Protein AF-A0A7C6D900-F1 (afdb_monomer)

pLDDT: mean 86.2, std 16.05, range [23.11, 98.75]

Solvent-accessible surface area (backbone atoms only — not comparable to full-atom values): 23584 Å² total; per-residue (Å²): 135,58,37,25,41,52,46,73,29,69,88,84,37,82,49,33,40,54,33,45,61,66,69,86,78,49,83,63,62,86,65,44,52,41,71,32,79,81,54,77,91,66,56,55,90,81,40,52,26,38,26,48,65,89,72,11,74,42,85,46,28,37,38,52,40,81,79,76,55,59,26,24,25,64,70,47,46,53,57,54,57,73,68,69,61,69,50,64,46,76,45,64,33,41,35,32,29,76,87,66,84,46,77,45,69,32,26,39,56,29,46,45,39,60,35,89,24,77,32,69,92,72,27,44,66,48,78,43,75,76,50,100,87,41,74,44,76,48,72,76,40,61,17,33,35,35,86,72,46,78,86,57,46,61,38,22,34,53,101,44,46,85,56,36,38,30,19,49,67,48,51,50,51,38,58,78,66,68,61,38,36,67,35,77,42,82,41,49,70,43,80,81,74,89,80,76,99,78,82,96,72,88,76,86,84,79,95,82,80,79,70,70,64,66,63,47,54,54,51,40,55,52,36,39,50,56,26,48,32,71,59,36,35,67,67,50,90,68,62,50,75,42,93,43,51,45,97,77,76,33,47,48,48,42,41,36,19,64,70,32,102,64,30,22,35,41,31,47,89,78,46,60,43,94,89,63,48,51,33,41,59,32,95,61,34,29,40,34,50,30,35,27,29,80,52,64,91,66,93,83,58,61,77,83,33,75,41,48,45,52,49,54,53,49,41,56,51,48,30,55,51,57,66,47,23,61,83,37,70,66,45,64,49,41,74,48,74,46,76,56,58,103,87,44,93,44,47,33,30,42,32,34,73,59,77,46,89,98,52,73,49,42,43,93,89,42,72,39,32,39,41,26,49,26,51,48,50,65,70,47,44,53,45,18,74,73,72,37,34,67,59,46,53,50,47,30,48,76,73,68,47,54,71,33,41,70,73,95,62,80,78,94,114

Mean predicted aligned error: 15.39 Å

Radius of gyration: 24.49 Å; Cα contacts (8 Å, |Δi|>4): 782; chains: 1; bounding box: 52×56×69 Å

Sequence (413 aa):
MKYYKLFYDCENSDDAVLLEIDKKLLVFDIYDVEKRKIELDEWTDDMQASFDIANGHRITDYLVNNLDWFIVTDKLKRVIESMGNDGIQFLPIRAVSKDGSQVTDAYVVNIFNHVDAIDLENSVYDVFPVDENTNWISVVKYALKRNTVKYMDLFRLKDHFFPIFISERLKKAMEENEITGCAYMEVKVVDNDSISDDKLVKSKGDQSGKNTSDNDLDKFLQAEKASLEKLLGQMHALVSWAIIGFEMGGPVNIYRFPNTPYGTAFVTMELIEPDGSGPVPNRTGTYELIAFTKHPIETTDGPSSPFNRIESRIRKIFTRIANHSYDTRLDPGDTCEIPPDDSDEGFCLVLDEFKSEGNEFVINGRKHGLLLVIEVFRSEMEYAMEKGSNRLLDLLKEKGHYPYSDLDREPVV

Nearest PDB structures (foldseek):
  6a4c-assembly1_A  TM=7.144E-01  e=1.302E-09  Myxococcus xanthus DK 1622
  4bl9-assembly1_A  TM=7.007E-01  e=4.078E-06  Escherichia coli
  6lph-assembly1_A  TM=6.791E-01  e=3.682E-05  Drosophila melanogaster
  4bl8-assembly1_A  TM=6.667E-01  e=1.242E-04  Escherichia coli
  4bl8-assembly2_B  TM=6.591E-01  e=1.107E-04  Escherichia coli

Foldseek 3Di:
DWKKWKAFPPVPDQQEWEWEWDPVLFPDDLCCLLAADDDPVRADPPGETETECVRHPDYAQQHHYPSRFRKGAVLLVVLVVVLVAPQWDWGWYWYAYPVRPDIGIMTGIRRNAAFQFFDPVPWDWDWDDPDPPDIDIGTLATETECVRCVSHAWHAHVVGRSIIMGDPVSVVSCVVSVGGRMDIDIHHYDYDDDDDPDDPDDDDDDDDDDDPPVVLVVLQLVLQQVQVCVQQNHKDPDKQDWSHDLVRVTFFIWIWRQDGPQGIKTKGDPQQDSVRDGFDQEPQGAEIEMAGDNDGDDPPDPCPDPVNVVVVVVRVVRSVCRVVRNVDPDYQQDWDWAPDDPPDNTWTWHKHWDDGPPGFSAGPNDGYTYIYIATADPVLSVCCVVVTSVVSQVLCVVVVNPPHNDPPDDHSD

Structure (mmCIF, N/CA/C/O backbone):
data_AF-A0A7C6D900-F1
#
_entry.id   AF-A0A7C6D900-F1
#
loop_
_atom_site.group_PDB
_atom_site.id
_atom_site.type_symbol
_atom_site.label_atom_id
_atom_site.label_alt_id
_atom_site.label_comp_id
_atom_site.label_asym_id
_atom_site.label_entity_id
_atom_site.label_seq_id
_atom_site.pdbx_PDB_ins_code
_atom_site.Cartn_x
_atom_site.Cartn_y
_atom_site.Cartn_z
_atom_site.occupancy
_atom_site.B_iso_or_equiv
_atom_site.auth_seq_id
_atom_site.auth_comp_id
_atom_site.auth_asym_id
_atom_site.auth_atom_id
_atom_site.pdbx_PDB_model_num
ATOM 1 N N . MET A 1 1 ? -9.066 -4.520 -29.201 1.00 85.81 1 MET A N 1
ATOM 2 C CA . MET A 1 1 ? -7.876 -4.915 -28.428 1.00 85.81 1 MET A CA 1
ATOM 3 C C . MET A 1 1 ? -7.926 -4.181 -27.110 1.00 85.81 1 MET A C 1
ATOM 5 O O . MET A 1 1 ? -8.171 -2.973 -27.131 1.00 85.81 1 MET A O 1
ATOM 9 N N . LYS A 1 2 ? -7.806 -4.914 -26.004 1.00 95.31 2 LYS A N 1
ATOM 10 C CA . LYS A 1 2 ? -7.707 -4.322 -24.667 1.00 95.31 2 LYS A CA 1
ATOM 11 C C . LYS A 1 2 ? -6.282 -3.844 -24.397 1.00 95.31 2 LYS A C 1
ATOM 13 O O . LYS A 1 2 ? -5.348 -4.286 -25.069 1.00 95.31 2 LYS A O 1
ATOM 18 N N . TYR A 1 3 ? -6.145 -2.959 -23.421 1.00 96.75 3 TYR A N 1
ATOM 19 C CA . TYR A 1 3 ? -4.862 -2.472 -22.927 1.00 96.75 3 TYR A CA 1
ATOM 20 C C . TYR A 1 3 ? -4.850 -2.548 -21.412 1.00 96.75 3 TYR A C 1
ATOM 22 O O . TYR A 1 3 ? -5.906 -2.516 -20.777 1.00 96.75 3 TYR A O 1
ATOM 30 N N . TYR A 1 4 ? -3.650 -2.634 -20.858 1.00 97.38 4 TYR A N 1
ATOM 31 C CA . TYR A 1 4 ? -3.431 -2.762 -19.431 1.00 97.38 4 TYR A CA 1
ATOM 32 C C . TYR A 1 4 ? -2.308 -1.827 -19.001 1.00 97.38 4 TYR A C 1
ATOM 34 O O . TYR A 1 4 ? -1.311 -1.700 -19.709 1.00 97.38 4 TYR A O 1
ATOM 42 N N . LYS A 1 5 ? -2.452 -1.199 -17.837 1.00 95.56 5 LYS A N 1
ATOM 43 C CA . LYS A 1 5 ? -1.320 -0.635 -17.106 1.00 95.56 5 LYS A CA 1
ATOM 44 C C . LYS A 1 5 ? -0.552 -1.799 -16.476 1.00 95.56 5 LYS A C 1
ATOM 46 O O . LYS A 1 5 ? -1.163 -2.623 -15.795 1.00 95.56 5 LYS A O 1
ATOM 51 N N . LEU A 1 6 ? 0.750 -1.865 -16.732 1.00 96.31 6 LEU A N 1
ATOM 52 C CA . LEU A 1 6 ? 1.687 -2.824 -16.148 1.00 96.31 6 LEU A CA 1
ATOM 53 C C . LEU A 1 6 ? 2.393 -2.175 -14.955 1.00 96.31 6 LEU A C 1
ATOM 55 O O . LEU A 1 6 ? 2.830 -1.026 -15.041 1.00 96.31 6 LEU A O 1
ATOM 59 N N . PHE A 1 7 ? 2.510 -2.914 -13.860 1.00 91.50 7 PHE A N 1
ATOM 60 C CA . PHE A 1 7 ? 3.275 -2.525 -12.679 1.00 91.50 7 PHE A CA 1
ATOM 61 C C . PHE A 1 7 ? 3.831 -3.771 -11.984 1.00 91.50 7 PHE A C 1
ATOM 63 O O . PHE A 1 7 ? 3.447 -4.898 -12.306 1.00 91.50 7 PHE A O 1
ATOM 70 N N . TYR A 1 8 ? 4.778 -3.567 -11.071 1.00 89.56 8 TYR A N 1
ATOM 71 C CA . TYR A 1 8 ? 5.344 -4.651 -10.278 1.00 89.56 8 TYR A CA 1
ATOM 72 C C . TYR A 1 8 ? 4.283 -5.242 -9.342 1.00 89.56 8 TYR A C 1
ATOM 74 O O . TYR A 1 8 ? 3.542 -4.498 -8.697 1.00 89.56 8 TYR A O 1
ATOM 82 N N . ASP A 1 9 ? 4.212 -6.569 -9.265 1.00 89.62 9 ASP A N 1
ATOM 83 C CA . ASP A 1 9 ? 3.295 -7.274 -8.364 1.00 89.62 9 ASP A CA 1
ATOM 84 C C . ASP A 1 9 ? 3.829 -7.249 -6.928 1.00 89.62 9 ASP A C 1
ATOM 86 O O . ASP A 1 9 ? 4.521 -8.166 -6.490 1.00 89.62 9 ASP A O 1
ATOM 90 N N . CYS A 1 10 ? 3.550 -6.172 -6.195 1.00 79.81 10 CYS A N 1
ATOM 91 C CA . CYS A 1 10 ? 3.995 -6.039 -4.811 1.00 79.81 10 CYS A CA 1
ATOM 92 C C . CYS A 1 10 ? 3.268 -6.979 -3.839 1.00 79.81 10 CYS A C 1
ATOM 94 O O . CYS A 1 10 ? 3.837 -7.297 -2.801 1.00 79.81 10 CYS A O 1
ATOM 96 N N . GLU A 1 11 ? 2.055 -7.434 -4.163 1.00 75.88 11 GLU A N 1
ATOM 97 C CA . GLU A 1 11 ? 1.235 -8.259 -3.265 1.00 75.88 11 GLU A CA 1
ATOM 98 C C . GLU A 1 11 ? 1.797 -9.674 -3.126 1.00 75.88 11 GLU A C 1
ATOM 100 O O . GLU A 1 11 ? 1.761 -10.251 -2.044 1.00 75.88 11 GLU A O 1
ATOM 105 N N . ASN A 1 12 ? 2.383 -10.209 -4.199 1.00 79.06 12 ASN A N 1
ATOM 106 C CA . ASN A 1 12 ? 2.954 -11.552 -4.212 1.00 79.06 12 ASN A CA 1
ATOM 107 C C . ASN A 1 12 ? 4.483 -11.537 -4.226 1.00 79.06 12 ASN A C 1
ATOM 109 O O . ASN A 1 12 ? 5.068 -12.390 -4.887 1.00 79.06 12 ASN A O 1
ATOM 113 N N . SER A 1 13 ? 5.141 -10.584 -3.555 1.00 80.69 13 SER A N 1
ATOM 114 C CA . SER A 1 13 ? 6.597 -10.373 -3.671 1.00 80.69 13 SER A CA 1
ATOM 115 C C . SER A 1 13 ? 7.368 -10.284 -2.351 1.00 80.69 13 SER A C 1
ATOM 117 O O . SER A 1 13 ? 8.530 -9.882 -2.359 1.00 80.69 13 SER A O 1
ATOM 119 N N . ASP A 1 14 ? 6.768 -10.696 -1.234 1.00 79.88 14 ASP A N 1
ATOM 120 C CA . ASP A 1 14 ? 7.405 -10.643 0.095 1.00 79.88 14 ASP A CA 1
ATOM 121 C C . ASP A 1 14 ? 8.713 -11.464 0.177 1.00 79.88 14 ASP A C 1
ATOM 123 O O . ASP A 1 14 ? 9.595 -11.164 0.979 1.00 79.88 14 ASP A O 1
ATOM 127 N N . ASP A 1 15 ? 8.870 -12.484 -0.672 1.00 85.00 15 ASP A N 1
ATOM 128 C CA . ASP A 1 15 ? 10.054 -13.347 -0.766 1.00 85.00 15 ASP A CA 1
ATOM 129 C C . ASP A 1 15 ? 10.982 -13.016 -1.955 1.00 85.00 15 ASP A C 1
ATOM 131 O O . ASP A 1 15 ? 11.972 -13.728 -2.183 1.00 85.00 15 ASP A O 1
ATOM 135 N N . ALA A 1 16 ? 10.661 -11.980 -2.736 1.00 90.44 16 ALA A N 1
ATOM 136 C CA . ALA A 1 16 ? 11.402 -11.599 -3.931 1.00 90.44 16 ALA A CA 1
ATOM 137 C C . ALA A 1 16 ? 12.678 -10.820 -3.583 1.00 90.44 16 ALA A C 1
ATOM 139 O O . ALA A 1 16 ? 12.740 -10.072 -2.607 1.00 90.44 16 ALA A O 1
ATOM 140 N N . VAL A 1 17 ? 13.722 -10.981 -4.395 1.00 91.81 17 VAL A N 1
ATOM 141 C CA . VAL A 1 17 ? 14.969 -10.226 -4.220 1.00 91.81 17 VAL A CA 1
ATOM 142 C C . VAL A 1 17 ? 14.772 -8.748 -4.574 1.00 91.81 17 VAL A C 1
ATOM 144 O O . VAL A 1 17 ? 14.259 -8.418 -5.642 1.00 91.81 17 VAL A O 1
ATOM 147 N N . LEU A 1 18 ? 15.244 -7.848 -3.707 1.00 90.94 18 LEU A N 1
ATOM 148 C CA . LEU A 1 18 ? 15.344 -6.419 -4.006 1.00 90.94 18 LEU A CA 1
ATOM 149 C C . LEU A 1 18 ? 16.711 -6.103 -4.609 1.00 90.94 18 LEU A C 1
ATOM 151 O O . LEU A 1 18 ? 17.742 -6.314 -3.965 1.00 90.94 18 LEU A O 1
ATOM 155 N N . LEU A 1 19 ? 16.719 -5.561 -5.827 1.00 93.31 19 LEU A N 1
ATOM 156 C CA . LEU A 1 19 ? 17.944 -5.083 -6.457 1.00 93.31 19 LEU A CA 1
ATOM 157 C C . LEU A 1 19 ? 18.339 -3.701 -5.915 1.00 93.31 19 LEU A C 1
ATOM 159 O O . LEU A 1 19 ? 17.596 -2.724 -6.014 1.00 93.31 19 LEU A O 1
ATOM 163 N N . GLU A 1 20 ? 19.551 -3.609 -5.385 1.00 92.25 20 GLU A N 1
ATOM 164 C CA . GLU A 1 20 ? 20.195 -2.374 -4.949 1.00 92.25 20 GLU A CA 1
ATOM 165 C C . GLU A 1 20 ? 21.150 -1.881 -6.043 1.00 92.25 20 GLU A C 1
ATOM 167 O O . GLU A 1 20 ? 22.178 -2.508 -6.316 1.00 92.25 20 GLU A O 1
ATOM 172 N N . ILE A 1 21 ? 20.819 -0.746 -6.659 1.00 90.12 21 ILE A N 1
ATOM 173 C CA . ILE A 1 21 ? 21.610 -0.086 -7.704 1.00 90.12 21 ILE A CA 1
ATOM 174 C C . ILE A 1 21 ? 22.288 1.153 -7.113 1.00 90.12 21 ILE A C 1
ATOM 176 O O . ILE A 1 21 ? 21.635 1.997 -6.485 1.00 90.12 21 ILE A O 1
ATOM 180 N N . ASP A 1 22 ? 23.601 1.291 -7.331 1.00 86.56 22 ASP A N 1
ATOM 181 C CA . ASP A 1 22 ? 24.337 2.492 -6.931 1.00 86.56 22 ASP A CA 1
ATOM 182 C C . ASP A 1 22 ? 24.157 3.610 -7.963 1.00 86.56 22 ASP A C 1
ATOM 184 O O . ASP A 1 22 ? 24.839 3.677 -8.988 1.00 86.56 22 ASP A O 1
ATOM 188 N N . LYS A 1 23 ? 23.267 4.553 -7.645 1.00 81.94 23 LYS A N 1
ATOM 189 C CA . LYS A 1 23 ? 23.006 5.737 -8.473 1.00 81.94 23 LYS A CA 1
ATOM 190 C C . LYS A 1 23 ? 24.240 6.608 -8.743 1.00 81.94 23 LYS A C 1
ATOM 192 O O . LYS A 1 23 ? 24.199 7.421 -9.658 1.00 81.94 23 LYS A O 1
ATOM 197 N N . LYS A 1 24 ? 25.332 6.479 -7.974 1.00 82.12 24 LYS A N 1
ATOM 198 C CA . LYS A 1 24 ? 26.580 7.232 -8.218 1.00 82.12 24 LYS A CA 1
ATOM 199 C C . LYS A 1 24 ? 27.301 6.799 -9.493 1.00 82.12 24 LYS A C 1
ATOM 201 O O . LYS A 1 24 ? 28.161 7.538 -9.962 1.00 82.12 24 LYS A O 1
ATOM 206 N N . LEU A 1 25 ? 26.976 5.622 -10.027 1.00 78.88 25 LEU A N 1
ATOM 207 C CA . LEU A 1 25 ? 27.522 5.124 -11.290 1.00 78.88 25 LEU A CA 1
ATOM 208 C C . LEU A 1 25 ? 26.845 5.755 -12.516 1.00 78.88 25 LEU A C 1
ATOM 210 O O . LEU A 1 25 ? 27.325 5.577 -13.633 1.00 78.88 25 LEU A O 1
ATOM 214 N N . LEU A 1 26 ? 25.746 6.490 -12.322 1.00 81.12 26 LEU A N 1
ATOM 215 C CA . LEU A 1 26 ? 24.997 7.128 -13.397 1.00 81.12 26 LEU A CA 1
ATOM 216 C C . LEU A 1 26 ? 25.569 8.512 -13.707 1.00 81.12 26 LEU A C 1
ATOM 218 O O . LEU A 1 26 ? 25.808 9.323 -12.812 1.00 81.12 26 LEU A O 1
ATOM 222 N N . VAL A 1 27 ? 25.750 8.790 -14.997 1.00 87.12 27 VAL A N 1
ATOM 223 C CA . VAL A 1 27 ? 26.174 10.107 -15.512 1.00 87.12 27 VAL A CA 1
ATOM 224 C C . VAL A 1 27 ? 24.993 10.990 -15.929 1.00 87.12 27 VAL A C 1
ATOM 226 O O . VAL A 1 27 ? 25.188 12.116 -16.380 1.00 87.12 27 VAL A O 1
ATOM 229 N N . PHE A 1 28 ? 23.772 10.485 -15.761 1.00 85.44 28 PHE A N 1
ATOM 230 C CA . PHE A 1 28 ? 22.511 11.136 -16.097 1.00 85.44 28 PHE A CA 1
ATOM 231 C C . PHE A 1 28 ? 21.532 11.056 -14.915 1.00 85.44 28 PHE A C 1
ATOM 233 O O . PHE A 1 28 ? 21.757 10.330 -13.943 1.00 85.44 28 PHE A O 1
ATOM 240 N N . ASP A 1 29 ? 20.443 11.821 -14.987 1.00 86.75 29 ASP A N 1
ATOM 241 C CA . ASP A 1 29 ? 19.398 11.817 -13.962 1.00 86.75 29 ASP A CA 1
ATOM 242 C C . ASP A 1 29 ? 18.592 10.510 -14.013 1.00 86.75 29 ASP A C 1
ATOM 244 O O . ASP A 1 29 ? 18.183 10.085 -15.086 1.00 86.75 29 ASP A O 1
ATOM 248 N N . ILE A 1 30 ? 18.319 9.872 -12.870 1.00 83.56 30 ILE A N 1
ATOM 249 C CA . ILE A 1 30 ? 17.640 8.561 -12.815 1.00 83.56 30 ILE A CA 1
ATOM 250 C C . ILE A 1 30 ? 16.317 8.506 -13.601 1.00 83.56 30 ILE A C 1
ATOM 252 O O . ILE A 1 30 ? 15.946 7.439 -14.092 1.00 83.56 30 ILE A O 1
ATOM 256 N N . TYR A 1 31 ? 15.627 9.640 -13.756 1.00 84.38 31 TYR A N 1
ATOM 257 C CA . TYR A 1 31 ? 14.367 9.741 -14.488 1.00 84.38 31 TYR A CA 1
ATOM 258 C C . TYR A 1 31 ? 14.557 9.825 -16.012 1.00 84.38 31 TYR A C 1
ATOM 260 O O . TYR A 1 31 ? 13.591 9.664 -16.759 1.00 84.38 31 TYR A O 1
ATOM 268 N N . ASP A 1 32 ? 15.773 10.063 -16.511 1.00 88.50 32 ASP A N 1
ATOM 269 C CA . ASP A 1 32 ? 16.064 10.107 -17.951 1.00 88.50 32 ASP A CA 1
ATOM 270 C C . ASP A 1 32 ? 15.777 8.765 -18.635 1.00 88.50 32 ASP A C 1
ATOM 272 O O . ASP A 1 32 ? 15.311 8.755 -19.775 1.00 88.50 32 ASP A O 1
ATOM 276 N N . VAL A 1 33 ? 15.945 7.649 -17.913 1.00 89.69 33 VAL A N 1
ATOM 277 C CA . VAL A 1 33 ? 15.616 6.278 -18.363 1.00 89.69 33 VAL A CA 1
ATOM 278 C C . VAL A 1 33 ? 14.140 6.119 -18.731 1.00 89.69 33 VAL A C 1
ATOM 280 O O . VAL A 1 33 ? 13.770 5.200 -19.458 1.00 89.69 33 VAL A O 1
ATOM 283 N N . GLU A 1 34 ? 13.272 7.009 -18.270 1.00 86.06 34 GLU A N 1
ATOM 284 C CA . GLU A 1 34 ? 11.847 6.976 -18.597 1.00 86.06 34 GLU A CA 1
ATOM 285 C C . GLU A 1 34 ? 11.449 8.088 -19.568 1.00 86.06 34 GLU A C 1
ATOM 287 O O . GLU A 1 34 ? 10.419 7.991 -20.238 1.00 86.06 34 GLU A O 1
ATOM 292 N N . LYS A 1 35 ? 12.274 9.138 -19.667 1.00 86.12 35 LYS A N 1
ATOM 293 C CA . LYS A 1 35 ? 11.987 10.360 -20.428 1.00 86.12 35 LYS A CA 1
ATOM 294 C C . LYS A 1 35 ? 12.573 10.368 -21.835 1.00 86.12 35 LYS A C 1
ATOM 296 O O . LYS A 1 35 ? 12.077 11.092 -22.696 1.00 86.12 35 LYS A O 1
ATOM 301 N N . ARG A 1 36 ? 13.654 9.634 -22.076 1.00 92.38 36 ARG A N 1
ATOM 302 C CA . ARG A 1 36 ? 14.358 9.664 -23.359 1.00 92.38 36 ARG A CA 1
ATOM 303 C C . ARG A 1 36 ? 15.082 8.359 -23.623 1.00 92.38 36 ARG A C 1
ATOM 305 O O . ARG A 1 36 ? 15.210 7.504 -22.752 1.00 92.38 36 ARG A O 1
ATOM 312 N N . LYS A 1 37 ? 15.574 8.232 -24.849 1.00 95.25 37 LYS A N 1
ATOM 313 C CA . LYS A 1 37 ? 16.557 7.212 -25.183 1.00 95.25 37 LYS A CA 1
ATOM 314 C C . LYS A 1 37 ? 17.872 7.517 -24.457 1.00 95.25 37 LYS A C 1
ATOM 316 O O . LYS A 1 37 ? 18.273 8.685 -24.393 1.00 95.25 37 LYS A O 1
ATOM 321 N N . ILE A 1 38 ? 18.517 6.484 -23.926 1.00 94.50 38 ILE A N 1
ATOM 322 C CA . ILE A 1 38 ? 19.851 6.597 -23.327 1.00 94.50 38 ILE A CA 1
ATOM 323 C C . ILE A 1 38 ? 20.900 6.336 -24.407 1.00 94.50 38 ILE A C 1
ATOM 325 O O . ILE A 1 38 ? 20.847 5.321 -25.115 1.00 94.50 38 ILE A O 1
ATOM 329 N N . GLU A 1 39 ? 21.838 7.266 -24.562 1.00 92.44 39 GLU A N 1
ATOM 330 C CA . GLU A 1 39 ? 22.906 7.134 -25.546 1.00 92.44 39 GLU A CA 1
ATOM 331 C C . GLU A 1 39 ? 23.932 6.085 -25.098 1.00 92.44 39 GLU A C 1
ATOM 333 O O . GLU A 1 39 ? 24.096 5.790 -23.914 1.00 92.44 39 GLU A O 1
ATOM 338 N N . LEU A 1 40 ? 24.610 5.459 -26.062 1.00 83.31 40 LEU A N 1
ATOM 339 C CA . LEU A 1 40 ? 25.504 4.326 -25.785 1.00 83.31 40 LEU A CA 1
ATOM 340 C C . LEU A 1 40 ? 26.698 4.693 -24.894 1.00 83.31 40 LEU A C 1
ATOM 342 O O . LEU A 1 40 ? 27.229 3.824 -24.218 1.00 83.31 40 LEU A O 1
ATOM 346 N N . ASP A 1 41 ? 27.135 5.949 -24.912 1.00 88.31 41 ASP A N 1
ATOM 347 C CA . ASP A 1 41 ? 28.220 6.468 -24.078 1.00 88.31 41 ASP A CA 1
ATOM 348 C C . ASP A 1 41 ? 27.759 6.905 -22.678 1.00 88.31 41 ASP A C 1
ATOM 350 O O . ASP A 1 41 ? 28.593 7.154 -21.807 1.00 88.31 41 ASP A O 1
ATOM 354 N N . GLU A 1 42 ? 26.446 6.961 -22.440 1.00 89.00 42 GLU A N 1
ATOM 355 C CA . GLU A 1 42 ? 25.848 7.261 -21.138 1.00 89.00 42 GLU A CA 1
ATOM 356 C C . GLU A 1 42 ? 25.596 6.000 -20.298 1.00 89.00 42 GLU A C 1
ATOM 358 O O . GLU A 1 42 ? 25.471 6.095 -19.075 1.00 89.00 42 GLU A O 1
ATOM 363 N N . TRP A 1 43 ? 25.535 4.819 -20.926 1.00 90.94 43 TRP A N 1
ATOM 364 C CA . TRP A 1 43 ? 25.352 3.535 -20.246 1.00 90.94 43 TRP A CA 1
ATOM 365 C C . TRP A 1 43 ? 26.634 2.703 -20.257 1.00 90.94 43 TRP A C 1
ATOM 367 O O . TRP A 1 43 ? 27.268 2.534 -21.294 1.00 90.94 43 TRP A O 1
ATOM 377 N N . THR A 1 44 ? 27.004 2.142 -19.108 1.00 82.44 44 THR A N 1
ATOM 378 C CA . THR A 1 44 ? 28.195 1.294 -18.979 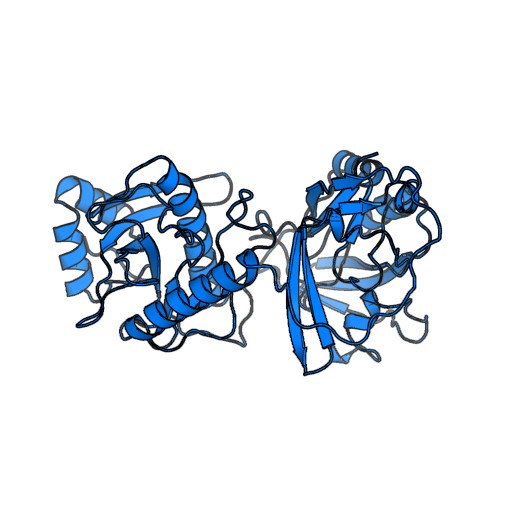1.00 82.44 44 THR A CA 1
ATOM 379 C C . THR A 1 44 ? 27.823 -0.176 -18.814 1.00 82.44 44 THR A C 1
ATOM 381 O O . THR A 1 44 ? 26.908 -0.513 -18.062 1.00 82.44 44 THR A O 1
ATOM 384 N N . ASP A 1 45 ? 28.587 -1.059 -19.459 1.00 73.75 45 ASP A N 1
ATOM 385 C CA . ASP A 1 45 ? 28.506 -2.510 -19.247 1.00 73.75 45 ASP A CA 1
ATOM 386 C C . ASP A 1 45 ? 28.946 -2.921 -17.824 1.00 73.75 45 ASP A C 1
ATOM 388 O O . ASP A 1 45 ? 28.672 -4.039 -17.386 1.00 73.75 45 ASP A O 1
ATOM 392 N N . ASP A 1 46 ? 29.589 -2.013 -17.078 1.00 76.31 46 ASP A N 1
ATOM 393 C CA . ASP A 1 46 ? 29.958 -2.209 -15.671 1.00 76.31 46 ASP A CA 1
ATOM 394 C C . ASP A 1 46 ? 28.781 -2.003 -14.702 1.00 76.31 46 ASP A C 1
ATOM 396 O O . ASP A 1 46 ? 28.957 -2.164 -13.489 1.00 76.31 46 ASP A O 1
ATOM 400 N N . MET A 1 47 ? 27.591 -1.638 -15.203 1.00 86.06 47 MET A N 1
ATOM 401 C CA . MET A 1 47 ? 26.417 -1.409 -14.366 1.00 86.06 47 MET A CA 1
ATOM 402 C C . MET A 1 47 ? 26.047 -2.689 -13.613 1.00 86.06 47 MET A C 1
ATOM 404 O O . MET A 1 47 ? 25.713 -3.724 -14.200 1.00 86.06 47 MET A O 1
ATOM 408 N N . GLN A 1 48 ? 26.097 -2.604 -12.287 1.00 88.69 48 GLN A N 1
ATOM 409 C CA . GLN A 1 48 ? 25.840 -3.721 -11.392 1.00 88.69 48 GLN A CA 1
ATOM 410 C C . GLN A 1 48 ? 24.743 -3.369 -10.398 1.00 88.69 48 GLN A C 1
ATOM 412 O O . GLN A 1 48 ? 24.690 -2.260 -9.865 1.00 88.69 48 GLN A O 1
ATOM 417 N N . ALA A 1 49 ? 23.896 -4.356 -10.133 1.00 92.81 49 ALA A N 1
ATOM 418 C CA . ALA A 1 49 ? 22.996 -4.364 -8.996 1.00 92.81 49 ALA A CA 1
ATOM 419 C C . ALA A 1 49 ? 23.482 -5.411 -7.995 1.00 92.81 49 ALA A C 1
ATOM 421 O O . ALA A 1 49 ? 23.956 -6.478 -8.390 1.00 92.81 49 ALA A O 1
ATOM 422 N N . SER A 1 50 ? 23.332 -5.132 -6.706 1.00 93.50 50 SER A N 1
ATOM 423 C CA . SER A 1 50 ? 23.522 -6.143 -5.666 1.00 93.50 50 SER A CA 1
ATOM 424 C C . SER A 1 50 ? 22.188 -6.550 -5.058 1.00 93.50 50 SER A C 1
ATOM 426 O O . SER A 1 50 ? 21.261 -5.751 -5.039 1.00 93.50 50 SER A O 1
ATOM 428 N N . PHE A 1 51 ? 22.067 -7.776 -4.562 1.00 92.31 51 PHE A N 1
ATOM 429 C CA . PHE A 1 51 ? 20.883 -8.200 -3.812 1.00 92.31 51 PHE A CA 1
ATOM 430 C C . PHE A 1 51 ? 21.259 -9.123 -2.658 1.00 92.31 51 PHE A C 1
ATOM 432 O O . PHE A 1 51 ? 22.294 -9.792 -2.686 1.00 92.31 51 PHE A O 1
ATOM 439 N N . ASP A 1 52 ? 20.434 -9.142 -1.616 1.00 90.25 52 ASP A N 1
ATOM 440 C CA . ASP A 1 52 ? 20.670 -9.960 -0.429 1.00 90.25 52 ASP A CA 1
ATOM 441 C C . ASP A 1 52 ? 19.711 -11.149 -0.384 1.00 90.25 52 ASP A C 1
ATOM 443 O O . ASP A 1 52 ? 18.510 -10.972 -0.185 1.00 90.25 52 ASP A O 1
ATOM 447 N N . ILE A 1 53 ? 20.260 -12.359 -0.520 1.00 86.75 53 ILE A N 1
ATOM 448 C CA . ILE A 1 53 ? 19.481 -13.601 -0.466 1.00 86.75 53 ILE A CA 1
ATOM 449 C C . ILE A 1 53 ? 18.862 -13.864 0.917 1.00 86.75 53 ILE A C 1
ATOM 451 O O . ILE A 1 53 ? 17.953 -14.683 1.042 1.00 86.75 53 ILE A O 1
ATOM 455 N N . ALA A 1 54 ? 19.350 -13.190 1.966 1.00 82.06 54 ALA A N 1
ATOM 456 C CA . ALA A 1 54 ? 18.780 -13.281 3.306 1.00 82.06 54 ALA A CA 1
ATOM 457 C C . ALA A 1 54 ? 17.476 -12.476 3.454 1.00 82.06 54 ALA A C 1
ATOM 459 O O . ALA A 1 54 ? 16.684 -12.777 4.344 1.00 82.06 54 ALA A O 1
ATOM 460 N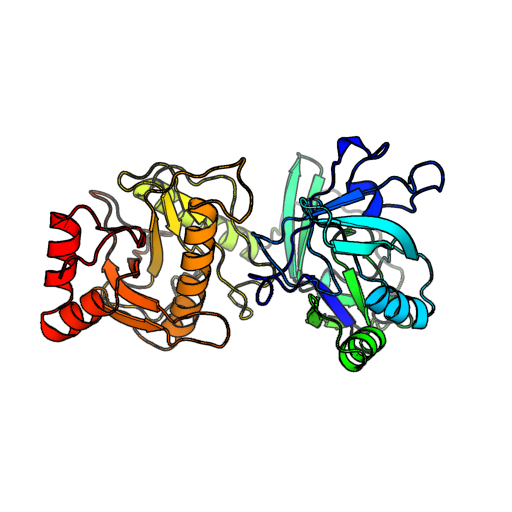 N . ASN A 1 55 ? 17.248 -11.477 2.593 1.00 74.44 55 ASN A N 1
ATOM 461 C CA . ASN A 1 55 ? 16.068 -10.601 2.636 1.00 74.44 55 ASN A CA 1
ATOM 462 C C . ASN A 1 55 ? 14.993 -10.973 1.603 1.00 74.44 55 ASN A C 1
ATOM 464 O O . ASN A 1 55 ? 13.925 -10.375 1.597 1.00 74.44 55 ASN A O 1
ATOM 468 N N . GLY A 1 56 ? 15.282 -11.942 0.741 1.00 80.25 56 GLY A N 1
ATOM 469 C CA . GLY A 1 56 ? 14.419 -12.443 -0.321 1.00 80.25 56 GLY A CA 1
ATOM 470 C C . GLY A 1 56 ? 15.224 -13.446 -1.135 1.00 80.25 56 GLY A C 1
ATOM 471 O O . GLY A 1 56 ? 16.429 -13.291 -1.279 1.00 80.25 56 GLY A O 1
ATOM 472 N N . HIS A 1 57 ? 14.605 -14.507 -1.632 1.00 82.88 57 HIS A N 1
ATOM 473 C CA . HIS A 1 57 ? 15.324 -15.605 -2.291 1.00 82.88 57 HIS A CA 1
ATOM 474 C C . HIS A 1 57 ? 14.810 -15.900 -3.698 1.00 82.88 57 HIS A C 1
ATOM 476 O O . HIS A 1 57 ? 15.479 -16.596 -4.464 1.00 82.88 57 HIS A O 1
ATOM 482 N N . ARG A 1 58 ? 13.635 -15.377 -4.055 1.00 92.00 58 ARG A N 1
ATOM 483 C CA . ARG A 1 58 ? 13.011 -15.615 -5.352 1.00 92.00 58 ARG A CA 1
ATOM 484 C C . ARG A 1 58 ? 13.386 -14.515 -6.342 1.00 92.00 58 ARG A C 1
ATOM 486 O O . ARG A 1 58 ? 13.270 -13.330 -6.050 1.00 92.00 58 ARG A O 1
ATOM 493 N N . ILE A 1 59 ? 13.820 -14.919 -7.533 1.00 92.50 59 ILE A N 1
ATOM 494 C CA . ILE A 1 59 ? 14.113 -14.017 -8.651 1.00 92.50 59 ILE A CA 1
ATOM 495 C C . ILE A 1 59 ? 12.903 -14.025 -9.584 1.00 92.50 59 ILE A C 1
ATOM 497 O O . ILE A 1 59 ? 12.620 -15.040 -10.219 1.00 92.50 59 ILE A O 1
ATOM 501 N N . THR A 1 60 ? 12.178 -12.912 -9.632 1.00 96.06 60 THR A N 1
ATOM 502 C CA . THR A 1 60 ? 11.030 -12.701 -10.522 1.00 96.06 60 THR A CA 1
ATOM 503 C C . THR A 1 60 ? 11.470 -12.211 -11.903 1.00 96.06 60 THR A C 1
ATOM 505 O O . THR A 1 60 ? 12.603 -11.770 -12.093 1.00 96.06 60 THR A O 1
ATOM 508 N N . ASP A 1 61 ? 10.576 -12.274 -12.892 1.00 97.81 61 ASP A N 1
ATOM 509 C CA . ASP A 1 61 ? 10.886 -11.845 -14.261 1.00 97.81 61 ASP A CA 1
ATOM 510 C C . ASP A 1 61 ? 10.825 -10.326 -14.463 1.00 97.81 61 ASP A C 1
ATOM 512 O O . ASP A 1 61 ? 11.594 -9.794 -15.261 1.00 97.81 61 ASP A O 1
ATOM 516 N N . TYR A 1 62 ? 9.948 -9.629 -13.738 1.00 97.56 62 TYR A N 1
ATOM 517 C CA . TYR A 1 62 ? 10.076 -8.198 -13.454 1.00 97.56 62 TYR A CA 1
ATOM 518 C C . TYR A 1 62 ? 10.743 -8.077 -12.084 1.00 97.56 62 TYR A C 1
ATOM 520 O O . TYR A 1 62 ? 10.210 -8.580 -11.103 1.00 97.56 62 TYR A O 1
ATOM 528 N N . LEU A 1 63 ? 11.923 -7.463 -12.027 1.00 95.38 63 LEU A N 1
ATOM 529 C CA . LEU A 1 63 ? 12.774 -7.331 -10.848 1.00 95.38 63 LEU A CA 1
ATOM 530 C C . LEU A 1 63 ? 12.544 -5.983 -10.146 1.00 95.38 63 LEU A C 1
ATOM 532 O O . LEU A 1 63 ? 12.789 -4.918 -10.727 1.00 95.38 63 LEU A O 1
ATOM 536 N N . VAL A 1 64 ? 12.118 -6.023 -8.882 1.00 91.75 64 VAL A N 1
ATOM 537 C CA . VAL A 1 64 ? 12.006 -4.820 -8.043 1.00 91.75 64 VAL A CA 1
ATOM 538 C C . VAL A 1 64 ? 13.386 -4.271 -7.691 1.00 91.75 64 VAL A C 1
ATOM 540 O O . VAL A 1 64 ? 14.355 -5.012 -7.511 1.00 91.75 64 VAL A O 1
ATOM 543 N N . ASN A 1 65 ? 13.492 -2.949 -7.618 1.00 92.56 65 ASN A N 1
ATOM 544 C CA . ASN A 1 65 ? 14.746 -2.253 -7.368 1.00 92.56 65 ASN A CA 1
ATOM 545 C C . ASN A 1 65 ? 14.515 -0.927 -6.637 1.00 92.56 65 ASN A C 1
ATOM 547 O O . ASN A 1 65 ? 13.412 -0.394 -6.622 1.00 92.56 65 ASN A O 1
ATOM 551 N N . ASN A 1 66 ? 15.582 -0.377 -6.066 1.00 87.50 66 ASN A N 1
ATOM 552 C CA . ASN A 1 66 ? 15.567 0.881 -5.314 1.00 87.50 66 ASN A CA 1
ATOM 553 C C . ASN A 1 66 ? 15.426 2.163 -6.167 1.00 87.50 66 ASN A C 1
ATOM 555 O O . ASN A 1 66 ? 15.489 3.255 -5.600 1.00 87.50 66 ASN A O 1
ATOM 559 N N . LEU A 1 67 ? 15.301 2.057 -7.495 1.00 85.44 67 LEU A N 1
ATOM 560 C CA . LEU A 1 67 ? 15.146 3.189 -8.424 1.00 85.44 67 LEU A CA 1
ATOM 561 C C . LEU A 1 67 ? 13.799 3.175 -9.168 1.00 85.44 67 LEU A C 1
ATOM 563 O O . LEU A 1 67 ? 13.606 3.990 -10.068 1.00 85.44 67 LEU A O 1
ATOM 567 N N . ASP A 1 68 ? 12.899 2.244 -8.832 1.00 84.94 68 ASP A N 1
ATOM 568 C CA . ASP A 1 68 ? 11.603 2.028 -9.493 1.00 84.94 68 ASP A CA 1
ATOM 569 C C . ASP A 1 68 ? 11.686 1.784 -11.014 1.00 84.94 68 ASP A C 1
ATOM 571 O O . ASP A 1 68 ? 10.708 1.923 -11.749 1.00 84.94 68 ASP A O 1
ATOM 575 N N . TRP A 1 69 ? 12.850 1.369 -11.519 1.00 93.38 69 TRP A N 1
ATOM 576 C CA . TRP A 1 69 ? 13.026 1.085 -12.941 1.00 93.38 69 TRP A CA 1
ATOM 577 C C . TRP A 1 69 ? 12.304 -0.194 -13.371 1.00 93.38 69 TRP A C 1
ATOM 579 O O . TRP A 1 69 ? 12.201 -1.162 -12.616 1.00 93.38 69 TRP A O 1
ATOM 589 N N . PHE A 1 70 ? 11.861 -0.243 -14.629 1.00 96.50 70 PHE A N 1
ATOM 590 C CA . PHE A 1 70 ? 11.347 -1.476 -15.224 1.00 96.50 70 PHE A CA 1
ATOM 591 C C . PHE A 1 70 ? 12.513 -2.382 -15.623 1.00 96.50 70 PHE A C 1
ATOM 593 O O . PHE A 1 70 ? 13.050 -2.269 -16.725 1.00 96.50 70 PHE A O 1
ATOM 600 N N . ILE A 1 71 ? 12.939 -3.241 -14.696 1.00 97.75 71 ILE A N 1
ATOM 601 C CA . ILE A 1 71 ? 14.050 -4.175 -14.891 1.00 97.75 71 ILE A CA 1
ATOM 602 C C . ILE A 1 71 ? 13.497 -5.573 -15.108 1.00 97.75 71 ILE A C 1
ATOM 604 O O . ILE A 1 71 ? 12.645 -6.029 -14.349 1.00 97.75 71 ILE A O 1
ATOM 608 N N . VAL A 1 72 ? 13.986 -6.257 -16.137 1.00 98.31 72 VAL A N 1
ATOM 609 C CA . VAL A 1 72 ? 13.477 -7.567 -16.536 1.00 98.31 72 VAL A CA 1
ATOM 610 C C . VAL A 1 72 ? 14.585 -8.595 -16.721 1.00 98.31 72 VAL A C 1
ATOM 612 O O . VAL A 1 72 ? 15.711 -8.257 -17.091 1.00 98.31 72 VAL A O 1
ATOM 615 N N . THR A 1 73 ? 14.257 -9.864 -16.501 1.00 97.69 73 THR A N 1
ATOM 616 C CA . THR A 1 73 ? 15.119 -10.999 -16.857 1.00 97.69 73 THR A CA 1
ATOM 617 C C . THR A 1 73 ? 15.205 -11.168 -18.378 1.00 97.69 73 THR A C 1
ATOM 619 O O . THR A 1 73 ? 14.385 -10.641 -19.137 1.00 97.69 73 THR A O 1
ATOM 622 N N . ASP A 1 74 ? 16.165 -11.971 -18.854 1.00 97.25 74 ASP A N 1
ATOM 623 C CA . ASP A 1 74 ? 16.240 -12.332 -20.281 1.00 97.25 74 ASP A CA 1
ATOM 624 C C . ASP A 1 74 ? 14.952 -13.020 -20.779 1.00 97.25 74 ASP A C 1
ATOM 626 O O . ASP A 1 74 ? 14.567 -12.862 -21.937 1.00 97.25 74 ASP A O 1
ATOM 630 N N . LYS A 1 75 ? 14.238 -13.736 -19.898 1.00 97.81 75 LYS A N 1
ATOM 631 C CA . LYS A 1 75 ? 12.969 -14.401 -20.225 1.00 97.81 75 LYS A CA 1
ATOM 632 C C . LYS A 1 75 ? 11.901 -13.383 -20.632 1.00 97.81 75 LYS A C 1
ATOM 634 O O . LYS A 1 75 ? 11.368 -13.475 -21.739 1.00 97.81 75 LYS A O 1
ATOM 639 N N . LEU A 1 76 ? 11.622 -12.389 -19.787 1.00 98.25 76 LEU A N 1
ATOM 640 C CA . LEU A 1 76 ? 10.640 -11.348 -20.105 1.00 98.25 76 LEU A CA 1
ATOM 641 C C . LEU A 1 76 ? 11.128 -10.425 -21.231 1.00 98.25 76 LEU A C 1
ATOM 643 O O . LEU A 1 76 ? 10.342 -10.071 -22.111 1.00 98.25 76 LEU A O 1
ATOM 647 N N . LYS A 1 77 ? 12.428 -10.121 -21.302 1.00 98.19 77 LYS A N 1
ATOM 648 C CA . LYS A 1 77 ? 13.004 -9.406 -22.451 1.00 98.19 77 LYS A CA 1
ATOM 649 C C . LYS A 1 77 ? 12.655 -10.079 -23.783 1.00 98.19 77 LYS A C 1
ATOM 651 O O . LYS A 1 77 ? 12.132 -9.405 -24.667 1.00 98.19 77 LYS A O 1
ATOM 656 N N . ARG A 1 78 ? 12.852 -11.396 -23.921 1.00 98.06 78 ARG A N 1
ATOM 657 C CA . ARG A 1 78 ? 12.523 -12.128 -25.163 1.00 98.06 78 ARG A CA 1
ATOM 658 C C . ARG A 1 78 ? 11.039 -12.055 -25.519 1.00 98.06 78 ARG A C 1
ATOM 660 O O . ARG A 1 78 ? 10.696 -11.949 -26.697 1.00 98.06 78 ARG A O 1
ATOM 667 N N . VAL A 1 79 ? 10.156 -12.095 -24.519 1.00 98.44 79 VAL A N 1
ATOM 668 C CA . VAL A 1 79 ? 8.709 -11.927 -24.729 1.00 98.44 79 VAL A CA 1
ATOM 669 C C . VAL A 1 79 ? 8.410 -10.529 -25.275 1.00 98.44 79 VAL A C 1
ATOM 671 O O . VAL A 1 79 ? 7.689 -10.404 -26.265 1.00 98.44 79 VAL A O 1
ATOM 674 N N . ILE A 1 80 ? 9.014 -9.485 -24.703 1.00 98.00 80 ILE A N 1
ATOM 675 C CA . ILE A 1 80 ? 8.852 -8.104 -25.178 1.00 98.00 80 ILE A CA 1
ATOM 676 C C . ILE A 1 80 ? 9.415 -7.934 -26.599 1.00 98.00 80 ILE A C 1
ATOM 678 O O . ILE A 1 80 ? 8.753 -7.337 -27.451 1.00 98.00 80 ILE A O 1
ATOM 682 N N . GLU A 1 81 ? 10.602 -8.477 -26.880 1.00 97.31 81 GLU A N 1
ATOM 683 C CA . GLU A 1 81 ? 11.238 -8.432 -28.206 1.00 97.31 81 GLU A CA 1
ATOM 684 C C . GLU A 1 81 ? 10.377 -9.118 -29.275 1.00 97.31 81 GLU A C 1
ATOM 686 O O . GLU A 1 81 ? 10.270 -8.622 -30.398 1.00 97.31 81 GLU A O 1
ATOM 691 N N . SER A 1 82 ? 9.694 -10.213 -28.920 1.00 95.62 82 SER A N 1
ATOM 692 C CA . SER A 1 82 ? 8.826 -10.954 -29.847 1.00 95.62 82 SER A CA 1
ATOM 693 C C . SER A 1 82 ? 7.641 -10.138 -30.379 1.00 95.62 82 SER A C 1
ATOM 695 O O . SER A 1 82 ? 7.057 -10.495 -31.403 1.00 95.62 82 SER A O 1
ATOM 697 N N . MET A 1 83 ? 7.291 -9.027 -29.721 1.00 94.25 83 MET A N 1
ATOM 698 C CA . MET A 1 83 ? 6.230 -8.133 -30.183 1.00 94.25 83 MET A CA 1
ATOM 699 C C . MET A 1 83 ? 6.676 -7.182 -31.300 1.00 94.25 83 MET A C 1
ATOM 701 O O . MET A 1 83 ? 5.809 -6.596 -31.942 1.00 94.25 83 MET A O 1
ATOM 705 N N . GLY A 1 84 ? 7.984 -7.025 -31.542 1.00 87.19 84 GLY A N 1
ATOM 706 C CA . GLY A 1 84 ? 8.504 -6.107 -32.561 1.00 87.19 84 GLY A CA 1
ATOM 707 C C . GLY A 1 84 ? 8.227 -4.632 -32.248 1.00 87.19 84 GLY A C 1
ATOM 708 O O . GLY A 1 84 ? 7.900 -3.869 -33.150 1.00 87.19 84 GLY A O 1
ATOM 709 N N . ASN A 1 85 ? 8.300 -4.248 -30.969 1.00 85.31 85 ASN A N 1
ATOM 710 C CA . ASN A 1 85 ? 8.043 -2.878 -30.529 1.00 85.31 85 ASN A CA 1
ATOM 711 C C . ASN A 1 85 ? 9.118 -1.899 -31.032 1.00 85.31 85 ASN A C 1
ATOM 713 O O . ASN A 1 85 ? 10.310 -2.121 -30.819 1.00 85.31 85 ASN A O 1
ATOM 717 N N . ASP A 1 86 ? 8.688 -0.767 -31.588 1.00 86.38 86 ASP A N 1
ATOM 718 C CA . ASP A 1 86 ? 9.556 0.382 -31.845 1.00 86.38 86 ASP A CA 1
ATOM 719 C C . ASP A 1 86 ? 9.725 1.244 -30.585 1.00 86.38 86 ASP A C 1
ATOM 721 O O . ASP A 1 86 ? 8.807 1.383 -29.773 1.00 86.38 86 ASP A O 1
ATOM 725 N N . GLY A 1 87 ? 10.884 1.895 -30.457 1.00 92.50 87 GLY A N 1
ATOM 726 C CA . GLY A 1 87 ? 11.148 2.853 -29.378 1.00 92.50 87 GLY A CA 1
ATOM 727 C C . GLY A 1 87 ? 11.409 2.218 -28.010 1.00 92.50 87 GLY A C 1
ATOM 728 O O . GLY A 1 87 ? 11.060 2.800 -26.982 1.00 92.50 87 GLY A O 1
ATOM 729 N N . ILE A 1 88 ? 12.009 1.026 -28.011 1.00 96.00 88 ILE A N 1
ATOM 730 C CA . ILE A 1 88 ? 12.432 0.297 -26.813 1.00 96.00 88 ILE A CA 1
ATOM 731 C C . ILE A 1 88 ? 13.925 -0.009 -26.906 1.00 96.00 88 ILE A C 1
ATOM 733 O O . ILE A 1 88 ? 14.425 -0.404 -27.959 1.00 96.00 88 ILE A O 1
ATOM 737 N N . GLN A 1 89 ? 14.634 0.178 -25.799 1.00 95.75 89 GLN A N 1
ATOM 738 C CA . GLN A 1 89 ? 16.041 -0.161 -25.630 1.00 95.75 89 GLN A CA 1
ATOM 739 C C . GLN A 1 89 ? 16.200 -1.008 -24.368 1.00 95.75 89 GLN A C 1
ATOM 741 O O . GLN A 1 89 ? 15.607 -0.715 -23.334 1.00 95.75 89 GLN A O 1
ATOM 746 N N . PHE A 1 90 ? 17.010 -2.060 -24.457 1.00 96.12 90 PHE A N 1
ATOM 747 C CA . PHE A 1 90 ? 17.370 -2.893 -23.314 1.00 96.12 90 PHE A CA 1
ATOM 748 C C . PHE A 1 90 ? 18.782 -2.531 -22.877 1.00 96.12 90 PHE A C 1
ATOM 750 O O . PHE A 1 90 ? 19.735 -2.717 -23.635 1.00 96.12 90 PHE A O 1
ATOM 757 N N . LEU A 1 91 ? 18.902 -1.996 -21.669 1.00 95.19 91 LEU A N 1
ATOM 758 C CA . LEU A 1 91 ? 20.167 -1.562 -21.097 1.00 95.19 91 LEU A CA 1
ATOM 759 C C . LEU A 1 91 ? 20.653 -2.643 -20.119 1.00 95.19 91 LEU A C 1
ATOM 761 O O . LEU A 1 91 ? 19.939 -2.936 -19.157 1.00 95.19 91 LEU A O 1
ATOM 765 N N . PRO A 1 92 ? 21.798 -3.299 -20.376 1.00 94.81 92 PRO A N 1
ATOM 766 C CA . PRO A 1 92 ? 22.231 -4.444 -19.585 1.00 94.81 92 PRO A CA 1
ATOM 767 C C . PRO A 1 92 ? 22.598 -4.031 -18.158 1.00 94.81 92 PRO A C 1
ATOM 769 O O . PRO A 1 92 ? 23.244 -3.005 -17.942 1.00 94.81 92 PRO A O 1
ATOM 772 N N . ILE A 1 93 ? 22.215 -4.860 -17.192 1.00 93.94 93 ILE A N 1
ATOM 773 C CA . ILE A 1 93 ? 22.633 -4.754 -15.796 1.00 93.94 93 ILE A CA 1
ATOM 774 C C . ILE A 1 93 ? 22.933 -6.148 -15.252 1.00 93.94 93 ILE A C 1
ATOM 776 O O . ILE A 1 93 ? 22.179 -7.100 -15.473 1.00 93.94 93 ILE A O 1
ATOM 780 N N . ARG A 1 94 ? 24.047 -6.283 -14.531 1.00 92.81 94 ARG A N 1
ATOM 781 C CA . ARG A 1 94 ? 24.409 -7.545 -13.882 1.00 92.81 94 ARG A CA 1
ATOM 782 C C . ARG A 1 94 ? 23.993 -7.512 -12.417 1.00 92.81 94 ARG A C 1
ATOM 784 O O . ARG A 1 94 ? 24.559 -6.750 -11.638 1.00 92.81 94 ARG A O 1
ATOM 791 N N . ALA A 1 95 ? 23.029 -8.346 -12.038 1.00 93.56 95 ALA A N 1
ATOM 792 C CA . ALA A 1 95 ? 22.624 -8.516 -10.648 1.00 93.56 95 ALA A CA 1
ATOM 793 C C . ALA A 1 95 ? 23.474 -9.605 -9.981 1.00 93.56 95 ALA A C 1
ATOM 795 O O . ALA A 1 95 ? 23.532 -10.733 -10.473 1.00 93.56 95 ALA A O 1
ATOM 796 N N . VAL A 1 96 ? 24.132 -9.284 -8.868 1.00 94.38 96 VAL A N 1
ATOM 797 C CA . VAL A 1 96 ? 25.018 -10.198 -8.129 1.00 94.38 96 VAL A CA 1
ATOM 798 C C . VAL A 1 96 ? 24.582 -10.265 -6.669 1.00 94.38 96 VAL A C 1
ATOM 800 O O . VAL A 1 96 ? 24.371 -9.233 -6.033 1.00 94.38 96 VAL A O 1
ATOM 803 N N . SER A 1 97 ? 24.450 -11.463 -6.105 1.00 94.62 97 SER A N 1
ATOM 804 C CA . SER A 1 97 ? 24.151 -11.591 -4.679 1.00 94.62 97 SER A CA 1
ATOM 805 C C . SER A 1 97 ? 25.313 -11.060 -3.829 1.00 94.62 97 SER A C 1
ATOM 807 O O . SER A 1 97 ? 26.476 -11.145 -4.223 1.00 94.62 97 SER A O 1
ATOM 809 N N . LYS A 1 98 ? 25.034 -10.523 -2.635 1.00 92.94 98 LYS A N 1
ATOM 810 C CA . LYS A 1 98 ? 26.070 -9.946 -1.749 1.00 92.94 98 LYS A CA 1
ATOM 811 C C . LYS A 1 98 ? 27.151 -10.953 -1.327 1.00 92.94 98 LYS A C 1
ATOM 813 O O . LYS A 1 98 ? 28.283 -10.560 -1.061 1.00 92.94 98 LYS A O 1
ATOM 818 N N . ASP A 1 99 ? 26.823 -12.242 -1.292 1.00 91.06 99 ASP A N 1
ATOM 819 C CA . ASP A 1 99 ? 27.763 -13.341 -1.036 1.00 91.06 99 ASP A CA 1
ATOM 820 C C . ASP A 1 99 ? 28.488 -13.846 -2.305 1.00 91.06 99 ASP A C 1
ATOM 822 O O . ASP A 1 99 ? 29.344 -14.727 -2.222 1.00 91.06 99 ASP A O 1
ATOM 826 N N . GLY A 1 100 ? 28.148 -13.304 -3.478 1.00 91.88 100 GLY A N 1
ATOM 827 C CA . GLY A 1 100 ? 28.692 -13.673 -4.783 1.00 91.88 100 GLY A CA 1
ATOM 828 C C . GLY A 1 100 ? 28.253 -15.043 -5.307 1.00 91.88 100 GLY A C 1
ATOM 829 O O . GLY A 1 100 ? 28.794 -15.498 -6.316 1.00 91.88 100 GLY A O 1
ATOM 830 N N . SER A 1 101 ? 27.318 -15.725 -4.638 1.00 91.19 101 SER A N 1
ATOM 831 C CA . SER A 1 101 ? 26.892 -17.083 -4.999 1.00 91.19 101 SER A CA 1
ATOM 832 C C . SER A 1 101 ? 25.935 -17.141 -6.193 1.00 91.19 101 SER A C 1
ATOM 834 O O . SER A 1 101 ? 25.889 -18.159 -6.887 1.00 91.19 101 SER A O 1
ATOM 836 N N . GLN A 1 102 ? 25.194 -16.062 -6.461 1.00 91.50 102 GLN A N 1
ATOM 837 C CA . GLN A 1 102 ? 24.217 -15.970 -7.542 1.00 91.50 102 GLN A CA 1
ATOM 838 C C . GLN A 1 102 ? 24.492 -14.760 -8.432 1.00 91.50 102 GLN A C 1
ATOM 840 O O . GLN A 1 102 ? 24.774 -13.659 -7.959 1.00 91.50 102 GLN A O 1
ATOM 845 N N . VAL A 1 103 ? 24.368 -14.971 -9.741 1.00 92.69 103 VAL A N 1
ATOM 846 C CA . VAL A 1 103 ? 24.485 -13.930 -10.762 1.00 92.69 103 VAL A CA 1
ATOM 847 C C . VAL A 1 103 ? 23.315 -14.076 -11.721 1.00 92.69 103 VAL A C 1
ATOM 849 O O . VAL A 1 103 ? 23.062 -15.172 -12.218 1.00 92.69 103 VAL A O 1
ATOM 852 N N . THR A 1 104 ? 22.616 -12.975 -11.976 1.00 92.19 104 THR A N 1
ATOM 853 C CA . THR A 1 104 ? 21.499 -12.905 -12.920 1.00 92.19 104 THR A CA 1
ATOM 854 C C . THR A 1 104 ? 21.737 -11.762 -13.893 1.00 92.19 104 THR A C 1
ATOM 856 O O . THR A 1 104 ? 21.920 -10.614 -13.486 1.00 92.19 104 THR A O 1
ATOM 859 N N . ASP A 1 105 ? 21.734 -12.079 -15.186 1.00 92.62 105 ASP A N 1
ATOM 860 C CA . ASP A 1 105 ? 21.721 -11.062 -16.230 1.00 92.62 105 ASP A CA 1
ATOM 861 C C . ASP A 1 105 ? 20.303 -10.490 -16.351 1.00 92.62 105 ASP A C 1
ATOM 863 O O . ASP A 1 105 ? 19.321 -11.228 -16.494 1.00 92.62 105 ASP A O 1
ATOM 867 N N . ALA A 1 106 ? 20.203 -9.168 -16.284 1.00 96.38 106 ALA A N 1
ATOM 868 C CA . ALA A 1 106 ? 18.950 -8.438 -16.339 1.00 96.38 106 ALA A CA 1
ATOM 869 C C . ALA A 1 106 ? 19.087 -7.200 -17.229 1.00 96.38 106 ALA A C 1
ATOM 871 O O . ALA A 1 106 ? 20.175 -6.837 -17.686 1.00 96.38 106 ALA A O 1
ATOM 872 N N . TYR A 1 107 ? 17.957 -6.563 -17.513 1.00 97.00 107 TYR A N 1
ATOM 873 C CA . TYR A 1 107 ? 17.890 -5.459 -18.456 1.00 97.00 107 TYR A CA 1
ATOM 874 C C . TYR A 1 107 ? 16.934 -4.393 -17.960 1.00 97.00 107 TYR A C 1
ATOM 876 O O . TYR A 1 107 ? 15.772 -4.685 -17.690 1.00 97.00 107 TYR A O 1
ATOM 884 N N . VAL A 1 108 ? 17.393 -3.148 -17.909 1.00 96.75 108 VAL A N 1
ATOM 885 C CA . VAL A 1 108 ? 16.485 -2.011 -17.786 1.00 96.75 108 VAL A CA 1
ATOM 886 C C . VAL A 1 108 ? 15.796 -1.813 -19.131 1.00 96.75 108 VAL A C 1
ATOM 888 O O . VAL A 1 108 ? 16.454 -1.640 -20.160 1.00 96.75 108 VAL A O 1
ATOM 891 N N . VAL A 1 109 ? 14.469 -1.862 -19.132 1.00 97.44 109 VAL A N 1
ATOM 892 C CA . VAL A 1 109 ? 13.643 -1.644 -20.319 1.00 97.44 109 VAL A CA 1
ATOM 893 C C . VAL A 1 109 ? 13.376 -0.146 -20.444 1.00 97.44 109 VAL A C 1
ATOM 895 O O . VAL A 1 109 ? 12.443 0.405 -19.857 1.00 97.44 109 VAL A O 1
ATOM 898 N N . ASN A 1 110 ? 14.217 0.533 -21.217 1.00 96.31 110 ASN A N 1
ATOM 899 C CA . ASN A 1 110 ? 14.040 1.936 -21.565 1.00 96.31 110 ASN A CA 1
ATOM 900 C C . ASN A 1 110 ? 12.976 2.057 -22.667 1.00 96.31 110 ASN A C 1
ATOM 902 O O . ASN A 1 110 ? 13.193 1.673 -23.816 1.00 96.31 110 ASN A O 1
ATOM 906 N N . ILE A 1 111 ? 11.809 2.578 -22.295 1.00 96.06 111 ILE A N 1
ATOM 907 C CA . ILE A 1 111 ? 10.655 2.784 -23.177 1.00 96.06 111 ILE A CA 1
ATOM 908 C C . ILE A 1 111 ? 10.601 4.276 -23.510 1.00 96.06 111 ILE A C 1
ATOM 910 O O . ILE A 1 111 ? 10.209 5.084 -22.672 1.00 96.06 111 ILE A O 1
ATOM 914 N N . PHE A 1 112 ? 11.009 4.654 -24.719 1.00 92.94 112 PHE A N 1
ATOM 915 C CA . PHE A 1 112 ? 11.106 6.059 -25.143 1.00 92.94 112 PHE A CA 1
ATOM 916 C C . PHE A 1 112 ? 10.119 6.418 -26.266 1.00 92.94 112 PHE A C 1
ATOM 918 O O . PHE A 1 112 ? 10.157 7.520 -26.815 1.00 92.94 112 PHE A O 1
ATOM 925 N N . ASN A 1 113 ? 9.200 5.508 -26.602 1.00 90.88 113 ASN A N 1
ATOM 926 C CA . ASN A 1 113 ? 8.032 5.786 -27.434 1.00 90.88 113 ASN A CA 1
ATOM 927 C C . ASN A 1 113 ? 6.902 6.416 -26.595 1.00 90.88 113 ASN A C 1
ATOM 929 O O . ASN A 1 113 ? 5.986 5.751 -26.113 1.00 90.88 113 ASN A O 1
ATOM 933 N N . HIS A 1 114 ? 6.953 7.734 -26.420 1.00 93.06 114 HIS A N 1
ATOM 934 C CA . HIS A 1 114 ? 5.907 8.460 -25.699 1.00 93.06 114 HIS A CA 1
ATOM 935 C C . HIS A 1 114 ? 4.729 8.809 -26.596 1.00 93.06 114 HIS A C 1
ATOM 937 O O . HIS A 1 114 ? 4.876 9.476 -27.621 1.00 93.06 114 HIS A O 1
ATOM 943 N N . VAL A 1 115 ? 3.543 8.378 -26.183 1.00 91.62 115 VAL A N 1
ATOM 944 C CA . VAL A 1 115 ? 2.332 8.443 -26.999 1.00 91.62 115 VAL A CA 1
ATOM 945 C C . VAL A 1 115 ? 1.349 9.445 -26.410 1.00 91.62 115 VAL A C 1
ATOM 947 O O . VAL A 1 115 ? 0.957 9.336 -25.249 1.00 91.62 115 VAL A O 1
ATOM 950 N N . ASP A 1 116 ? 0.886 10.395 -27.221 1.00 93.25 116 ASP A N 1
ATOM 951 C CA . ASP A 1 116 ? -0.228 11.288 -26.872 1.00 93.25 116 ASP A CA 1
ATOM 952 C C . ASP A 1 116 ? -1.573 10.558 -27.046 1.00 93.25 116 ASP A C 1
ATOM 954 O O . ASP A 1 116 ? -2.356 10.789 -27.974 1.00 93.25 116 ASP A O 1
ATOM 958 N N . ALA A 1 117 ? -1.790 9.569 -26.181 1.00 93.75 117 ALA A N 1
ATOM 959 C CA . ALA A 1 117 ? -2.951 8.689 -26.218 1.00 93.75 117 ALA A CA 1
ATOM 960 C C . ALA A 1 117 ? -3.921 8.914 -25.059 1.00 93.75 117 ALA A C 1
ATOM 962 O O . ALA A 1 117 ? -4.996 8.320 -25.081 1.00 93.75 117 ALA A O 1
ATOM 963 N N . ILE A 1 118 ? -3.584 9.742 -24.070 1.00 92.31 118 ILE A N 1
ATOM 964 C CA . ILE A 1 118 ? -4.473 9.966 -22.933 1.00 92.31 118 ILE A CA 1
ATOM 965 C C . ILE A 1 118 ? -5.730 10.723 -23.370 1.00 92.31 118 ILE A C 1
ATOM 967 O O . ILE A 1 118 ? -5.670 11.707 -24.113 1.00 92.31 118 ILE A O 1
ATOM 971 N N . ASP A 1 119 ? -6.877 10.234 -22.920 1.00 91.75 119 ASP A N 1
ATOM 972 C CA . ASP A 1 119 ? -8.165 10.903 -23.011 1.00 91.75 119 ASP A CA 1
ATOM 973 C C . ASP A 1 119 ? -8.556 11.370 -21.608 1.00 91.75 119 ASP A C 1
ATOM 975 O O . ASP A 1 119 ? -9.127 10.610 -20.824 1.00 91.75 119 ASP A O 1
ATOM 979 N N . LEU A 1 120 ? -8.194 12.610 -21.271 1.00 85.88 120 LEU A N 1
ATOM 980 C CA . LEU A 1 120 ? -8.484 13.178 -19.955 1.00 85.88 120 LEU A CA 1
ATOM 981 C C . LEU A 1 120 ? -9.992 13.315 -19.703 1.00 85.88 120 LEU A C 1
ATOM 983 O O . LEU A 1 120 ? -10.408 13.137 -18.568 1.00 85.88 120 LEU A O 1
ATOM 987 N N . GLU A 1 121 ? -10.822 13.537 -20.730 1.00 89.06 121 GLU A N 1
ATOM 988 C CA . GLU A 1 121 ? -12.282 13.669 -20.563 1.00 89.06 121 GLU A CA 1
ATOM 989 C C . GLU A 1 121 ? -12.923 12.377 -20.046 1.00 89.06 121 GLU A C 1
ATOM 991 O O . GLU A 1 121 ? -13.925 12.401 -19.333 1.00 89.06 121 GLU A O 1
ATOM 996 N N . ASN A 1 122 ? -12.333 11.237 -20.405 1.00 86.56 122 ASN A N 1
ATOM 997 C CA . ASN A 1 122 ? -12.783 9.917 -19.981 1.00 86.56 122 ASN A CA 1
ATOM 998 C C . ASN A 1 122 ? -11.918 9.295 -18.877 1.00 86.56 122 ASN A C 1
ATOM 1000 O O . ASN A 1 122 ? -12.204 8.162 -18.470 1.00 86.56 122 ASN A O 1
ATOM 1004 N N . SER A 1 123 ? -10.876 9.994 -18.423 1.00 82.00 123 SER A N 1
ATOM 1005 C CA . SER A 1 123 ? -9.997 9.560 -17.337 1.00 82.00 123 SER A CA 1
ATOM 1006 C C . SER A 1 123 ? -10.485 10.105 -15.996 1.00 82.00 123 SER A C 1
ATOM 1008 O O . SER A 1 123 ? -11.109 11.159 -15.932 1.00 82.00 123 SER A O 1
ATOM 1010 N N . VAL A 1 124 ? -10.164 9.402 -14.912 1.00 78.12 124 VAL A N 1
ATOM 1011 C CA . VAL A 1 124 ? -10.301 9.939 -13.550 1.00 78.12 124 VAL A CA 1
ATOM 1012 C C . VAL A 1 124 ? -8.931 10.429 -13.123 1.00 78.12 124 VAL A C 1
ATOM 1014 O O . VAL A 1 124 ? -7.974 9.650 -13.155 1.00 78.12 124 VAL A O 1
ATOM 1017 N N . TYR A 1 125 ? -8.821 11.705 -12.777 1.00 78.75 125 TYR A N 1
ATOM 1018 C CA . TYR A 1 125 ? -7.559 12.328 -12.417 1.00 78.75 125 TYR A CA 1
ATOM 1019 C C . TYR A 1 125 ? -7.764 13.453 -11.408 1.00 78.75 125 TYR A C 1
ATOM 1021 O O . TYR A 1 125 ? -8.800 14.114 -11.409 1.00 78.75 125 TYR A O 1
ATOM 1029 N N . ASP A 1 126 ? -6.723 13.697 -10.626 1.00 71.44 126 ASP A N 1
ATOM 1030 C CA . ASP A 1 126 ? -6.607 14.823 -9.713 1.00 71.44 126 ASP A CA 1
ATOM 1031 C C . ASP A 1 126 ? -5.602 15.835 -10.252 1.00 71.44 126 ASP A C 1
ATOM 1033 O O . ASP A 1 126 ? -4.663 15.498 -10.986 1.00 71.44 126 ASP A O 1
ATOM 1037 N N . VAL A 1 127 ? -5.794 17.096 -9.876 1.00 75.06 127 VAL A N 1
ATOM 1038 C CA . VAL A 1 127 ? -4.929 18.204 -10.279 1.00 75.06 127 VAL A CA 1
ATOM 1039 C C . VAL A 1 127 ? -4.306 18.824 -9.040 1.00 75.06 127 VAL A C 1
ATOM 1041 O O . VAL A 1 127 ? -4.991 19.427 -8.220 1.00 75.06 127 VAL A O 1
ATOM 1044 N N . PHE A 1 128 ? -2.987 18.725 -8.940 1.00 67.69 128 PHE A N 1
ATOM 1045 C CA . PHE A 1 128 ? -2.214 19.262 -7.832 1.00 67.69 128 PHE A CA 1
ATOM 1046 C C . PHE A 1 128 ? -1.487 20.533 -8.271 1.00 67.69 128 PHE A C 1
ATOM 1048 O O . PHE A 1 128 ? -0.676 20.473 -9.197 1.00 67.69 128 PHE A O 1
ATOM 1055 N N . PRO A 1 129 ? -1.724 21.688 -7.633 1.00 68.38 129 PRO A N 1
ATOM 1056 C CA . PRO A 1 129 ? -0.915 22.870 -7.890 1.00 68.38 129 PRO A CA 1
ATOM 1057 C C . PRO A 1 129 ? 0.512 22.623 -7.386 1.00 68.38 129 PRO A C 1
ATOM 1059 O O . PRO A 1 129 ? 0.728 22.364 -6.202 1.00 68.38 129 PRO A O 1
ATOM 1062 N N . VAL A 1 130 ? 1.483 22.689 -8.294 1.00 67.44 130 VAL A N 1
ATOM 1063 C CA . VAL A 1 130 ? 2.918 22.601 -7.978 1.00 67.44 130 VAL A CA 1
ATOM 1064 C C . VAL A 1 130 ? 3.451 23.987 -7.621 1.00 67.44 130 VAL A C 1
ATOM 1066 O O . VAL A 1 130 ? 4.196 24.140 -6.656 1.00 67.44 130 VAL A O 1
ATOM 1069 N N . ASP A 1 131 ? 3.033 25.003 -8.378 1.00 72.69 131 ASP A N 1
ATOM 1070 C CA . ASP A 1 131 ? 3.324 26.415 -8.133 1.00 72.69 131 ASP A CA 1
ATOM 1071 C C . ASP A 1 131 ? 2.220 27.318 -8.723 1.00 72.69 131 ASP A C 1
ATOM 1073 O O . ASP A 1 131 ? 1.201 26.831 -9.213 1.00 72.69 131 ASP A O 1
ATOM 1077 N N . GLU A 1 132 ? 2.403 28.644 -8.670 1.00 67.38 132 GLU A N 1
ATOM 1078 C CA . GLU A 1 132 ? 1.419 29.635 -9.143 1.00 67.38 132 GLU A CA 1
ATOM 1079 C C . GLU A 1 132 ? 1.005 29.468 -10.619 1.00 67.38 132 GLU A C 1
ATOM 1081 O O . GLU A 1 132 ? -0.048 29.974 -11.012 1.00 67.38 132 GLU A O 1
ATOM 1086 N N . ASN A 1 133 ? 1.809 28.782 -11.438 1.00 70.81 133 ASN A N 1
ATOM 1087 C CA . ASN A 1 133 ? 1.595 28.636 -12.879 1.00 70.81 133 ASN A CA 1
ATOM 1088 C C . ASN A 1 133 ? 1.591 27.179 -13.368 1.00 70.81 133 ASN A C 1
ATOM 1090 O O . ASN A 1 133 ? 1.300 26.947 -14.544 1.00 70.81 133 ASN A O 1
ATOM 1094 N N . THR A 1 134 ? 1.894 26.211 -12.501 1.00 63.12 134 THR A N 1
ATOM 1095 C CA . THR A 1 134 ? 2.089 24.811 -12.886 1.00 63.12 134 THR A CA 1
ATOM 1096 C C . THR A 1 134 ? 1.183 23.893 -12.081 1.00 63.12 134 THR A C 1
ATOM 1098 O O . THR A 1 134 ? 1.254 23.843 -10.856 1.00 63.12 134 THR A O 1
ATOM 1101 N N . ASN A 1 135 ? 0.376 23.108 -12.791 1.00 72.69 135 ASN A N 1
ATOM 1102 C CA . ASN A 1 135 ? -0.428 22.037 -12.220 1.00 72.69 135 ASN A CA 1
ATOM 1103 C C . ASN A 1 135 ? 0.144 20.680 -12.644 1.00 72.69 135 ASN A C 1
ATOM 1105 O O . ASN A 1 135 ? 0.462 20.475 -13.815 1.00 72.69 135 ASN A O 1
ATOM 1109 N N . TRP A 1 136 ? 0.230 19.751 -11.701 1.00 72.12 136 TRP A N 1
ATOM 1110 C CA . TRP A 1 136 ? 0.547 18.348 -11.922 1.00 72.12 136 TRP A CA 1
ATOM 1111 C C . TRP A 1 136 ? -0.741 17.534 -11.984 1.00 72.12 136 TRP A C 1
ATOM 1113 O O . TRP A 1 136 ? -1.595 17.659 -11.111 1.00 72.12 136 TRP A O 1
ATOM 1123 N N . ILE A 1 137 ? -0.884 16.690 -13.003 1.00 72.88 137 ILE A N 1
ATOM 1124 C CA . ILE A 1 137 ? -2.051 15.818 -13.157 1.00 72.88 137 ILE A CA 1
ATOM 1125 C C . ILE A 1 137 ? -1.670 14.412 -12.685 1.00 72.88 137 ILE A C 1
ATOM 1127 O O . ILE A 1 137 ? -0.772 13.787 -13.251 1.00 72.88 137 ILE A O 1
ATOM 1131 N N . SER A 1 138 ? -2.362 13.903 -11.666 1.00 73.62 138 SER A N 1
ATOM 1132 C CA . SER A 1 138 ? -2.264 12.500 -11.252 1.00 73.62 138 SER A CA 1
ATOM 1133 C C . SER A 1 138 ? -3.460 11.739 -11.793 1.00 73.62 138 SER A C 1
ATOM 1135 O O . SER A 1 138 ? -4.595 12.067 -11.472 1.00 73.62 138 SER A O 1
ATOM 1137 N N . VAL A 1 139 ? -3.231 10.730 -12.627 1.00 72.94 139 VAL A N 1
ATOM 1138 C CA . VAL A 1 139 ? -4.319 9.980 -13.262 1.00 72.94 139 VAL A CA 1
ATOM 1139 C C . VAL A 1 139 ? -4.547 8.685 -12.494 1.00 72.94 139 VAL A C 1
ATOM 1141 O O . VAL A 1 139 ? -3.695 7.797 -12.487 1.00 72.94 139 VAL A O 1
ATOM 1144 N N . VAL A 1 140 ? -5.720 8.581 -11.875 1.00 71.25 140 VAL A N 1
ATOM 1145 C CA . VAL A 1 140 ? -6.160 7.423 -11.089 1.00 71.25 140 VAL A CA 1
ATOM 1146 C C . VAL A 1 140 ? -6.678 6.319 -12.013 1.00 71.25 140 VAL A C 1
ATOM 1148 O O . VAL A 1 140 ? -6.293 5.159 -11.882 1.00 71.25 140 VAL A O 1
ATOM 1151 N N . LYS A 1 141 ? -7.509 6.672 -13.007 1.00 75.56 141 LYS A N 1
ATOM 1152 C CA . LYS A 1 141 ? -8.022 5.735 -14.024 1.00 75.56 141 LYS A CA 1
ATOM 1153 C C . LYS A 1 141 ? -7.764 6.277 -15.414 1.00 75.56 141 LYS A C 1
ATOM 1155 O O . LYS A 1 141 ? -8.314 7.306 -15.796 1.00 75.56 141 LYS A O 1
ATOM 1160 N N . TYR A 1 142 ? -6.970 5.545 -16.183 1.00 87.56 142 TYR A N 1
ATOM 1161 C CA . TYR A 1 142 ? -6.634 5.925 -17.547 1.00 87.56 142 TYR A CA 1
ATOM 1162 C C . TYR A 1 142 ? -7.752 5.558 -18.522 1.00 87.56 142 TYR A C 1
ATOM 1164 O O . TYR A 1 142 ? -8.229 4.418 -18.554 1.00 87.56 142 TYR A O 1
ATOM 1172 N N . ALA A 1 143 ? -8.094 6.514 -19.380 1.00 91.31 143 ALA A N 1
ATOM 1173 C CA . ALA A 1 143 ? -8.739 6.264 -20.655 1.00 91.31 143 ALA A CA 1
ATOM 1174 C C . ALA A 1 143 ? -7.774 6.581 -21.801 1.00 91.31 143 ALA A C 1
ATOM 1176 O O . ALA A 1 143 ? -7.086 7.603 -21.797 1.00 91.31 143 ALA A O 1
ATOM 1177 N N . LEU A 1 144 ? -7.716 5.681 -22.781 1.00 94.25 144 LEU A N 1
ATOM 1178 C CA . LEU A 1 144 ? -6.829 5.769 -23.934 1.00 94.25 144 LEU A CA 1
ATOM 1179 C C . LEU A 1 144 ? -7.617 5.942 -25.235 1.00 94.25 144 LEU A C 1
ATOM 1181 O O . LEU A 1 144 ? -8.605 5.247 -25.484 1.00 94.25 144 LEU A O 1
ATOM 1185 N N . LYS A 1 145 ? -7.122 6.812 -26.114 1.00 93.81 145 LYS A N 1
ATOM 1186 C CA . LYS A 1 145 ? -7.636 7.032 -27.471 1.00 93.81 145 LYS A CA 1
ATOM 1187 C C . LYS A 1 145 ? -7.333 5.812 -28.344 1.00 93.81 145 LYS A C 1
ATOM 1189 O O . LYS A 1 145 ? -6.171 5.561 -28.679 1.00 93.81 145 LYS A O 1
ATOM 1194 N N . ARG A 1 146 ? -8.364 5.066 -28.773 1.00 91.75 146 ARG A N 1
ATOM 1195 C CA . ARG A 1 146 ? -8.193 3.796 -29.512 1.00 91.75 146 ARG A CA 1
ATOM 1196 C C . ARG A 1 146 ? -7.321 3.952 -30.749 1.00 91.75 146 ARG A C 1
ATOM 1198 O O . ARG A 1 146 ? -6.413 3.153 -30.958 1.00 91.75 146 ARG A O 1
ATOM 1205 N N . ASN A 1 147 ? -7.615 4.959 -31.570 1.00 89.31 147 ASN A N 1
ATOM 1206 C CA . ASN A 1 147 ? -6.949 5.159 -32.857 1.00 89.31 147 ASN A CA 1
ATOM 1207 C C . ASN A 1 147 ? -5.451 5.446 -32.706 1.00 89.31 147 ASN A C 1
ATOM 1209 O O . ASN A 1 147 ? -4.690 5.099 -33.604 1.00 89.31 147 ASN A O 1
ATOM 1213 N N . THR A 1 148 ? -5.032 6.008 -31.570 1.00 91.75 148 THR A N 1
ATOM 1214 C CA . THR A 1 148 ? -3.624 6.293 -31.286 1.00 91.75 148 THR A CA 1
ATOM 1215 C C . THR A 1 148 ? -2.864 5.030 -30.888 1.00 91.75 148 THR A C 1
ATOM 1217 O O . THR A 1 148 ? -1.741 4.827 -31.335 1.00 91.75 148 THR A O 1
ATOM 1220 N N . VAL A 1 149 ? -3.472 4.151 -30.084 1.00 92.19 149 VAL A N 1
ATOM 1221 C CA . VAL A 1 149 ? -2.758 2.997 -29.510 1.00 92.19 149 VAL A CA 1
ATOM 1222 C C . VAL A 1 149 ? -2.863 1.716 -30.334 1.00 92.19 149 VAL A C 1
ATOM 1224 O O . VAL A 1 149 ? -2.071 0.813 -30.094 1.00 92.19 149 VAL A O 1
ATOM 1227 N N . LYS A 1 150 ? -3.795 1.631 -31.301 1.00 81.75 150 LYS A N 1
ATOM 1228 C CA . LYS A 1 150 ? -4.313 0.417 -31.990 1.00 81.75 150 LYS A CA 1
ATOM 1229 C C . LYS A 1 150 ? -3.293 -0.638 -32.469 1.00 81.75 150 LYS A C 1
ATOM 1231 O O . LYS A 1 150 ? -3.704 -1.767 -32.729 1.00 81.75 150 LYS A O 1
ATOM 1236 N N . TYR A 1 151 ? -2.005 -0.315 -32.563 1.00 84.25 151 TYR A N 1
ATOM 1237 C CA . TYR A 1 151 ? -0.936 -1.217 -33.017 1.00 84.25 151 TYR A CA 1
ATOM 1238 C C . TYR A 1 151 ? 0.302 -1.239 -32.110 1.00 84.25 151 TYR A C 1
ATOM 1240 O O . TYR A 1 151 ? 1.357 -1.692 -32.534 1.00 84.25 151 TYR A O 1
ATOM 1248 N N . MET A 1 152 ? 0.185 -0.729 -30.888 1.00 92.75 152 MET A N 1
ATOM 1249 C CA . MET A 1 152 ? 1.281 -0.655 -29.927 1.00 92.75 152 MET A CA 1
ATOM 1250 C C . MET A 1 152 ? 1.117 -1.744 -28.874 1.00 92.75 152 MET A C 1
ATOM 1252 O O . MET A 1 152 ? 0.011 -1.937 -28.367 1.00 92.75 152 MET A O 1
ATOM 1256 N N . ASP A 1 153 ? 2.206 -2.432 -28.539 1.00 96.12 153 ASP A N 1
ATOM 1257 C CA . ASP A 1 153 ? 2.189 -3.509 -27.548 1.00 96.12 153 ASP A CA 1
ATOM 1258 C C . ASP A 1 153 ? 2.870 -3.140 -26.236 1.00 96.12 153 ASP A C 1
ATOM 1260 O O . ASP A 1 153 ? 2.481 -3.691 -25.211 1.00 96.12 153 ASP A O 1
ATOM 1264 N N . LEU A 1 154 ? 3.814 -2.196 -26.249 1.00 96.62 154 LEU A N 1
ATOM 1265 C CA . LEU A 1 154 ? 4.456 -1.630 -25.063 1.00 96.62 154 LEU A CA 1
ATOM 1266 C C . LEU A 1 154 ? 4.790 -0.151 -25.301 1.00 96.62 154 LEU A C 1
ATOM 1268 O O . LEU A 1 154 ? 5.473 0.182 -26.272 1.00 96.62 154 LEU A O 1
ATOM 1272 N N . PHE A 1 155 ? 4.285 0.735 -24.442 1.00 95.06 155 PHE A N 1
ATOM 1273 C CA . PHE A 1 155 ? 4.492 2.182 -24.563 1.00 95.06 155 PHE A CA 1
ATOM 1274 C C . PHE A 1 155 ? 4.309 2.925 -23.235 1.00 95.06 155 PHE A C 1
ATOM 1276 O O . PHE A 1 155 ? 3.780 2.386 -22.259 1.00 95.06 155 PHE A O 1
ATOM 1283 N N . ARG A 1 156 ? 4.719 4.196 -23.225 1.00 93.75 156 ARG A N 1
ATOM 1284 C CA . ARG A 1 156 ? 4.451 5.170 -22.155 1.00 93.75 156 ARG A CA 1
ATOM 1285 C C . ARG A 1 156 ? 3.639 6.341 -22.712 1.00 93.75 156 ARG A C 1
ATOM 1287 O O . ARG A 1 156 ? 3.613 6.576 -23.922 1.00 93.75 156 ARG A O 1
ATOM 1294 N N . LEU A 1 157 ? 2.959 7.081 -21.842 1.00 91.81 157 LEU A N 1
ATOM 1295 C CA . LEU A 1 157 ? 2.196 8.260 -22.253 1.00 91.81 157 LEU A CA 1
ATOM 1296 C C . LEU A 1 157 ? 3.087 9.499 -22.316 1.00 91.81 157 LEU A C 1
ATOM 1298 O O . LEU A 1 157 ? 4.002 9.677 -21.513 1.00 91.81 157 LEU A O 1
ATOM 1302 N N . LYS A 1 158 ? 2.788 10.384 -23.266 1.00 88.38 158 LYS A N 1
ATOM 1303 C CA . LYS A 1 158 ? 3.388 11.716 -23.312 1.00 88.38 158 LYS A CA 1
ATOM 1304 C C . LYS A 1 158 ? 2.995 12.496 -22.055 1.00 88.38 158 LYS A C 1
ATOM 1306 O O . LYS A 1 158 ? 1.854 12.401 -21.611 1.00 88.38 158 LYS A O 1
ATOM 1311 N N . ASP A 1 159 ? 3.956 13.208 -21.469 1.00 81.00 159 ASP A N 1
ATOM 1312 C CA . ASP A 1 159 ? 3.814 14.015 -20.244 1.00 81.00 159 ASP A CA 1
ATOM 1313 C C . ASP A 1 159 ? 3.445 13.216 -18.967 1.00 81.00 159 ASP A C 1
ATOM 1315 O O . ASP A 1 159 ? 3.480 13.753 -17.863 1.00 81.00 159 ASP A O 1
ATOM 1319 N N . HIS A 1 160 ? 3.210 11.905 -19.093 1.00 80.19 160 HIS A N 1
ATOM 1320 C CA . HIS A 1 160 ? 3.003 10.942 -18.011 1.00 80.19 160 HIS A CA 1
ATOM 1321 C C . HIS A 1 160 ? 3.884 9.718 -18.268 1.00 80.19 160 HIS A C 1
ATOM 1323 O O . HIS A 1 160 ? 3.402 8.651 -18.646 1.00 80.19 160 HIS A O 1
ATOM 1329 N N . PHE A 1 161 ? 5.195 9.889 -18.113 1.00 74.81 161 PHE A N 1
ATOM 1330 C CA . PHE A 1 161 ? 6.168 8.877 -18.518 1.00 74.81 161 PHE A CA 1
ATOM 1331 C C . PHE A 1 161 ? 6.344 7.742 -17.503 1.00 74.81 161 PHE A C 1
ATOM 1333 O O . PHE A 1 161 ? 6.838 6.709 -17.909 1.00 74.81 161 PHE A O 1
ATOM 1340 N N . PHE A 1 162 ? 5.905 7.847 -16.243 1.00 80.19 162 PHE A N 1
ATOM 1341 C CA . PHE A 1 162 ? 6.049 6.766 -15.243 1.00 80.19 162 PHE A CA 1
ATOM 1342 C C . PHE A 1 162 ? 5.191 5.503 -15.480 1.00 80.19 162 PHE A C 1
ATOM 1344 O O . PHE A 1 162 ? 5.700 4.395 -15.312 1.00 80.19 162 PHE A O 1
ATOM 1351 N N . PRO A 1 163 ? 3.906 5.593 -15.872 1.00 88.00 163 PRO A N 1
ATOM 1352 C CA . PRO A 1 163 ? 3.080 4.416 -16.116 1.00 88.00 163 PRO A CA 1
ATOM 1353 C C . PRO A 1 163 ? 3.453 3.712 -17.424 1.00 88.00 163 PRO A C 1
ATOM 1355 O O . PRO A 1 163 ? 3.635 4.351 -18.463 1.00 88.00 163 PRO A O 1
ATOM 1358 N N . ILE A 1 164 ? 3.484 2.383 -17.378 1.00 95.31 164 ILE A N 1
ATOM 1359 C CA . ILE A 1 164 ? 3.758 1.516 -18.525 1.00 95.31 164 ILE A CA 1
ATOM 1360 C C . ILE A 1 164 ? 2.445 0.908 -18.999 1.00 95.31 164 ILE A C 1
ATOM 1362 O O . ILE A 1 164 ? 1.676 0.386 -18.192 1.00 95.31 164 ILE A O 1
ATOM 1366 N N . PHE A 1 165 ? 2.194 0.945 -20.304 1.00 96.62 165 PHE A N 1
ATOM 1367 C CA . PHE A 1 165 ? 1.001 0.357 -20.902 1.00 96.62 165 PHE A CA 1
ATOM 1368 C C . PHE A 1 165 ? 1.371 -0.761 -21.858 1.00 96.62 165 PHE A C 1
ATOM 1370 O O . PHE A 1 165 ? 2.280 -0.617 -22.677 1.00 96.62 165 PHE A O 1
ATOM 1377 N N . ILE A 1 166 ? 0.619 -1.856 -21.772 1.00 97.81 166 ILE A N 1
ATOM 1378 C CA . ILE A 1 166 ? 0.773 -3.022 -22.631 1.00 97.81 166 ILE A CA 1
ATOM 1379 C C . ILE A 1 166 ? -0.529 -3.381 -23.335 1.00 97.81 166 ILE A C 1
ATOM 1381 O O . ILE A 1 166 ? -1.627 -3.146 -22.821 1.00 97.81 166 ILE A O 1
ATOM 1385 N N . SER A 1 167 ? -0.420 -3.979 -24.517 1.00 97.38 167 SER A N 1
ATOM 1386 C CA . SER A 1 167 ? -1.577 -4.555 -25.198 1.00 97.38 167 SER A CA 1
ATOM 1387 C C . SER A 1 167 ? -2.013 -5.872 -24.555 1.00 97.38 167 SER A C 1
ATOM 1389 O O . SER A 1 167 ? -1.252 -6.571 -23.885 1.00 97.38 167 SER A O 1
ATOM 1391 N N . GLU A 1 168 ? -3.246 -6.277 -24.850 1.00 96.94 168 GLU A N 1
ATOM 1392 C CA . GLU A 1 168 ? -3.732 -7.632 -24.577 1.00 96.94 168 GLU A CA 1
ATOM 1393 C C . GLU A 1 168 ? -2.859 -8.730 -25.200 1.00 96.94 168 GLU A C 1
ATOM 1395 O O . GLU A 1 168 ? -2.775 -9.825 -24.648 1.00 96.94 168 GLU A O 1
ATOM 1400 N N . ARG A 1 169 ? -2.210 -8.457 -26.339 1.00 96.94 169 ARG A N 1
ATOM 1401 C CA . ARG A 1 169 ? -1.343 -9.429 -27.014 1.00 96.94 169 ARG A CA 1
ATOM 1402 C C . ARG A 1 169 ? -0.076 -9.682 -26.203 1.00 96.94 169 ARG A C 1
ATOM 1404 O O . ARG A 1 169 ? 0.247 -10.841 -25.959 1.00 96.94 169 ARG A O 1
ATOM 1411 N N . LEU A 1 170 ? 0.593 -8.618 -25.751 1.00 97.81 170 LEU A N 1
ATOM 1412 C CA . LEU A 1 170 ? 1.779 -8.747 -24.906 1.00 97.81 170 LEU A CA 1
ATOM 1413 C C . LEU A 1 170 ? 1.424 -9.368 -23.553 1.00 97.81 170 LEU A C 1
ATOM 1415 O O . LEU A 1 170 ? 2.106 -10.294 -23.128 1.00 97.81 170 LEU A O 1
ATOM 1419 N N . LYS A 1 171 ? 0.315 -8.950 -22.927 1.00 98.25 171 LYS A N 1
ATOM 1420 C CA . LYS A 1 171 ? -0.154 -9.568 -21.678 1.00 98.25 171 LYS A CA 1
ATOM 1421 C C . LYS A 1 171 ? -0.337 -11.084 -21.824 1.00 98.25 171 LYS A C 1
ATOM 1423 O O . LYS A 1 171 ? 0.193 -11.833 -21.013 1.00 98.25 171 LYS A O 1
ATOM 1428 N N . LYS A 1 172 ? -1.026 -11.545 -22.875 1.00 97.94 172 LYS A N 1
ATOM 1429 C CA . LYS A 1 172 ? -1.206 -12.987 -23.127 1.00 97.94 172 LYS A CA 1
ATOM 1430 C C . LYS A 1 172 ? 0.120 -13.701 -23.346 1.00 97.94 172 LYS A C 1
ATOM 1432 O O . LYS A 1 172 ? 0.322 -14.763 -22.778 1.00 97.94 172 LYS A O 1
ATOM 1437 N N . ALA A 1 173 ? 1.039 -13.104 -24.104 1.00 98.38 173 ALA A N 1
ATOM 1438 C CA . ALA A 1 173 ? 2.364 -13.682 -24.302 1.00 98.38 173 ALA A CA 1
ATOM 1439 C C . ALA A 1 173 ? 3.143 -13.800 -22.978 1.00 98.38 173 ALA A C 1
ATOM 1441 O O . ALA A 1 173 ? 3.832 -14.793 -22.764 1.00 98.38 173 ALA A O 1
ATOM 1442 N N . MET A 1 174 ? 3.014 -12.824 -22.073 1.00 98.44 174 MET A N 1
ATOM 1443 C CA . MET A 1 174 ? 3.598 -12.892 -20.730 1.00 98.44 174 MET A CA 1
ATOM 1444 C C . MET A 1 174 ? 2.959 -14.012 -19.891 1.00 98.44 174 MET A C 1
ATOM 1446 O O . MET A 1 174 ? 3.679 -14.779 -19.258 1.00 98.44 174 MET A O 1
ATOM 1450 N N . GLU A 1 175 ? 1.634 -14.162 -19.927 1.00 97.75 175 GLU A N 1
ATOM 1451 C CA . GLU A 1 175 ? 0.915 -15.234 -19.217 1.00 97.75 175 GLU A CA 1
ATOM 1452 C C . GLU A 1 175 ? 1.271 -16.629 -19.756 1.00 97.75 175 GLU A C 1
ATOM 1454 O O . GLU A 1 175 ? 1.575 -17.532 -18.982 1.00 97.75 175 GLU A O 1
ATOM 1459 N N . GLU A 1 176 ? 1.306 -16.800 -21.079 1.00 98.00 176 GLU A N 1
ATOM 1460 C CA . GLU A 1 176 ? 1.666 -18.058 -21.751 1.00 98.00 176 GLU A CA 1
ATOM 1461 C C . GLU A 1 176 ? 3.115 -18.486 -21.485 1.00 98.00 176 GLU A C 1
ATOM 1463 O O . GLU A 1 176 ? 3.425 -19.674 -21.525 1.00 98.00 176 GLU A O 1
ATOM 1468 N N . ASN A 1 177 ? 4.004 -17.525 -21.219 1.00 98.19 177 ASN A N 1
ATOM 1469 C CA . ASN A 1 177 ? 5.391 -17.787 -20.842 1.00 98.19 177 ASN A CA 1
ATOM 1470 C C . ASN A 1 177 ? 5.590 -17.841 -19.321 1.00 98.19 177 ASN A C 1
ATOM 1472 O O . ASN A 1 177 ? 6.735 -17.926 -18.882 1.00 98.19 177 ASN A O 1
ATOM 1476 N N . GLU A 1 178 ? 4.524 -17.795 -18.515 1.00 97.75 178 GLU A N 1
ATOM 1477 C CA . GLU A 1 178 ? 4.596 -17.842 -17.048 1.00 97.75 178 GLU A CA 1
ATOM 1478 C C . GLU A 1 178 ? 5.547 -16.768 -16.486 1.00 97.75 178 GLU A C 1
ATOM 1480 O O . GLU A 1 178 ? 6.450 -17.055 -15.696 1.00 97.75 178 GLU A O 1
ATOM 1485 N N . ILE A 1 179 ? 5.427 -15.534 -16.983 1.00 98.31 179 ILE A N 1
ATOM 1486 C CA . ILE A 1 179 ? 6.203 -14.390 -16.492 1.00 98.31 179 ILE A CA 1
ATOM 1487 C C . ILE A 1 179 ? 5.733 -14.009 -15.083 1.00 98.31 179 ILE A C 1
ATOM 1489 O O . ILE A 1 179 ? 4.541 -13.822 -14.847 1.00 98.31 179 ILE A O 1
ATOM 1493 N N . THR A 1 180 ? 6.684 -13.848 -14.163 1.00 97.00 180 THR A N 1
ATOM 1494 C CA . THR A 1 180 ? 6.444 -13.533 -12.741 1.00 97.00 180 THR A CA 1
ATOM 1495 C C . THR A 1 180 ? 6.756 -12.072 -12.373 1.00 97.00 180 THR A C 1
ATOM 1497 O O . THR A 1 180 ? 7.463 -11.370 -13.097 1.00 97.00 180 THR A O 1
ATOM 1500 N N . GLY A 1 181 ? 6.237 -11.596 -11.232 1.00 94.81 181 GLY A N 1
ATOM 1501 C CA . GLY A 1 181 ? 6.490 -10.239 -10.709 1.00 94.81 181 GLY A CA 1
ATOM 1502 C C . GLY A 1 181 ? 5.697 -9.120 -11.396 1.00 94.81 181 GLY A C 1
ATOM 1503 O O . GLY A 1 181 ? 6.034 -7.948 -11.261 1.00 94.81 181 GLY A O 1
ATOM 1504 N N . CYS A 1 182 ? 4.659 -9.462 -12.161 1.00 95.56 182 CYS A N 1
ATOM 1505 C CA . CYS A 1 182 ? 3.877 -8.517 -12.956 1.00 95.56 182 CYS A CA 1
ATOM 1506 C C . CYS A 1 182 ? 2.415 -8.502 -12.511 1.00 95.56 182 CYS A C 1
ATOM 1508 O O . CYS A 1 182 ? 1.767 -9.547 -12.496 1.00 95.56 182 CYS A O 1
ATOM 1510 N N . ALA A 1 183 ? 1.880 -7.311 -12.260 1.00 91.62 183 ALA A N 1
ATOM 1511 C CA . ALA A 1 183 ? 0.461 -7.072 -12.049 1.00 91.62 183 ALA A CA 1
ATOM 1512 C C . ALA A 1 183 ? -0.102 -6.177 -13.164 1.00 91.62 183 ALA A C 1
ATOM 1514 O O . ALA A 1 183 ? 0.609 -5.386 -13.796 1.00 91.62 183 ALA A O 1
ATOM 1515 N N . TYR A 1 184 ? -1.399 -6.335 -13.438 1.00 92.56 184 TYR A N 1
ATOM 1516 C CA . TYR A 1 184 ? -2.056 -5.717 -14.586 1.00 92.56 184 TYR A CA 1
ATOM 1517 C C . TYR A 1 184 ? -3.376 -5.075 -14.182 1.00 92.56 184 TYR A C 1
ATOM 1519 O O . TYR A 1 184 ? -4.199 -5.693 -13.512 1.00 92.56 184 TYR A O 1
ATOM 1527 N N . MET A 1 185 ? -3.630 -3.874 -14.693 1.00 87.62 185 MET A N 1
ATOM 1528 C CA . MET A 1 185 ? -4.923 -3.202 -14.564 1.00 87.62 185 MET A CA 1
ATOM 1529 C C . MET A 1 185 ? -5.467 -2.880 -15.950 1.00 87.62 185 MET A C 1
ATOM 1531 O O . MET A 1 185 ? -4.820 -2.156 -16.702 1.00 87.62 185 MET A O 1
ATOM 1535 N N . GLU A 1 186 ? -6.644 -3.404 -16.303 1.00 92.69 186 GLU A N 1
ATOM 1536 C CA . GLU A 1 186 ? -7.301 -3.066 -17.573 1.00 92.69 186 GLU A CA 1
ATOM 1537 C C . GLU A 1 186 ? -7.629 -1.567 -17.617 1.00 92.69 186 GLU A C 1
ATOM 1539 O O . GLU A 1 186 ? -8.144 -1.005 -16.651 1.00 92.69 186 GLU A O 1
ATOM 1544 N N . VAL A 1 187 ? -7.340 -0.919 -18.746 1.00 91.19 187 VAL A N 1
ATOM 1545 C CA . VAL A 1 187 ? -7.609 0.512 -18.944 1.00 91.19 187 VAL A CA 1
ATOM 1546 C C . VAL A 1 187 ? -8.707 0.728 -19.975 1.00 91.19 187 VAL A C 1
ATOM 1548 O O . VAL A 1 187 ? -8.853 -0.039 -20.932 1.00 91.19 187 VAL A O 1
ATOM 1551 N N . LYS A 1 188 ? -9.493 1.795 -19.797 1.00 91.69 188 LYS A N 1
ATOM 1552 C CA . LYS A 1 188 ? -10.583 2.134 -20.718 1.00 91.69 188 LYS A CA 1
ATOM 1553 C C . LYS A 1 188 ? -9.991 2.535 -22.070 1.00 91.69 188 LYS A C 1
ATOM 1555 O O . LYS A 1 188 ? -9.014 3.273 -22.134 1.00 91.69 188 LYS A O 1
ATOM 1560 N N . VAL A 1 189 ? -10.603 2.085 -23.163 1.00 93.81 189 VAL A N 1
ATOM 1561 C CA . VAL A 1 189 ? -10.195 2.463 -24.524 1.00 93.81 189 VAL A CA 1
ATOM 1562 C C . VAL A 1 189 ? -11.396 3.021 -25.269 1.00 93.81 189 VAL A C 1
ATOM 1564 O O . VAL A 1 189 ? -12.385 2.307 -25.457 1.00 93.81 189 VAL A O 1
ATOM 1567 N N . VAL A 1 190 ? -11.296 4.277 -25.694 1.00 91.81 190 VAL A N 1
ATOM 1568 C CA . VAL A 1 190 ? -12.404 5.061 -26.251 1.00 91.81 190 VAL A CA 1
ATOM 1569 C C . VAL A 1 190 ? -12.232 5.223 -27.759 1.00 91.81 190 VAL A C 1
ATOM 1571 O O . VAL A 1 190 ? -11.139 5.509 -28.254 1.00 91.81 190 VAL A O 1
ATOM 1574 N N . ASP A 1 191 ? -13.316 4.996 -28.497 1.00 83.56 191 ASP A N 1
ATOM 1575 C CA . ASP A 1 191 ? -13.405 5.278 -29.925 1.00 83.56 191 ASP A CA 1
ATOM 1576 C C . ASP A 1 191 ? -13.724 6.760 -30.116 1.00 83.56 191 ASP A C 1
ATOM 1578 O O . ASP A 1 191 ? -14.816 7.207 -29.777 1.00 83.56 191 ASP A O 1
ATOM 1582 N N . ASN A 1 192 ? -12.780 7.526 -30.661 1.00 63.12 192 ASN A N 1
ATOM 1583 C CA . ASN A 1 192 ? -13.090 8.881 -31.100 1.00 63.12 192 ASN A CA 1
ATOM 1584 C C . ASN A 1 192 ? -13.724 8.795 -32.490 1.00 63.12 192 ASN A C 1
ATOM 1586 O O . ASN A 1 192 ? -13.004 8.710 -33.489 1.00 63.12 192 ASN A O 1
ATOM 1590 N N . ASP A 1 193 ? -15.056 8.824 -32.549 1.00 43.81 193 ASP A N 1
ATOM 1591 C CA . ASP A 1 193 ? -15.752 9.327 -33.731 1.00 43.81 193 ASP A CA 1
ATOM 1592 C C . ASP A 1 193 ? -15.586 10.854 -33.770 1.00 43.81 193 ASP A C 1
ATOM 1594 O O . ASP A 1 193 ? -15.699 11.547 -32.761 1.00 43.81 193 ASP A O 1
ATOM 1598 N N . SER A 1 194 ? -15.242 11.352 -34.955 1.00 42.00 194 SER A N 1
ATOM 1599 C CA . SER A 1 194 ? -14.964 12.745 -35.317 1.00 42.00 194 SER A CA 1
ATOM 1600 C C . SER A 1 194 ? -15.633 13.827 -34.456 1.00 42.00 194 SER A C 1
ATOM 1602 O O . SER A 1 194 ? -16.859 13.943 -34.464 1.00 42.00 194 SER A O 1
ATOM 1604 N N . ILE A 1 195 ? -14.833 14.741 -33.894 1.00 36.56 195 ILE A N 1
ATOM 1605 C CA . ILE A 1 195 ? -15.250 16.138 -33.728 1.00 36.56 195 ILE A CA 1
ATOM 1606 C C . ILE A 1 195 ? -14.198 17.045 -34.369 1.00 36.56 195 ILE A C 1
ATOM 1608 O O . ILE A 1 195 ? -12.997 16.919 -34.148 1.00 36.56 195 ILE A O 1
ATOM 1612 N N . SER A 1 196 ? -14.733 17.893 -35.240 1.00 32.03 196 SER A N 1
ATOM 1613 C CA . SER A 1 196 ? -14.136 18.879 -36.127 1.00 32.03 196 SER A CA 1
ATOM 1614 C C . SER A 1 196 ? -13.173 19.861 -35.466 1.00 32.03 196 SER A C 1
ATOM 1616 O O . SER A 1 196 ? -13.428 20.343 -34.362 1.00 32.03 196 SER A O 1
ATOM 1618 N N . ASP A 1 197 ? -12.167 20.258 -36.247 1.00 33.25 197 ASP A N 1
ATOM 1619 C CA . ASP A 1 197 ? -11.430 21.515 -36.129 1.00 33.25 197 ASP A CA 1
ATOM 1620 C C . ASP A 1 197 ? -12.399 22.709 -36.063 1.00 33.25 197 ASP A C 1
ATOM 1622 O O . ASP A 1 197 ? -12.781 23.263 -37.087 1.00 33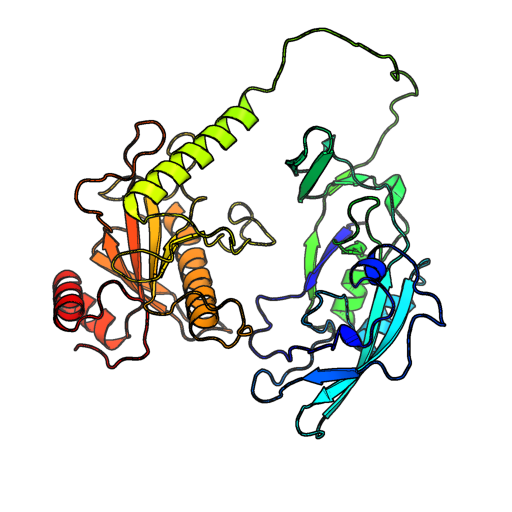.25 197 ASP A O 1
ATOM 1626 N N . ASP A 1 198 ? -12.851 23.079 -34.867 1.00 35.53 198 ASP A N 1
ATOM 1627 C CA . ASP A 1 198 ? -13.227 24.454 -34.530 1.00 35.53 198 ASP A CA 1
ATOM 1628 C C . ASP A 1 198 ? -13.547 24.559 -33.035 1.00 35.53 198 ASP A C 1
ATOM 1630 O O . ASP A 1 198 ? -14.651 24.235 -32.593 1.00 35.53 198 ASP A O 1
ATOM 1634 N N . LYS A 1 199 ? -12.555 25.023 -32.259 1.00 30.52 199 LYS A N 1
ATOM 1635 C CA . LYS A 1 199 ? -12.684 26.006 -31.158 1.00 30.52 199 LYS A CA 1
ATOM 1636 C C . LYS A 1 199 ? -11.356 26.177 -30.411 1.00 30.52 199 LYS A C 1
ATOM 1638 O O . LYS A 1 199 ? -11.231 25.932 -29.219 1.00 30.52 199 LYS A O 1
ATOM 1643 N N . LEU A 1 200 ? -10.370 26.720 -31.121 1.00 29.38 200 LEU A N 1
ATOM 1644 C CA . LEU A 1 200 ? -9.315 27.538 -30.521 1.00 29.38 200 LEU A CA 1
ATOM 1645 C C . LEU A 1 200 ? -9.751 29.005 -30.634 1.00 29.38 200 LEU A C 1
ATOM 1647 O O . LEU A 1 200 ? -9.297 29.739 -31.507 1.00 29.38 200 LEU A O 1
ATOM 1651 N N . VAL A 1 201 ? -10.664 29.448 -29.763 1.00 26.64 201 VAL A N 1
ATOM 1652 C CA . VAL A 1 201 ? -10.927 30.883 -29.581 1.00 26.64 201 VAL A CA 1
ATOM 1653 C C . VAL A 1 201 ? -10.926 31.223 -28.099 1.00 26.64 201 VAL A C 1
ATOM 1655 O O . VAL A 1 201 ? -11.755 30.773 -27.319 1.00 26.64 201 VAL A O 1
ATOM 1658 N N . LYS A 1 202 ? -9.945 32.061 -27.763 1.00 30.02 202 LYS A N 1
ATOM 1659 C CA . LYS A 1 202 ? -9.773 32.833 -26.534 1.00 30.02 202 LYS A CA 1
ATOM 1660 C C . LYS A 1 202 ? -11.102 33.288 -25.912 1.00 30.02 202 LYS A C 1
ATOM 1662 O O . LYS A 1 202 ? -11.868 33.986 -26.569 1.00 30.02 202 LYS A O 1
ATOM 1667 N N . SER A 1 203 ? -11.224 33.142 -24.595 1.00 23.11 203 SER A N 1
ATOM 1668 C CA . SER A 1 203 ? -11.840 34.180 -23.762 1.00 23.11 203 SER A CA 1
ATOM 1669 C C . SER A 1 203 ? -10.979 34.439 -22.527 1.00 23.11 203 SER A C 1
ATOM 1671 O O . SER A 1 203 ? -10.993 33.696 -21.549 1.00 23.11 203 SER A O 1
ATOM 1673 N N . LYS A 1 204 ? -10.218 35.538 -22.583 1.00 28.56 204 LYS A N 1
ATOM 1674 C CA . LYS A 1 204 ? -9.891 36.301 -21.380 1.00 28.56 204 LYS A CA 1
ATOM 1675 C C . LYS A 1 204 ? -11.209 36.830 -20.814 1.00 28.56 204 LYS A C 1
ATOM 1677 O O . LYS A 1 204 ? -11.932 37.494 -21.547 1.00 28.56 204 LYS A O 1
ATOM 1682 N N . GLY A 1 205 ? -11.431 36.586 -19.528 1.00 29.00 205 GLY A N 1
ATOM 1683 C CA . GLY A 1 205 ? -12.406 37.292 -18.703 1.00 29.00 205 GLY A CA 1
ATOM 1684 C C . GLY A 1 205 ? -13.854 36.860 -18.902 1.00 29.00 205 GLY A C 1
ATOM 1685 O O . GLY A 1 205 ? -14.567 37.483 -19.673 1.00 29.00 205 GLY A O 1
ATOM 1686 N N . ASP A 1 206 ? -14.299 35.879 -18.119 1.00 23.70 206 ASP A N 1
ATOM 1687 C CA . ASP A 1 206 ? -15.371 36.159 -17.164 1.00 23.70 206 ASP A CA 1
ATOM 1688 C C . ASP A 1 206 ? -15.290 35.196 -15.972 1.00 23.70 206 ASP A C 1
ATOM 1690 O O . ASP A 1 206 ? -15.005 34.007 -16.119 1.00 23.70 206 ASP A O 1
ATOM 1694 N N . GLN A 1 207 ? -15.465 35.745 -14.776 1.00 38.38 207 GLN A N 1
ATOM 1695 C CA . GLN A 1 207 ? -15.520 35.005 -13.523 1.00 38.38 207 GLN A CA 1
ATOM 1696 C C . GLN A 1 207 ? -16.914 34.384 -13.394 1.00 38.38 207 GLN A C 1
ATOM 1698 O O . GLN A 1 207 ? -17.865 35.105 -13.126 1.00 38.38 207 GLN A O 1
ATOM 1703 N N . SER A 1 208 ? -17.062 33.069 -13.552 1.00 35.88 208 SER A N 1
ATOM 1704 C CA . SER A 1 208 ? -18.092 32.258 -12.869 1.00 35.88 208 SER A CA 1
ATOM 1705 C C . SER A 1 208 ? -18.107 30.831 -13.419 1.00 35.88 208 SER A C 1
ATOM 1707 O O . SER A 1 208 ? -18.210 30.623 -14.621 1.00 35.88 208 SER A O 1
ATOM 1709 N N . GLY A 1 209 ? -18.006 29.847 -12.519 1.00 32.59 209 GLY A N 1
ATOM 1710 C CA . GLY A 1 209 ? -18.144 28.425 -12.850 1.00 32.59 209 GLY A CA 1
ATOM 1711 C C . GLY A 1 209 ? -16.977 27.536 -12.417 1.00 32.59 209 GLY A C 1
ATOM 1712 O O . GLY A 1 209 ? -16.528 26.711 -13.201 1.00 32.59 209 GLY A O 1
ATOM 1713 N N . LYS A 1 210 ? -16.473 27.682 -11.181 1.00 34.03 210 LYS A N 1
ATOM 1714 C CA . LYS A 1 210 ? -15.767 26.573 -10.513 1.00 34.03 210 LYS A CA 1
ATOM 1715 C C . LYS A 1 210 ? -16.811 25.493 -10.213 1.00 34.03 210 LYS A C 1
ATOM 1717 O O . LYS A 1 210 ? -17.787 25.801 -9.528 1.00 34.03 210 LYS A O 1
ATOM 1722 N N . ASN A 1 211 ? -16.620 24.278 -10.729 1.00 34.94 211 ASN A N 1
ATOM 1723 C CA . ASN A 1 211 ? -17.450 23.121 -10.392 1.00 34.94 211 ASN A CA 1
ATOM 1724 C C . ASN A 1 211 ? -17.480 22.948 -8.867 1.00 34.94 211 ASN A C 1
ATOM 1726 O O . ASN A 1 211 ? -16.448 22.935 -8.201 1.00 34.94 211 ASN A O 1
ATOM 1730 N N . THR A 1 212 ? -18.680 22.891 -8.305 1.00 35.66 212 THR A N 1
ATOM 1731 C CA . THR A 1 212 ? -18.936 22.854 -6.861 1.00 35.66 212 THR A CA 1
ATOM 1732 C C . THR A 1 212 ? -18.519 21.540 -6.190 1.00 35.66 212 THR A C 1
ATOM 1734 O O . THR A 1 212 ? -18.270 21.568 -4.996 1.00 35.66 212 THR A O 1
ATOM 1737 N N . SER A 1 213 ? -18.389 20.427 -6.928 1.00 44.53 213 SER A N 1
ATOM 1738 C CA . SER A 1 213 ? -18.108 19.086 -6.379 1.00 44.53 213 SER A CA 1
ATOM 1739 C C . SER A 1 213 ? -16.684 18.905 -5.850 1.00 44.53 213 SER A C 1
ATOM 1741 O O . SER A 1 213 ? -16.504 18.443 -4.728 1.00 44.53 213 SER A O 1
ATOM 1743 N N . ASP A 1 214 ? -15.674 19.308 -6.619 1.00 45.28 214 ASP A N 1
ATOM 1744 C CA . ASP A 1 214 ? -14.268 19.000 -6.299 1.00 45.28 214 ASP A CA 1
ATOM 1745 C C . ASP A 1 214 ? -13.788 19.853 -5.113 1.00 45.28 214 ASP A C 1
ATOM 1747 O O . ASP A 1 214 ? -13.083 19.401 -4.219 1.00 45.28 214 ASP A O 1
ATOM 1751 N N . ASN A 1 215 ? -14.312 21.079 -5.031 1.00 54.50 215 ASN A N 1
ATOM 1752 C CA . ASN A 1 215 ? -14.119 21.982 -3.900 1.00 54.50 215 ASN A CA 1
ATOM 1753 C C . ASN A 1 215 ? -14.777 21.473 -2.605 1.00 54.50 215 ASN A C 1
ATOM 1755 O O . ASN A 1 215 ? -14.432 21.946 -1.525 1.00 54.50 215 ASN A O 1
ATOM 1759 N N . ASP A 1 216 ? -15.762 20.580 -2.689 1.00 66.38 216 ASP A N 1
ATOM 1760 C CA . ASP A 1 216 ? -16.449 20.048 -1.513 1.00 66.38 216 ASP A CA 1
ATOM 1761 C C . ASP A 1 216 ? -15.764 18.780 -0.983 1.00 66.38 216 ASP A C 1
ATOM 1763 O O . ASP A 1 216 ? -15.658 18.636 0.237 1.00 66.38 216 ASP A O 1
ATOM 1767 N N . LEU A 1 217 ? -15.195 17.943 -1.862 1.00 67.25 217 LEU A N 1
ATOM 1768 C CA . LEU A 1 217 ? -14.335 16.822 -1.462 1.00 67.25 217 LEU A CA 1
ATOM 1769 C C . LEU A 1 217 ? -13.031 17.314 -0.817 1.00 67.25 217 LEU A C 1
ATOM 1771 O O . LEU A 1 217 ? -12.692 16.880 0.281 1.00 67.25 217 LEU A O 1
ATOM 1775 N N . ASP A 1 218 ? -12.354 18.295 -1.423 1.00 70.94 218 ASP A N 1
ATOM 1776 C CA . ASP A 1 218 ? -11.143 18.893 -0.842 1.00 70.94 218 ASP A CA 1
ATOM 1777 C C . ASP A 1 218 ? -11.412 19.474 0.551 1.00 70.94 218 ASP A C 1
ATOM 1779 O O . ASP A 1 218 ? -10.651 19.258 1.495 1.00 70.94 218 ASP A O 1
ATOM 1783 N N . LYS A 1 219 ? -12.523 20.202 0.715 1.00 79.38 219 LYS A N 1
ATOM 1784 C CA . LYS A 1 219 ? -12.925 20.729 2.028 1.00 79.38 219 LYS A CA 1
ATOM 1785 C C . LYS A 1 219 ? -13.196 19.620 3.032 1.00 79.38 219 LYS A C 1
ATOM 1787 O O . LYS A 1 219 ? -12.871 19.800 4.204 1.00 79.38 219 LYS A O 1
ATOM 1792 N N . PHE A 1 220 ? -13.811 18.523 2.599 1.00 84.75 220 PHE A N 1
ATOM 1793 C CA . PHE A 1 220 ? -14.071 17.375 3.454 1.00 84.75 220 PHE A CA 1
ATOM 1794 C C . PHE A 1 220 ? -12.763 16.748 3.945 1.00 84.75 220 PHE A C 1
ATOM 1796 O O . PHE A 1 220 ? -12.552 16.700 5.156 1.00 84.75 220 PHE A O 1
ATOM 1803 N N . LEU A 1 221 ? -11.842 16.408 3.038 1.00 80.62 221 LEU A N 1
ATOM 1804 C CA . LEU A 1 221 ? -10.541 15.823 3.383 1.00 80.62 221 LEU A CA 1
ATOM 1805 C C . LEU A 1 221 ? -9.712 16.751 4.286 1.00 80.62 221 LEU A C 1
ATOM 1807 O O . LEU A 1 221 ? -9.067 16.304 5.235 1.00 80.62 221 LEU A O 1
ATOM 1811 N N . GLN A 1 222 ? -9.757 18.068 4.050 1.00 84.88 222 GLN A N 1
ATOM 1812 C CA . GLN A 1 222 ? -9.102 19.044 4.929 1.00 84.88 222 GLN A CA 1
ATOM 1813 C C . GLN A 1 222 ? -9.750 19.112 6.318 1.00 84.88 222 GLN A C 1
ATOM 1815 O O . GLN A 1 222 ? -9.042 19.239 7.319 1.00 84.88 222 GLN A O 1
ATOM 1820 N N . ALA A 1 223 ? -11.081 19.036 6.404 1.00 90.19 223 ALA A N 1
ATOM 1821 C CA . ALA A 1 223 ? -11.793 19.023 7.679 1.00 90.19 223 ALA A CA 1
ATOM 1822 C C . ALA A 1 223 ? -11.504 17.743 8.475 1.00 90.19 223 ALA A C 1
ATOM 1824 O O . ALA A 1 223 ? -11.283 17.815 9.686 1.00 90.19 223 ALA A O 1
ATOM 1825 N N . GLU A 1 224 ? -11.460 16.600 7.797 1.00 94.44 224 GLU A N 1
ATOM 1826 C CA . GLU A 1 224 ? -11.110 15.312 8.384 1.00 94.44 224 GLU A CA 1
ATOM 1827 C C . GLU A 1 224 ? -9.674 15.305 8.901 1.00 94.44 224 GLU A C 1
ATOM 1829 O O . GLU A 1 224 ? -9.459 15.076 10.095 1.00 94.44 224 GLU A O 1
ATOM 1834 N N . LYS A 1 225 ? -8.706 15.679 8.053 1.00 93.44 225 LYS A N 1
ATOM 1835 C CA . LYS A 1 225 ? -7.305 15.847 8.451 1.00 93.44 225 LYS A CA 1
ATOM 1836 C C . LYS A 1 225 ? -7.185 16.740 9.683 1.00 93.44 225 LYS A C 1
ATOM 1838 O O . LYS A 1 225 ? -6.539 16.366 10.656 1.00 93.44 225 LYS A O 1
ATOM 1843 N N . ALA A 1 226 ? -7.829 17.907 9.672 1.00 93.75 226 ALA A N 1
ATOM 1844 C CA . ALA A 1 226 ? -7.777 18.840 10.793 1.00 93.75 226 ALA A CA 1
ATOM 1845 C C . ALA A 1 226 ? -8.410 18.263 12.071 1.00 93.75 226 ALA A C 1
ATOM 1847 O O . ALA A 1 226 ? -7.992 18.617 13.176 1.00 93.75 226 ALA A O 1
ATOM 1848 N N . SER A 1 227 ? -9.424 17.401 11.951 1.00 96.00 227 SER A N 1
ATOM 1849 C CA . SER A 1 227 ? -9.989 16.701 13.104 1.00 96.00 227 SER A CA 1
ATOM 1850 C C . SER A 1 227 ? -9.042 15.629 13.635 1.00 96.00 227 SER A C 1
ATOM 1852 O O . SER A 1 227 ? -8.880 15.540 14.851 1.00 96.00 227 SER A O 1
ATOM 1854 N N . LEU A 1 228 ? -8.399 14.849 12.764 1.00 96.88 228 LEU A N 1
ATOM 1855 C CA . LEU A 1 228 ? -7.408 13.846 13.161 1.00 96.88 228 LEU A CA 1
ATOM 1856 C C . LEU A 1 228 ? -6.177 14.493 13.795 1.00 96.88 228 LEU A C 1
ATOM 1858 O O . LEU A 1 228 ? -5.715 14.032 14.835 1.00 96.88 228 LEU A O 1
ATOM 1862 N N . GLU A 1 229 ? -5.698 15.618 13.260 1.00 95.38 229 GLU A N 1
ATOM 1863 C CA . GLU A 1 229 ? -4.534 16.316 13.814 1.00 95.38 229 GLU A CA 1
ATOM 1864 C C . GLU A 1 229 ? -4.783 16.879 15.223 1.00 95.38 229 GLU A C 1
ATOM 1866 O O . GLU A 1 229 ? -3.865 16.953 16.040 1.00 95.38 229 GLU A O 1
ATOM 1871 N N . LYS A 1 230 ? -6.035 17.222 15.559 1.00 94.81 230 LYS A N 1
ATOM 1872 C CA . LYS A 1 230 ? -6.416 17.586 16.937 1.00 94.81 230 LYS A CA 1
ATOM 1873 C C . LYS A 1 230 ? -6.368 16.398 17.898 1.00 94.81 230 LYS A C 1
ATOM 1875 O O . LYS A 1 230 ? -6.139 16.603 19.088 1.00 94.81 230 LYS A O 1
ATOM 1880 N N . LEU A 1 231 ? -6.628 15.189 17.402 1.00 94.94 231 LEU A N 1
ATOM 1881 C CA . LEU A 1 231 ? -6.676 13.959 18.197 1.00 94.94 231 LEU A CA 1
ATOM 1882 C C . LEU A 1 231 ? -5.290 13.327 18.361 1.00 94.94 231 LEU A C 1
ATOM 1884 O O . LEU A 1 231 ? -4.969 12.818 19.430 1.00 94.94 231 LEU A O 1
ATOM 1888 N N . LEU A 1 232 ? -4.485 13.345 17.299 1.00 95.62 232 LEU A N 1
ATOM 1889 C CA . LEU A 1 232 ? -3.272 12.534 17.169 1.00 95.62 232 LEU A CA 1
ATOM 1890 C C . LEU A 1 232 ? -1.996 13.374 17.009 1.00 95.62 232 LEU A C 1
ATOM 1892 O O . LEU A 1 232 ? -0.896 12.829 16.983 1.00 95.62 232 LEU A O 1
ATOM 1896 N N . GLY A 1 233 ? -2.114 14.700 16.925 1.00 93.94 233 GLY A N 1
ATOM 1897 C CA . GLY A 1 233 ? -0.996 15.586 16.609 1.00 93.94 233 GLY A CA 1
ATOM 1898 C C . GLY A 1 233 ? -0.745 15.693 15.104 1.00 93.94 233 GLY A C 1
ATOM 1899 O O . GLY A 1 233 ? -1.565 15.294 14.290 1.00 93.94 233 GLY A O 1
ATOM 1900 N N . GLN A 1 234 ? 0.384 16.277 14.710 1.00 93.44 234 GLN A N 1
ATOM 1901 C CA . GLN A 1 234 ? 0.655 16.572 13.300 1.00 93.44 234 GLN A CA 1
ATOM 1902 C C . GLN A 1 234 ? 0.772 15.297 12.448 1.00 93.44 234 GLN A C 1
ATOM 1904 O O . GLN A 1 234 ? 1.526 14.382 12.792 1.00 93.44 234 GLN A O 1
ATOM 1909 N N . MET A 1 235 ? 0.085 15.281 11.303 1.00 90.75 235 MET A N 1
ATOM 1910 C CA . MET A 1 235 ? 0.189 14.202 10.323 1.00 90.75 235 MET A CA 1
ATOM 1911 C C . MET A 1 235 ? 1.547 14.246 9.610 1.00 90.75 235 MET A C 1
ATOM 1913 O O . MET A 1 235 ? 2.042 15.315 9.239 1.00 90.75 235 MET A O 1
ATOM 1917 N N . HIS A 1 236 ? 2.154 13.083 9.393 1.00 87.06 236 HIS A N 1
ATOM 1918 C CA . HIS A 1 236 ? 3.395 12.966 8.633 1.00 87.06 236 HIS A CA 1
ATOM 1919 C C . HIS A 1 236 ? 3.170 13.287 7.147 1.00 87.06 236 HIS A C 1
ATOM 1921 O O . HIS A 1 236 ? 2.114 12.999 6.590 1.00 87.06 236 HIS A O 1
ATOM 1927 N N . ALA A 1 237 ? 4.178 13.862 6.484 1.00 72.25 237 ALA A N 1
ATOM 1928 C CA . ALA A 1 237 ? 4.068 14.260 5.077 1.00 72.25 237 ALA A CA 1
ATOM 1929 C C . ALA A 1 237 ? 4.021 13.065 4.107 1.00 72.25 237 ALA A C 1
ATOM 1931 O O . ALA A 1 237 ? 3.426 13.167 3.038 1.00 72.25 237 ALA A O 1
ATOM 1932 N N . LEU A 1 238 ? 4.649 11.941 4.470 1.00 68.50 238 LEU A N 1
ATOM 1933 C CA . LEU A 1 238 ? 4.574 10.707 3.686 1.00 68.50 238 LEU A CA 1
ATOM 1934 C C . LEU A 1 238 ? 3.273 9.963 3.993 1.00 68.50 238 LEU A C 1
ATOM 1936 O O . LEU A 1 238 ? 3.024 9.598 5.145 1.00 68.50 238 LEU A O 1
ATOM 1940 N N . VAL A 1 239 ? 2.517 9.669 2.940 1.00 62.72 239 VAL A N 1
ATOM 1941 C CA . VAL A 1 239 ? 1.332 8.803 2.945 1.00 62.72 239 VAL A CA 1
ATOM 1942 C C . VAL A 1 239 ? 1.678 7.543 2.155 1.00 62.72 239 VAL A C 1
ATOM 1944 O O . VAL A 1 239 ? 2.285 7.636 1.086 1.00 62.72 239 VAL A O 1
ATOM 1947 N N . SER A 1 240 ? 1.355 6.366 2.694 1.00 62.28 240 SER A N 1
ATOM 1948 C CA . SER A 1 240 ? 1.514 5.104 1.959 1.00 62.28 240 SER A CA 1
ATOM 1949 C C . SER A 1 240 ? 0.320 4.911 1.044 1.00 62.28 240 SER A C 1
ATOM 1951 O O . SER A 1 240 ? -0.707 4.383 1.466 1.00 62.28 240 SER A O 1
ATOM 1953 N N . TRP A 1 241 ? 0.462 5.376 -0.196 1.00 65.88 241 TRP A N 1
ATOM 1954 C CA . TRP A 1 241 ? -0.598 5.307 -1.191 1.00 65.88 241 TRP A CA 1
ATOM 1955 C C . TRP A 1 241 ? -0.785 3.893 -1.744 1.00 65.88 241 TRP A C 1
ATOM 1957 O O . TRP A 1 241 ? 0.161 3.111 -1.897 1.00 65.88 241 TRP A O 1
ATOM 1967 N N . ALA A 1 242 ? -2.022 3.549 -2.066 1.00 51.91 242 ALA A N 1
ATOM 1968 C CA . ALA A 1 242 ? -2.356 2.408 -2.896 1.00 51.91 242 ALA A CA 1
ATOM 1969 C C . ALA A 1 242 ? -2.285 2.788 -4.371 1.00 51.91 242 ALA A C 1
ATOM 1971 O O . ALA A 1 242 ? -2.750 3.846 -4.784 1.00 51.91 242 ALA A O 1
ATOM 1972 N N . ILE A 1 243 ? -1.685 1.912 -5.181 1.00 49.78 243 ILE A N 1
ATOM 1973 C CA . ILE A 1 243 ? -1.660 2.091 -6.640 1.00 49.78 243 ILE A CA 1
ATOM 1974 C C . ILE A 1 243 ? -3.084 1.959 -7.204 1.00 49.78 243 ILE A C 1
ATOM 1976 O O . ILE A 1 243 ? -3.423 2.620 -8.186 1.00 49.78 243 ILE A O 1
ATOM 1980 N N . ILE A 1 244 ? -3.901 1.106 -6.578 1.00 49.69 244 ILE A N 1
ATOM 1981 C CA . ILE A 1 244 ? -5.334 0.942 -6.824 1.00 49.69 244 ILE A CA 1
ATOM 1982 C C . ILE A 1 244 ? -6.056 1.484 -5.593 1.00 49.69 244 ILE A C 1
ATOM 1984 O O . ILE A 1 244 ? -5.788 1.000 -4.500 1.00 49.69 244 ILE A O 1
ATOM 1988 N N . GLY A 1 245 ? -6.942 2.467 -5.759 1.00 62.22 245 GLY A N 1
ATOM 1989 C CA . GLY A 1 245 ? -7.738 2.999 -4.651 1.00 62.22 245 GLY A CA 1
ATOM 1990 C C . GLY A 1 245 ? -8.600 1.922 -3.987 1.00 62.22 245 GLY A C 1
ATOM 1991 O O . GLY A 1 245 ? -9.014 0.948 -4.633 1.00 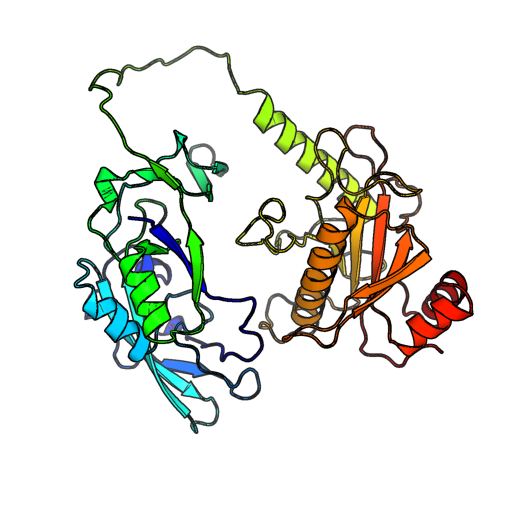62.22 245 GLY A O 1
ATOM 1992 N N . PHE A 1 246 ? -8.856 2.087 -2.691 1.00 73.75 246 PHE A N 1
ATOM 1993 C CA . PHE A 1 246 ? -9.637 1.143 -1.896 1.00 73.75 246 PHE A CA 1
ATOM 1994 C C . PHE A 1 246 ? -11.052 0.936 -2.460 1.00 73.75 246 PHE A C 1
ATOM 1996 O O . PHE A 1 246 ? -11.529 -0.193 -2.567 1.00 73.75 246 PHE A O 1
ATOM 2003 N N . GLU A 1 247 ? -11.681 2.000 -2.960 1.00 67.38 247 GLU A N 1
ATOM 2004 C CA . GLU A 1 247 ? -13.004 1.985 -3.593 1.00 67.38 247 GLU A CA 1
ATOM 2005 C C . GLU A 1 247 ? -13.074 1.118 -4.865 1.00 67.38 247 GLU A C 1
ATOM 2007 O O . GLU A 1 247 ? -14.153 0.794 -5.364 1.00 67.38 247 GLU A O 1
ATOM 2012 N N . MET A 1 248 ? -11.914 0.734 -5.401 1.00 51.31 248 MET A N 1
ATOM 2013 C CA . MET A 1 248 ? -11.754 -0.129 -6.570 1.00 51.31 248 MET A CA 1
ATOM 2014 C C . MET A 1 248 ? -11.265 -1.538 -6.214 1.00 51.31 248 MET A C 1
ATOM 2016 O O . MET A 1 248 ? -10.883 -2.293 -7.111 1.00 51.31 248 MET A O 1
ATOM 2020 N N . GLY A 1 249 ? -11.286 -1.897 -4.928 1.00 64.19 249 GLY A N 1
ATOM 2021 C CA . GLY A 1 249 ? -10.826 -3.187 -4.417 1.00 64.19 249 GLY A CA 1
ATOM 2022 C C . GLY A 1 249 ? -9.316 -3.265 -4.186 1.00 64.19 249 GLY A C 1
ATOM 2023 O O . GLY A 1 249 ? -8.799 -4.363 -3.998 1.00 64.19 249 GLY A O 1
ATOM 2024 N N . GLY A 1 250 ? -8.608 -2.131 -4.226 1.00 72.25 250 GLY A N 1
ATOM 2025 C CA . GLY A 1 250 ? -7.208 -2.049 -3.820 1.00 72.25 250 GLY A CA 1
ATOM 2026 C C . GLY A 1 250 ? -7.024 -1.998 -2.298 1.00 72.25 250 GLY A C 1
ATOM 2027 O O . GLY A 1 250 ? -8.003 -1.961 -1.549 1.00 72.25 250 GLY A O 1
ATOM 2028 N N . PRO A 1 251 ? -5.771 -2.001 -1.810 1.00 85.44 251 PRO A N 1
ATOM 2029 C CA . PRO A 1 251 ? -5.498 -1.836 -0.391 1.00 85.44 251 PRO A CA 1
ATOM 2030 C C . PRO A 1 251 ? -5.809 -0.418 0.080 1.00 85.44 251 PRO A C 1
ATOM 2032 O O . PRO A 1 251 ? -5.780 0.526 -0.706 1.00 85.44 251 PRO A O 1
ATOM 2035 N N . VAL A 1 252 ? -6.030 -0.257 1.383 1.00 89.81 252 VAL A N 1
ATOM 2036 C CA . VAL A 1 252 ? -6.200 1.082 1.955 1.00 89.81 252 VAL A CA 1
ATOM 2037 C C . VAL A 1 252 ? -4.910 1.910 1.887 1.00 89.81 252 VAL A C 1
ATOM 2039 O O . VAL A 1 252 ? -3.786 1.374 1.885 1.00 89.81 252 VAL A O 1
ATOM 2042 N N . ASN A 1 253 ? -5.075 3.227 1.866 1.00 86.50 253 ASN A N 1
ATOM 2043 C CA . ASN A 1 253 ? -4.055 4.219 2.159 1.00 86.50 253 ASN A CA 1
ATOM 2044 C C . ASN A 1 253 ? -3.770 4.255 3.669 1.00 86.50 253 ASN A C 1
ATOM 2046 O O . ASN A 1 253 ? -4.679 4.154 4.493 1.00 86.50 253 ASN A O 1
ATOM 2050 N N . ILE A 1 254 ? -2.498 4.433 4.042 1.00 92.31 254 ILE A N 1
ATOM 2051 C CA . ILE A 1 254 ? -2.093 4.582 5.449 1.00 92.31 254 ILE A CA 1
ATOM 2052 C C . ILE A 1 254 ? -1.543 5.985 5.702 1.00 92.31 254 ILE A C 1
ATOM 2054 O O . ILE A 1 254 ? -0.508 6.384 5.148 1.00 92.31 254 ILE A O 1
ATOM 2058 N N . TYR A 1 255 ? -2.219 6.704 6.598 1.00 93.56 255 TYR A N 1
ATOM 2059 C CA . TYR A 1 255 ? -1.813 8.004 7.121 1.00 93.56 255 TYR A CA 1
ATOM 2060 C C . TYR A 1 255 ? -1.135 7.827 8.478 1.00 93.56 255 TYR A C 1
ATOM 2062 O O . TYR A 1 255 ? -1.590 7.053 9.320 1.00 93.56 255 TYR A O 1
ATOM 2070 N N . ARG A 1 256 ? -0.025 8.539 8.690 1.00 94.00 256 ARG A N 1
ATOM 2071 C CA . ARG A 1 256 ? 0.837 8.357 9.865 1.00 94.00 256 ARG A CA 1
ATOM 2072 C C . ARG A 1 256 ? 0.802 9.569 10.778 1.00 94.00 256 ARG A C 1
ATOM 2074 O O . ARG A 1 256 ? 0.944 10.700 10.311 1.00 94.00 256 ARG A O 1
ATOM 2081 N N . PHE A 1 257 ? 0.748 9.323 12.079 1.00 94.88 257 PHE A N 1
ATOM 2082 C CA . PHE A 1 257 ? 0.845 10.347 13.117 1.00 94.88 257 PHE A CA 1
ATOM 2083 C C . PHE A 1 257 ? 1.960 9.946 14.093 1.00 94.88 257 PHE A C 1
ATOM 2085 O O . PHE A 1 257 ? 1.718 9.154 14.998 1.00 94.88 257 PHE A O 1
ATOM 2092 N N . PRO A 1 258 ? 3.205 10.420 13.897 1.00 93.38 258 PRO A N 1
ATOM 2093 C CA . PRO A 1 258 ? 4.378 9.900 14.613 1.00 93.38 258 PRO A CA 1
ATOM 2094 C C . PRO A 1 258 ? 4.509 10.376 16.062 1.00 93.38 258 PRO A C 1
ATOM 2096 O O . PRO A 1 258 ? 5.274 9.805 16.829 1.00 93.38 258 PRO A O 1
ATOM 2099 N N . ASN A 1 259 ? 3.811 11.450 16.432 1.00 88.44 259 ASN A N 1
ATOM 2100 C CA . ASN A 1 259 ? 4.022 12.156 17.697 1.00 88.44 259 ASN A CA 1
ATOM 2101 C C . ASN A 1 259 ? 2.831 11.999 18.652 1.00 88.44 259 ASN A C 1
ATOM 2103 O O . ASN A 1 259 ? 2.444 12.959 19.323 1.00 88.44 259 ASN A O 1
ATOM 2107 N N . THR A 1 260 ? 2.229 10.809 18.701 1.00 92.06 260 THR A N 1
ATOM 2108 C CA . THR A 1 260 ? 1.150 10.541 19.659 1.00 92.06 260 THR A CA 1
ATOM 2109 C C . THR A 1 260 ? 1.726 10.155 21.030 1.00 92.06 260 THR A C 1
ATOM 2111 O O . THR A 1 260 ? 2.868 9.694 21.119 1.00 92.06 260 THR A O 1
ATOM 2114 N N . PRO A 1 261 ? 0.942 10.248 22.121 1.00 90.75 261 PRO A N 1
ATOM 2115 C CA . PRO A 1 261 ? 1.326 9.681 23.419 1.00 90.75 261 PRO A CA 1
ATOM 2116 C C . PRO A 1 261 ? 1.589 8.163 23.402 1.00 90.75 261 PRO A C 1
ATOM 2118 O O . PRO A 1 261 ? 2.150 7.633 24.358 1.00 90.75 261 PRO A O 1
ATOM 2121 N N . TYR A 1 262 ? 1.188 7.476 22.328 1.00 92.06 262 TYR A N 1
ATOM 2122 C CA . TYR A 1 262 ? 1.298 6.034 22.120 1.00 92.06 262 TYR A CA 1
ATOM 2123 C C . TYR A 1 262 ? 2.231 5.696 20.941 1.00 92.06 262 TYR A C 1
ATOM 2125 O O . TYR A 1 262 ? 2.018 4.706 20.254 1.00 92.06 262 TYR A O 1
ATOM 2133 N N . GLY A 1 263 ? 3.233 6.529 20.644 1.00 93.19 263 GLY A N 1
ATOM 2134 C CA . GLY A 1 263 ? 4.129 6.306 19.502 1.00 93.19 263 GLY A CA 1
ATOM 2135 C C . GLY A 1 263 ? 3.493 6.697 18.166 1.00 93.19 263 GLY A C 1
ATOM 2136 O O . GLY A 1 263 ? 2.839 7.743 18.077 1.00 93.19 263 GLY A O 1
ATOM 2137 N N . THR A 1 264 ? 3.689 5.879 17.130 1.00 95.81 264 THR A N 1
ATOM 2138 C CA . THR A 1 264 ? 3.169 6.165 15.785 1.00 95.81 264 THR A CA 1
ATOM 2139 C C . THR A 1 264 ? 1.777 5.567 15.609 1.00 95.81 264 THR A C 1
ATOM 2141 O O . THR A 1 264 ? 1.601 4.361 15.779 1.00 95.81 264 THR A O 1
ATOM 2144 N N . ALA A 1 265 ? 0.800 6.394 15.229 1.00 97.44 265 ALA A N 1
ATOM 2145 C CA . ALA A 1 265 ? -0.516 5.921 14.807 1.00 97.44 265 ALA A CA 1
ATOM 2146 C C . ALA A 1 265 ? -0.584 5.737 13.287 1.00 97.44 265 ALA A C 1
ATOM 2148 O O . ALA A 1 265 ? -0.087 6.582 12.536 1.00 97.44 265 ALA A O 1
ATOM 2149 N N . PHE A 1 266 ? -1.264 4.678 12.862 1.00 97.88 266 PHE A N 1
ATOM 2150 C CA . PHE A 1 266 ? -1.699 4.423 11.492 1.00 97.88 266 PHE A CA 1
ATOM 2151 C C . PHE A 1 266 ? -3.208 4.627 11.413 1.00 97.88 266 PHE A C 1
ATOM 2153 O O . PHE A 1 266 ? -3.929 4.080 12.248 1.00 97.88 266 PHE A O 1
ATOM 2160 N N . VAL A 1 267 ? -3.684 5.401 10.439 1.00 97.94 267 VAL A N 1
ATOM 2161 C CA . VAL A 1 267 ? -5.107 5.746 10.295 1.00 97.94 267 VAL A CA 1
ATOM 2162 C C . VAL A 1 267 ? -5.524 5.658 8.829 1.00 97.94 267 VAL A C 1
ATOM 2164 O O . VAL A 1 267 ? -4.732 6.012 7.951 1.00 97.94 267 VAL A O 1
ATOM 2167 N N . THR A 1 268 ? -6.748 5.204 8.567 1.00 97.19 268 THR A N 1
ATOM 2168 C CA . THR A 1 268 ? -7.423 5.363 7.267 1.00 97.19 268 THR A CA 1
ATOM 2169 C C . THR A 1 268 ? -8.126 6.730 7.190 1.00 97.19 268 THR A C 1
ATOM 2171 O O . THR A 1 268 ? -8.436 7.327 8.217 1.00 97.19 268 THR A O 1
ATOM 2174 N N . MET A 1 269 ? -8.325 7.270 5.985 1.00 93.81 269 MET A N 1
ATOM 2175 C CA . MET A 1 269 ? -9.058 8.536 5.753 1.00 93.81 269 MET A CA 1
ATOM 2176 C C . MET A 1 269 ? -9.894 8.467 4.466 1.00 93.81 269 MET A C 1
ATOM 2178 O O . MET A 1 269 ? -9.992 9.426 3.705 1.00 93.81 269 MET A O 1
ATOM 2182 N N . GLU A 1 270 ? -10.364 7.271 4.135 1.00 87.44 270 GLU A N 1
ATOM 2183 C CA . GLU A 1 270 ? -11.068 6.997 2.876 1.00 87.44 270 GLU A CA 1
ATOM 2184 C C . GLU A 1 270 ? -12.276 6.080 3.081 1.00 87.44 270 GLU A C 1
ATOM 2186 O O . GLU A 1 270 ? -12.865 5.604 2.114 1.00 87.44 270 GLU A O 1
ATOM 2191 N N . LEU A 1 271 ? -12.633 5.793 4.339 1.00 93.56 271 LEU A N 1
ATOM 2192 C CA . LEU A 1 271 ? -13.804 4.988 4.660 1.00 93.56 271 LEU A CA 1
ATOM 2193 C C . LEU A 1 271 ? -15.026 5.876 4.880 1.00 93.56 271 LEU A C 1
ATOM 2195 O O . LEU A 1 271 ? -16.136 5.476 4.540 1.00 93.56 271 LEU A O 1
ATOM 2199 N N . ILE A 1 272 ? -14.853 7.060 5.466 1.00 93.94 272 ILE A N 1
ATOM 2200 C CA . ILE A 1 272 ? -15.948 8.003 5.678 1.00 93.94 272 ILE A CA 1
ATOM 2201 C C . ILE A 1 272 ? -16.107 8.893 4.445 1.00 93.94 272 ILE A C 1
ATOM 2203 O O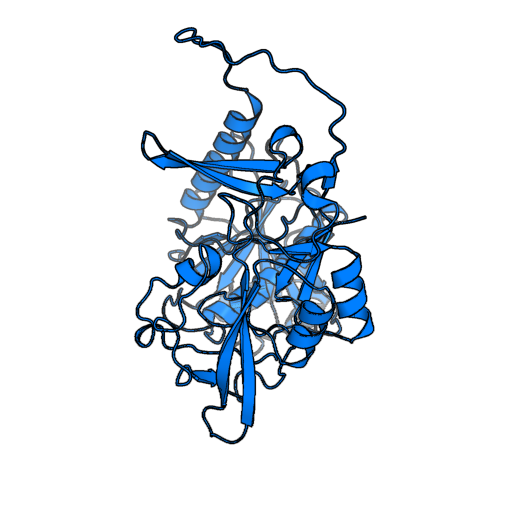 . ILE A 1 272 ? -15.209 9.629 4.051 1.00 93.94 272 ILE A O 1
ATOM 2207 N N . GLU A 1 273 ? -17.307 8.880 3.877 1.00 87.06 273 GLU A N 1
ATOM 2208 C CA . GLU A 1 273 ? -17.666 9.666 2.700 1.00 87.06 273 GLU A CA 1
ATOM 2209 C C . GLU A 1 273 ? -18.101 11.100 3.068 1.00 87.06 273 GLU A C 1
ATOM 2211 O O . GLU A 1 273 ? -18.568 11.350 4.190 1.00 87.06 273 GLU A O 1
ATOM 2216 N N . PRO A 1 274 ? -18.069 12.066 2.124 1.00 86.06 274 PRO A N 1
ATOM 2217 C CA . PRO A 1 274 ? -18.468 13.455 2.375 1.00 86.06 274 PRO A CA 1
ATOM 2218 C C . PRO A 1 274 ? -19.885 13.652 2.925 1.00 86.06 274 PRO A C 1
ATOM 2220 O O . PRO A 1 274 ? -20.170 14.632 3.623 1.00 86.06 274 PRO A O 1
ATOM 2223 N N . ASP A 1 275 ? -20.795 12.729 2.619 1.00 84.56 275 ASP A N 1
ATOM 2224 C CA . ASP A 1 275 ? -22.163 12.736 3.129 1.00 84.56 275 ASP A CA 1
ATOM 2225 C C . ASP A 1 275 ? -22.301 12.090 4.521 1.00 84.56 275 ASP A C 1
ATOM 2227 O O . ASP A 1 275 ? -23.411 12.043 5.061 1.00 84.56 275 ASP A O 1
ATOM 2231 N N . GLY A 1 276 ? -21.190 11.653 5.122 1.00 90.31 276 GLY A N 1
ATOM 2232 C CA . GLY A 1 276 ? -21.077 10.989 6.417 1.00 90.31 276 GLY A CA 1
ATOM 2233 C C . GLY A 1 276 ? -21.372 9.487 6.402 1.00 90.31 276 GLY A C 1
ATOM 2234 O O . GLY A 1 276 ? -21.370 8.884 7.482 1.00 90.31 276 GLY A O 1
ATOM 2235 N N . SER A 1 277 ? -21.664 8.903 5.234 1.00 90.00 277 SER A N 1
ATOM 2236 C CA . SER A 1 277 ? -21.749 7.451 5.048 1.00 90.00 277 SER A CA 1
ATOM 2237 C C . SER A 1 277 ? -20.354 6.805 5.055 1.00 90.00 277 SER A C 1
ATOM 2239 O O . SER A 1 277 ? -19.361 7.484 5.298 1.00 90.00 277 SER A O 1
ATOM 2241 N N . GLY A 1 278 ? -20.287 5.482 4.918 1.00 93.19 278 GLY A N 1
ATOM 2242 C CA . GLY A 1 278 ? -19.054 4.707 5.046 1.00 93.19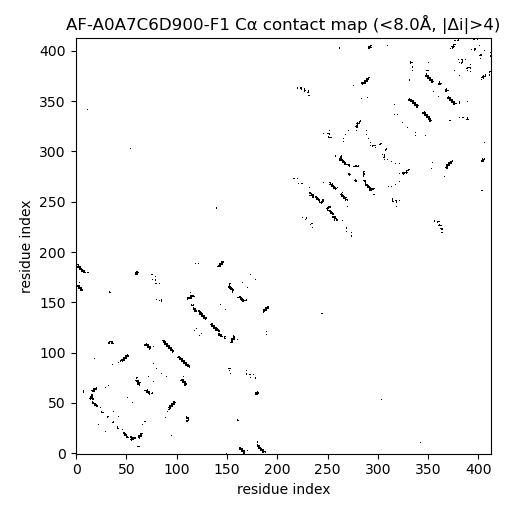 278 GLY A CA 1
ATOM 2243 C C . GLY A 1 278 ? -19.347 3.293 5.554 1.00 93.19 278 GLY A C 1
ATOM 2244 O O . GLY A 1 278 ? -20.427 2.767 5.253 1.00 93.19 278 GLY A O 1
ATOM 2245 N N . PRO A 1 279 ? -18.454 2.699 6.370 1.00 96.25 279 PRO A N 1
ATOM 2246 C CA . PRO A 1 279 ? -18.681 1.418 7.033 1.00 96.25 279 PRO A CA 1
ATOM 2247 C C . PRO A 1 279 ? -20.033 1.337 7.741 1.00 96.25 279 PRO A C 1
ATOM 2249 O O . PRO A 1 279 ? -20.560 2.354 8.208 1.00 96.25 279 PRO A O 1
ATOM 2252 N N . VAL A 1 280 ? -20.566 0.121 7.905 1.00 96.00 280 VAL A N 1
ATOM 2253 C CA . VAL A 1 280 ? -21.793 -0.114 8.676 1.00 96.00 280 VAL A CA 1
ATOM 2254 C C . VAL A 1 280 ? -21.631 0.525 10.060 1.00 96.00 280 VAL A C 1
ATOM 2256 O O . VAL A 1 280 ? -20.767 0.090 10.833 1.00 96.00 280 VAL A O 1
ATOM 2259 N N . PRO A 1 281 ? -22.451 1.540 10.405 1.00 96.50 281 PRO A N 1
ATOM 2260 C CA . PRO A 1 281 ? -22.275 2.275 11.645 1.00 96.50 281 PRO A CA 1
ATOM 2261 C C . PRO A 1 281 ? -22.359 1.349 12.856 1.00 96.50 281 PRO A C 1
ATOM 2263 O O . PRO A 1 281 ? -23.296 0.553 12.993 1.00 96.50 281 PRO A O 1
ATOM 2266 N N . ASN A 1 282 ? -21.400 1.483 13.764 1.00 94.56 282 ASN A N 1
ATOM 2267 C CA . ASN A 1 282 ? -21.406 0.771 15.036 1.00 94.56 282 ASN A CA 1
ATOM 2268 C C . ASN A 1 282 ? -21.926 1.693 16.154 1.00 94.56 282 ASN A C 1
ATOM 2270 O O . ASN A 1 282 ? -22.518 2.747 15.894 1.00 94.56 282 ASN A O 1
ATOM 2274 N N . ARG A 1 283 ? -21.744 1.319 17.425 1.00 93.00 283 ARG A N 1
ATOM 2275 C CA . ARG A 1 283 ? -22.212 2.146 18.554 1.00 93.00 283 ARG A CA 1
ATOM 2276 C C . ARG A 1 283 ? -21.576 3.544 18.653 1.00 93.00 283 ARG A C 1
ATOM 2278 O O . ARG A 1 283 ? -22.081 4.354 19.428 1.00 93.00 283 ARG A O 1
ATOM 2285 N N . THR A 1 284 ? -20.499 3.823 17.918 1.00 91.75 284 THR A N 1
ATOM 2286 C CA . THR A 1 284 ? -19.801 5.120 17.882 1.00 91.75 284 THR A CA 1
ATOM 2287 C C . THR A 1 284 ? -20.111 5.938 16.620 1.00 91.75 284 THR A C 1
ATOM 2289 O O . THR A 1 284 ? -19.740 7.108 16.560 1.00 91.75 284 THR A O 1
ATOM 2292 N N . GLY A 1 285 ? -20.868 5.378 15.666 1.00 95.06 285 GLY A N 1
ATOM 2293 C CA . GLY A 1 285 ? -21.201 5.997 14.378 1.00 95.06 285 GLY A CA 1
ATOM 2294 C C . GLY A 1 285 ? -20.499 5.309 13.205 1.00 95.06 285 GLY A C 1
ATOM 2295 O O . GLY A 1 285 ? -20.110 4.147 13.314 1.00 95.06 285 GLY A O 1
ATOM 2296 N N . THR A 1 286 ? -20.366 6.011 12.074 1.00 97.38 286 THR A N 1
ATOM 2297 C CA . THR A 1 286 ? -19.366 5.662 11.047 1.00 97.38 286 THR A CA 1
ATOM 2298 C C . THR A 1 286 ? -17.973 5.992 11.576 1.00 97.38 286 THR A C 1
ATOM 2300 O O . THR A 1 286 ? -17.833 6.840 12.464 1.00 97.38 286 THR A O 1
ATOM 2303 N N . TYR A 1 287 ? -16.949 5.298 11.092 1.00 98.44 287 TYR A N 1
ATOM 2304 C CA . TYR A 1 287 ? -15.620 5.339 11.692 1.00 98.44 287 TYR A CA 1
ATOM 2305 C C . TYR A 1 287 ? -14.508 5.158 10.664 1.00 98.44 287 TYR A C 1
ATOM 2307 O O . TYR A 1 287 ? -14.711 4.524 9.633 1.00 98.44 287 TYR A O 1
ATOM 2315 N N . GLU A 1 288 ? -13.330 5.665 11.019 1.00 98.44 288 GLU A N 1
ATOM 2316 C CA . GLU A 1 288 ? -12.054 5.280 10.413 1.00 98.44 288 GLU A CA 1
ATOM 2317 C C . GLU A 1 288 ? -11.360 4.223 11.288 1.00 98.44 288 GLU A C 1
ATOM 2319 O O . GLU A 1 288 ? -11.658 4.086 12.485 1.00 98.44 288 GLU A O 1
ATOM 2324 N N . LEU A 1 289 ? -10.439 3.458 10.702 1.00 98.69 289 LEU A N 1
ATOM 2325 C CA . LEU A 1 289 ? -9.619 2.482 11.417 1.00 98.69 289 LEU A CA 1
ATOM 2326 C C . LEU A 1 289 ? -8.361 3.153 11.967 1.00 98.69 289 LEU A C 1
ATOM 2328 O O . LEU A 1 289 ? -7.754 3.996 11.305 1.00 98.69 289 LEU A O 1
ATOM 2332 N N . ILE A 1 290 ? -7.949 2.754 13.171 1.00 98.69 290 ILE A N 1
ATOM 2333 C CA . ILE A 1 290 ? -6.704 3.211 13.794 1.00 98.69 290 ILE A CA 1
ATOM 2334 C C . ILE A 1 290 ? -5.946 2.053 14.447 1.00 98.69 290 ILE A C 1
ATOM 2336 O O . ILE A 1 290 ? -6.549 1.132 14.989 1.00 98.69 290 ILE A O 1
ATOM 2340 N N . ALA A 1 291 ? -4.618 2.108 14.409 1.00 98.62 291 ALA A N 1
ATOM 2341 C CA . ALA A 1 291 ? -3.710 1.180 15.079 1.00 98.62 291 ALA A CA 1
ATOM 2342 C C . ALA A 1 291 ? -2.441 1.923 15.506 1.00 98.62 291 ALA A C 1
ATOM 2344 O O . ALA A 1 291 ? -2.128 2.985 14.964 1.00 98.62 291 ALA A O 1
ATOM 2345 N N . PHE A 1 292 ? -1.705 1.369 16.469 1.00 98.31 292 PHE A N 1
ATOM 2346 C CA . PHE A 1 292 ? -0.491 1.984 17.005 1.00 98.31 292 PHE A CA 1
ATOM 2347 C C . PHE A 1 292 ? 0.691 1.019 17.005 1.00 98.31 292 PHE A C 1
ATOM 2349 O O . PHE A 1 292 ? 0.527 -0.186 17.212 1.00 98.31 292 PHE A O 1
ATOM 2356 N N . THR A 1 293 ? 1.884 1.589 16.847 1.00 97.06 293 THR A N 1
ATOM 2357 C CA . THR A 1 293 ? 3.172 0.919 17.046 1.00 97.06 293 THR A CA 1
ATOM 2358 C C . THR A 1 293 ? 4.102 1.771 17.909 1.00 97.06 293 THR A C 1
ATOM 2360 O O . THR A 1 293 ? 4.095 3.007 17.847 1.00 97.06 293 THR A O 1
ATOM 2363 N N . LYS A 1 294 ? 4.942 1.106 18.707 1.00 94.69 294 LYS A N 1
ATOM 2364 C CA . LYS A 1 294 ? 6.062 1.726 19.428 1.00 94.69 294 LYS A CA 1
ATOM 2365 C C . LYS A 1 294 ? 7.223 2.090 18.506 1.00 94.69 294 LYS A C 1
ATOM 2367 O O . LYS A 1 294 ? 8.080 2.877 18.913 1.00 94.69 294 LYS A O 1
ATOM 2372 N N . HIS A 1 295 ? 7.282 1.526 17.301 1.00 92.06 295 HIS A N 1
ATOM 2373 C CA . HIS A 1 295 ? 8.373 1.786 16.375 1.00 92.06 295 HIS A CA 1
ATOM 2374 C C . HIS A 1 295 ? 8.293 3.225 15.828 1.00 92.06 295 HIS A C 1
ATOM 2376 O O . HIS A 1 295 ? 7.240 3.657 15.340 1.00 92.06 295 HIS A O 1
ATOM 2382 N N . PRO A 1 296 ? 9.387 4.004 15.919 1.00 88.56 296 PRO A N 1
ATOM 2383 C CA . PRO A 1 296 ? 9.446 5.318 15.299 1.00 88.56 296 PRO A CA 1
ATOM 2384 C C . PRO A 1 296 ? 9.522 5.185 13.775 1.00 88.56 296 PRO A C 1
ATOM 2386 O O . PRO A 1 296 ? 9.977 4.172 13.249 1.00 88.56 296 PRO A O 1
ATOM 2389 N N . ILE A 1 297 ? 9.120 6.238 13.061 1.00 85.00 297 ILE A N 1
ATOM 2390 C CA . ILE A 1 297 ? 9.322 6.312 11.610 1.00 85.00 297 ILE A CA 1
ATOM 2391 C C . ILE A 1 297 ? 10.830 6.400 11.326 1.00 85.00 297 ILE A C 1
ATOM 2393 O O . ILE A 1 297 ? 11.470 7.396 11.669 1.00 85.00 297 ILE A O 1
ATOM 2397 N N . GLU A 1 298 ? 11.382 5.387 10.662 1.00 76.06 298 GLU A N 1
ATOM 2398 C CA . GLU A 1 298 ? 12.776 5.347 10.206 1.00 76.06 298 GLU A CA 1
ATOM 2399 C C . GLU A 1 298 ? 12.823 5.627 8.697 1.00 76.06 298 GLU A C 1
ATOM 2401 O O . GLU A 1 298 ? 12.316 4.856 7.889 1.00 76.06 298 GLU A O 1
ATOM 2406 N N . THR A 1 299 ? 13.402 6.762 8.294 1.00 58.94 299 THR A N 1
ATOM 2407 C CA . THR A 1 299 ? 13.436 7.204 6.884 1.00 58.94 299 THR A CA 1
ATOM 2408 C C . THR A 1 299 ? 14.621 6.655 6.088 1.00 58.94 299 THR A C 1
ATOM 2410 O O . THR A 1 299 ? 14.733 6.921 4.892 1.00 58.94 299 THR A O 1
ATOM 2413 N N . THR A 1 300 ? 15.527 5.926 6.741 1.00 51.91 300 THR A N 1
ATOM 2414 C CA . THR A 1 300 ? 16.803 5.473 6.166 1.00 51.91 300 THR A CA 1
ATOM 2415 C C . THR A 1 300 ? 16.904 3.968 5.977 1.00 51.91 300 THR A C 1
ATOM 2417 O O . THR A 1 300 ? 17.822 3.517 5.294 1.00 51.91 300 THR A O 1
ATOM 2420 N N . ASP A 1 301 ? 15.981 3.205 6.553 1.00 51.44 301 ASP A N 1
ATOM 2421 C CA . ASP A 1 301 ? 16.033 1.751 6.550 1.00 51.44 301 ASP A CA 1
ATOM 2422 C C . ASP A 1 301 ? 15.077 1.184 5.500 1.00 51.44 301 ASP A C 1
ATOM 2424 O O . ASP A 1 301 ? 13.952 1.655 5.323 1.00 51.44 301 ASP A O 1
ATOM 2428 N N . GLY A 1 302 ? 15.570 0.193 4.754 1.00 57.78 302 GLY A N 1
ATOM 2429 C CA . GLY A 1 302 ? 14.834 -0.452 3.671 1.00 57.78 302 GLY A CA 1
ATOM 2430 C C . GLY A 1 302 ? 13.566 -1.185 4.143 1.00 57.78 302 GLY A C 1
ATOM 2431 O O . GLY A 1 302 ? 13.187 -1.121 5.317 1.00 57.78 302 GLY A O 1
ATOM 2432 N N . PRO A 1 303 ? 12.907 -1.948 3.255 1.00 60.19 303 PRO A N 1
ATOM 2433 C CA . PRO A 1 303 ? 11.631 -2.624 3.541 1.00 60.19 303 PRO A CA 1
ATOM 2434 C C . PRO A 1 303 ? 11.646 -3.535 4.781 1.00 60.19 303 PRO A C 1
ATOM 2436 O O . PRO A 1 303 ? 10.604 -3.849 5.347 1.00 60.19 303 PRO A O 1
ATOM 2439 N N . SER A 1 304 ? 12.831 -3.954 5.228 1.00 70.88 304 SER A N 1
ATOM 2440 C CA . SER A 1 304 ? 13.039 -4.843 6.366 1.00 70.88 304 SER A CA 1
ATOM 2441 C C . SER A 1 304 ? 13.029 -4.165 7.742 1.00 70.88 304 SER A C 1
ATOM 2443 O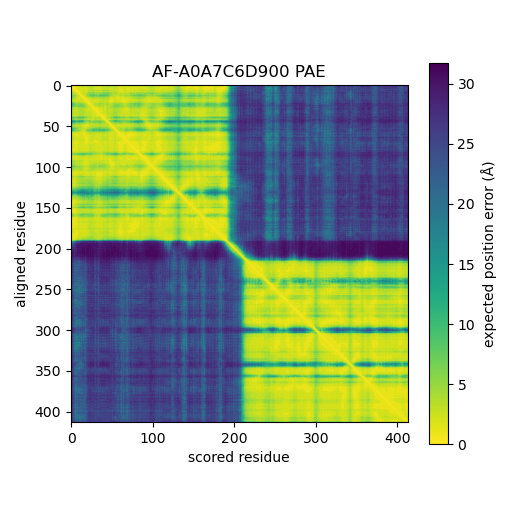 O . SER A 1 304 ? 13.178 -4.886 8.730 1.00 70.88 304 SER A O 1
ATOM 2445 N N . SER A 1 305 ? 12.902 -2.835 7.841 1.00 84.12 305 SER A N 1
ATOM 2446 C CA . SER A 1 305 ? 12.871 -2.157 9.147 1.00 84.12 305 SER A CA 1
ATOM 2447 C C . SER A 1 305 ? 11.660 -2.604 9.984 1.00 84.12 305 SER A C 1
ATOM 2449 O O . SER A 1 305 ? 10.612 -2.931 9.415 1.00 84.12 305 SER A O 1
ATOM 2451 N N . PRO A 1 306 ? 11.755 -2.625 11.329 1.00 88.62 306 PRO A N 1
ATOM 2452 C CA . PRO A 1 306 ? 10.619 -2.970 12.186 1.00 88.62 306 PRO A CA 1
ATOM 2453 C C . PRO A 1 306 ? 9.381 -2.117 11.890 1.00 88.62 306 PRO A C 1
ATOM 2455 O O . PRO A 1 306 ? 8.277 -2.651 11.804 1.00 88.62 306 PRO A O 1
ATOM 2458 N N . PHE A 1 307 ? 9.581 -0.818 11.635 1.00 90.19 307 PHE A N 1
ATOM 2459 C CA . PHE A 1 307 ? 8.515 0.109 11.263 1.00 90.19 307 PHE A CA 1
ATOM 2460 C C . PHE A 1 307 ? 7.838 -0.267 9.935 1.00 90.19 307 PHE A C 1
ATOM 2462 O O . PHE A 1 307 ? 6.613 -0.350 9.865 1.00 90.19 307 PHE A O 1
ATOM 2469 N N . ASN A 1 308 ? 8.617 -0.542 8.886 1.00 86.19 308 ASN A N 1
ATOM 2470 C CA . ASN A 1 308 ? 8.062 -0.887 7.574 1.00 86.19 308 ASN A CA 1
ATOM 2471 C C . ASN A 1 308 ? 7.321 -2.234 7.611 1.00 86.19 308 ASN A C 1
ATOM 2473 O O . ASN A 1 308 ? 6.278 -2.386 6.974 1.00 86.19 308 ASN A O 1
ATOM 2477 N N . ARG A 1 309 ? 7.810 -3.195 8.408 1.00 88.19 309 ARG A N 1
ATOM 2478 C CA . ARG A 1 309 ? 7.140 -4.488 8.614 1.00 88.19 309 ARG A CA 1
ATOM 2479 C C . ARG A 1 309 ? 5.795 -4.334 9.312 1.00 88.19 309 ARG A C 1
ATOM 2481 O O . ARG A 1 309 ? 4.808 -4.883 8.823 1.00 88.19 309 ARG A O 1
ATOM 2488 N N . ILE A 1 310 ? 5.739 -3.596 10.426 1.00 93.31 310 ILE A N 1
ATOM 2489 C CA . ILE A 1 310 ? 4.471 -3.393 11.137 1.00 93.31 310 ILE A CA 1
ATOM 2490 C C . ILE A 1 310 ? 3.498 -2.565 10.297 1.00 93.31 310 ILE A C 1
ATOM 2492 O O . ILE A 1 310 ? 2.319 -2.891 10.255 1.00 93.31 310 ILE A O 1
ATOM 2496 N N . GLU A 1 311 ? 3.968 -1.566 9.548 1.00 92.50 311 GLU A N 1
ATOM 2497 C CA . GLU A 1 311 ? 3.104 -0.804 8.646 1.00 92.50 311 GLU A CA 1
ATOM 2498 C C . GLU A 1 311 ? 2.503 -1.681 7.542 1.00 92.50 311 GLU A C 1
ATOM 2500 O O . GLU A 1 311 ? 1.292 -1.638 7.320 1.00 92.50 311 GLU A O 1
ATOM 2505 N N . SER A 1 312 ? 3.326 -2.494 6.869 1.00 89.81 312 SER A N 1
ATOM 2506 C CA . SER A 1 312 ? 2.849 -3.431 5.845 1.00 89.81 312 SER A CA 1
ATOM 2507 C C . SER A 1 312 ? 1.805 -4.387 6.430 1.00 89.81 312 SER A C 1
ATOM 2509 O O . SER A 1 312 ? 0.721 -4.564 5.868 1.00 89.81 312 SER A O 1
ATOM 2511 N N . ARG A 1 313 ? 2.076 -4.916 7.630 1.00 92.31 313 ARG A N 1
ATOM 2512 C CA . ARG A 1 313 ? 1.158 -5.794 8.361 1.00 92.31 313 ARG A CA 1
ATOM 2513 C C . ARG A 1 313 ? -0.169 -5.108 8.695 1.00 92.31 313 ARG A C 1
ATOM 2515 O O . ARG A 1 313 ? -1.230 -5.652 8.394 1.00 92.31 313 ARG A O 1
ATOM 2522 N N . ILE A 1 314 ? -0.127 -3.893 9.243 1.00 96.06 314 ILE A N 1
ATOM 2523 C CA . ILE A 1 314 ? -1.322 -3.099 9.556 1.00 96.06 314 ILE A CA 1
ATOM 2524 C C . ILE A 1 314 ? -2.112 -2.762 8.294 1.00 96.06 314 ILE A C 1
ATOM 2526 O O . ILE A 1 314 ? -3.338 -2.833 8.314 1.00 96.06 314 ILE A O 1
ATOM 2530 N N . ARG A 1 315 ? -1.449 -2.471 7.173 1.00 93.88 315 ARG A N 1
ATOM 2531 C CA . ARG A 1 315 ? -2.127 -2.217 5.898 1.00 93.88 315 ARG A CA 1
ATOM 2532 C C . ARG A 1 315 ? -2.923 -3.426 5.411 1.00 93.88 315 ARG A C 1
ATOM 2534 O O . ARG A 1 315 ? -4.068 -3.259 4.983 1.00 93.88 315 ARG A O 1
ATOM 2541 N N . LYS A 1 316 ? -2.353 -4.635 5.500 1.00 92.12 316 LYS A N 1
ATOM 2542 C CA . LYS A 1 316 ? -3.061 -5.884 5.169 1.00 92.12 316 LYS A CA 1
ATOM 2543 C C . LYS A 1 316 ? -4.293 -6.065 6.068 1.00 92.12 316 LYS A C 1
ATOM 2545 O O . LYS A 1 316 ? -5.393 -6.296 5.562 1.00 92.12 316 LYS A O 1
ATOM 2550 N N . ILE A 1 317 ? -4.132 -5.870 7.381 1.00 96.06 317 ILE A N 1
ATOM 2551 C CA . ILE A 1 317 ? -5.225 -5.954 8.366 1.00 96.06 317 ILE A CA 1
ATOM 2552 C C . ILE A 1 317 ? -6.325 -4.931 8.059 1.00 96.06 317 ILE A C 1
ATOM 2554 O O . ILE A 1 317 ? -7.488 -5.308 7.919 1.00 96.06 317 ILE A O 1
ATOM 2558 N N . PHE A 1 318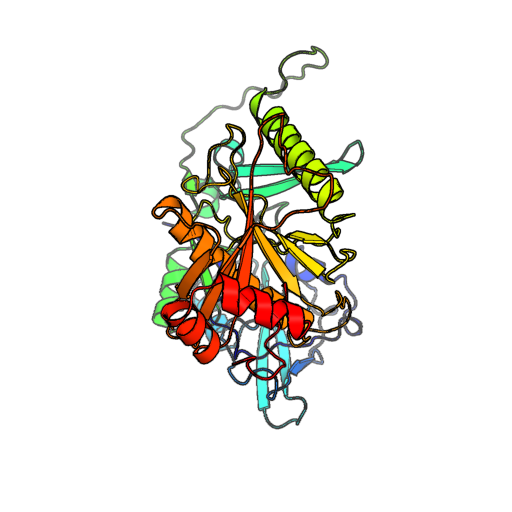 ? -5.976 -3.652 7.911 1.00 97.62 318 PHE A N 1
ATOM 2559 C CA . PHE A 1 318 ? -6.942 -2.590 7.635 1.00 97.62 318 PHE A CA 1
ATOM 2560 C C . PHE A 1 318 ? -7.689 -2.831 6.335 1.00 97.62 318 PHE A C 1
ATOM 2562 O O . PHE A 1 318 ? -8.900 -2.681 6.317 1.00 97.62 318 PHE A O 1
ATOM 2569 N N . THR A 1 319 ? -7.009 -3.270 5.276 1.00 94.62 319 THR A N 1
ATOM 2570 C CA . THR A 1 319 ? -7.657 -3.569 3.991 1.00 94.62 319 THR A CA 1
ATOM 2571 C C . THR A 1 319 ? -8.726 -4.651 4.143 1.00 94.62 319 THR A C 1
ATOM 2573 O O . THR A 1 319 ? -9.840 -4.512 3.637 1.00 94.62 319 THR A O 1
ATOM 2576 N N . ARG A 1 320 ? -8.418 -5.734 4.865 1.00 93.25 320 ARG A N 1
ATOM 2577 C CA . ARG A 1 320 ? -9.359 -6.839 5.110 1.00 93.25 320 ARG A CA 1
ATOM 2578 C C . ARG A 1 320 ? -10.535 -6.389 5.986 1.00 93.25 320 ARG A C 1
ATOM 2580 O O . ARG A 1 320 ? -11.682 -6.691 5.661 1.00 93.25 320 ARG A O 1
ATOM 2587 N N . ILE A 1 321 ? -10.261 -5.644 7.061 1.00 96.44 321 ILE A N 1
ATOM 2588 C CA . ILE A 1 321 ? -11.289 -5.126 7.978 1.00 96.44 321 ILE A CA 1
ATOM 2589 C C . ILE A 1 321 ? -12.179 -4.091 7.293 1.00 96.44 321 ILE A C 1
ATOM 2591 O O . ILE A 1 321 ? -13.396 -4.170 7.418 1.00 96.44 321 ILE A O 1
ATOM 2595 N N . ALA A 1 322 ? -11.595 -3.163 6.539 1.00 96.00 322 ALA A N 1
ATOM 2596 C CA . ALA A 1 322 ? -12.317 -2.143 5.796 1.00 96.00 322 ALA A CA 1
ATOM 2597 C C . ALA A 1 322 ? -13.244 -2.765 4.750 1.00 96.00 322 ALA A C 1
ATOM 2599 O O . ALA A 1 322 ? -14.407 -2.400 4.689 1.00 96.00 322 ALA A O 1
ATOM 2600 N N . ASN A 1 323 ? -12.786 -3.754 3.975 1.00 91.31 323 ASN A N 1
ATOM 2601 C CA . ASN A 1 323 ? -13.666 -4.447 3.026 1.00 91.31 323 ASN A CA 1
ATOM 2602 C C . ASN A 1 323 ? -14.841 -5.140 3.733 1.00 91.31 323 ASN A C 1
ATOM 2604 O O . ASN A 1 323 ? -15.974 -5.087 3.264 1.00 91.31 323 ASN A O 1
ATOM 2608 N N . HIS A 1 324 ? -14.589 -5.770 4.882 1.00 91.69 324 HIS A N 1
ATOM 2609 C CA . HIS A 1 324 ? -15.633 -6.460 5.635 1.00 91.69 324 HIS A CA 1
ATOM 2610 C C . HIS A 1 324 ? -16.628 -5.505 6.317 1.00 91.69 324 HIS A C 1
ATOM 2612 O O . HIS A 1 324 ? -17.799 -5.847 6.499 1.00 91.69 324 HIS A O 1
ATOM 2618 N N . SER A 1 325 ? -16.178 -4.309 6.701 1.00 95.75 325 SER A N 1
ATOM 2619 C CA . SER A 1 325 ? -16.957 -3.371 7.511 1.00 95.75 325 SER A CA 1
ATOM 2620 C C . SER A 1 325 ? -18.145 -2.742 6.778 1.00 95.75 325 SER A C 1
ATOM 2622 O O . SER A 1 325 ? -19.043 -2.212 7.430 1.00 95.75 325 SER A O 1
ATOM 2624 N N . TYR A 1 326 ? -18.193 -2.821 5.444 1.00 91.25 326 TYR A N 1
ATOM 2625 C CA . TYR A 1 326 ? -19.332 -2.370 4.634 1.00 91.25 326 TYR A CA 1
ATOM 2626 C C . TYR A 1 326 ? -20.504 -3.359 4.612 1.00 91.25 326 TYR A C 1
ATOM 2628 O O . TYR A 1 326 ? -21.643 -2.947 4.394 1.00 91.25 326 TYR A O 1
ATOM 2636 N N . ASP A 1 327 ? -20.247 -4.635 4.902 1.00 88.94 327 ASP A N 1
ATOM 2637 C CA . ASP A 1 327 ? -21.274 -5.680 4.958 1.00 88.94 327 ASP A CA 1
ATOM 2638 C C . ASP A 1 327 ? -21.626 -6.077 6.399 1.00 88.94 327 ASP A C 1
ATOM 2640 O O . ASP A 1 327 ? -22.745 -6.520 6.680 1.00 88.94 327 ASP A O 1
ATOM 2644 N N . THR A 1 328 ? -20.687 -5.890 7.329 1.00 91.69 328 THR A N 1
ATOM 2645 C CA . THR A 1 328 ? -20.813 -6.325 8.720 1.00 91.69 328 THR A CA 1
ATOM 2646 C C . THR A 1 328 ? -20.559 -5.179 9.684 1.00 91.69 328 THR A C 1
ATOM 2648 O O . THR A 1 328 ? -19.562 -4.466 9.610 1.00 91.69 328 THR A O 1
ATOM 2651 N N . ARG A 1 329 ? -21.440 -5.053 10.677 1.00 96.31 329 ARG A N 1
ATOM 2652 C CA . ARG A 1 329 ? -21.227 -4.153 11.808 1.00 96.31 329 ARG A CA 1
ATOM 2653 C C . ARG A 1 329 ? -20.113 -4.692 12.712 1.00 96.31 329 ARG A C 1
ATOM 2655 O O . ARG A 1 329 ? -20.267 -5.775 13.264 1.00 96.31 329 ARG A O 1
ATOM 2662 N N . LEU A 1 330 ? -19.063 -3.896 12.909 1.00 96.56 330 LEU A N 1
ATOM 2663 C CA . LEU A 1 330 ? -17.959 -4.171 13.834 1.00 96.56 330 LEU A CA 1
ATOM 2664 C C . LEU A 1 330 ? -18.044 -3.229 15.036 1.00 96.56 330 LEU A C 1
ATOM 2666 O O . LEU A 1 330 ? -17.907 -2.013 14.877 1.00 96.56 330 LEU A O 1
ATOM 2670 N N . ASP A 1 331 ? -18.296 -3.757 16.231 1.00 96.62 331 ASP A N 1
ATOM 2671 C CA . ASP A 1 331 ? -18.375 -2.975 17.462 1.00 96.62 331 ASP A CA 1
ATOM 2672 C C . ASP A 1 331 ? -17.058 -3.034 18.256 1.00 96.62 331 ASP A C 1
ATOM 2674 O O . ASP A 1 331 ? -16.368 -4.054 18.291 1.00 96.62 331 ASP A O 1
ATOM 2678 N N . PRO A 1 332 ? -16.710 -1.963 18.990 1.00 97.25 332 PRO A N 1
ATOM 2679 C CA . PRO A 1 332 ? -15.612 -2.047 19.937 1.00 97.25 332 PRO A CA 1
ATOM 2680 C C . PRO A 1 332 ? -15.854 -3.161 20.974 1.00 97.25 332 PRO A C 1
ATOM 2682 O O . PRO A 1 332 ? -16.964 -3.344 21.483 1.00 97.25 332 PRO A O 1
ATOM 2685 N N . GLY A 1 333 ? -14.817 -3.898 21.334 1.00 95.00 333 GLY A N 1
ATOM 2686 C CA . GLY A 1 333 ? -14.895 -5.099 22.162 1.00 95.00 333 GLY A CA 1
ATOM 2687 C C . GLY A 1 333 ? -15.145 -6.390 21.380 1.00 95.00 333 GLY A C 1
ATOM 2688 O O . GLY A 1 333 ? -15.069 -7.456 21.990 1.00 95.00 333 GLY A O 1
ATOM 2689 N N . ASP A 1 334 ? -15.401 -6.337 20.073 1.00 95.00 334 ASP A N 1
ATOM 2690 C CA . ASP A 1 334 ? -15.444 -7.545 19.251 1.00 95.00 334 ASP A CA 1
ATOM 2691 C C . ASP A 1 334 ? -14.048 -8.178 19.131 1.00 95.00 334 ASP A C 1
ATOM 2693 O O . ASP A 1 334 ? -13.013 -7.513 19.229 1.00 95.00 334 ASP A O 1
ATOM 2697 N N . THR A 1 335 ? -14.036 -9.492 18.916 1.00 96.12 335 THR A N 1
ATOM 2698 C CA . THR A 1 335 ? -12.845 -10.233 18.478 1.00 96.12 335 THR A CA 1
ATOM 2699 C C . THR A 1 335 ? -13.032 -10.591 17.014 1.00 96.12 335 THR A C 1
ATOM 2701 O O . THR A 1 335 ? -14.137 -10.966 16.611 1.00 96.12 335 THR A O 1
ATOM 2704 N N . CYS A 1 336 ? -11.979 -10.453 16.215 1.00 92.69 336 CYS A N 1
ATOM 2705 C CA . CYS A 1 336 ? -12.021 -10.747 14.788 1.00 92.69 336 CYS A CA 1
ATOM 2706 C C . CYS A 1 336 ? -10.847 -11.646 14.417 1.00 92.69 336 CYS A C 1
ATOM 2708 O O . CYS A 1 336 ? -9.703 -11.353 14.751 1.00 92.69 336 CYS A O 1
ATOM 2710 N N . GLU A 1 337 ? -11.134 -12.720 13.690 1.00 91.88 337 GLU A N 1
ATOM 2711 C CA . GLU A 1 337 ? -10.114 -13.567 13.085 1.00 91.88 337 GLU A CA 1
ATOM 2712 C C . GLU A 1 337 ? -10.145 -13.348 11.575 1.00 91.88 337 GLU A C 1
ATOM 2714 O O . GLU A 1 337 ? -11.165 -13.582 10.923 1.00 91.88 337 GLU A O 1
ATOM 2719 N N . ILE A 1 338 ? -9.029 -12.884 11.020 1.00 91.31 338 ILE A N 1
ATOM 2720 C CA . ILE A 1 338 ? -8.810 -12.900 9.577 1.00 91.31 338 ILE A CA 1
ATOM 2721 C C . ILE A 1 338 ? -8.133 -14.241 9.275 1.00 91.31 338 ILE A C 1
ATOM 2723 O O . ILE A 1 338 ? -7.035 -14.482 9.785 1.00 91.31 338 ILE A O 1
ATOM 2727 N N . PRO A 1 339 ? -8.773 -15.130 8.498 1.00 81.62 339 PRO A N 1
ATOM 2728 C CA . PRO A 1 339 ? -8.218 -16.446 8.229 1.00 81.62 339 PRO A CA 1
ATOM 2729 C C . PRO A 1 339 ? -6.900 -16.339 7.446 1.00 81.62 339 PRO A C 1
ATOM 2731 O O . PRO A 1 339 ? -6.723 -15.377 6.694 1.00 81.62 339 PRO A O 1
ATOM 2734 N N . PRO A 1 340 ? -5.998 -17.324 7.599 1.00 80.19 340 PRO A N 1
ATOM 2735 C CA . PRO A 1 340 ? -4.812 -17.419 6.762 1.00 80.19 340 PRO A CA 1
ATOM 2736 C C . PRO A 1 340 ? -5.187 -17.545 5.285 1.00 80.19 340 PRO A C 1
ATOM 2738 O O . PRO A 1 340 ? -6.221 -18.127 4.938 1.00 80.19 340 PRO A O 1
ATOM 2741 N N . ASP A 1 341 ? -4.312 -17.041 4.428 1.00 76.88 341 ASP A N 1
ATOM 2742 C CA . ASP A 1 341 ? -4.333 -17.276 2.987 1.00 76.88 341 ASP A CA 1
ATOM 2743 C C . ASP A 1 341 ? -2.986 -17.862 2.535 1.00 76.88 341 ASP A C 1
ATOM 2745 O O . ASP A 1 341 ? -2.157 -18.238 3.363 1.00 76.88 341 ASP A O 1
ATOM 2749 N N . ASP A 1 342 ? -2.773 -17.994 1.224 1.00 57.06 342 ASP A N 1
ATOM 2750 C CA . ASP A 1 342 ? -1.545 -18.586 0.678 1.00 57.06 342 ASP A CA 1
ATOM 2751 C C . ASP A 1 342 ? -0.271 -17.780 1.028 1.00 57.06 342 ASP A C 1
ATOM 2753 O O . ASP A 1 342 ? 0.836 -18.297 0.867 1.00 57.06 342 ASP A O 1
ATOM 2757 N N . SER A 1 343 ? -0.413 -16.540 1.515 1.00 59.72 343 SER A N 1
ATOM 2758 C CA . SER A 1 343 ? 0.682 -15.611 1.818 1.00 59.72 343 SER A CA 1
ATOM 2759 C C . SER A 1 343 ? 0.848 -15.254 3.301 1.00 59.72 343 SER A C 1
ATOM 2761 O O . SER A 1 343 ? 1.946 -14.863 3.693 1.00 59.72 343 SER A O 1
ATOM 2763 N N . ASP A 1 344 ? -0.183 -15.405 4.140 1.00 70.88 344 ASP A N 1
ATOM 2764 C CA . ASP A 1 344 ? -0.165 -14.958 5.541 1.00 70.88 344 ASP A CA 1
ATOM 2765 C C . ASP A 1 344 ? -0.750 -16.000 6.521 1.00 70.88 344 ASP A C 1
ATOM 2767 O O . ASP A 1 344 ? -1.751 -16.661 6.249 1.00 70.88 344 ASP A O 1
ATOM 2771 N N . GLU A 1 345 ? -0.179 -16.091 7.732 1.00 75.62 345 GLU A N 1
ATOM 2772 C CA . GLU A 1 345 ? -0.587 -17.031 8.803 1.00 75.62 345 GLU A CA 1
ATOM 2773 C C . GLU A 1 345 ? -1.956 -16.715 9.458 1.00 75.62 345 GLU A C 1
ATOM 2775 O O . GLU A 1 345 ? -2.386 -17.401 10.392 1.00 75.62 345 GLU A O 1
ATOM 2780 N N . GLY A 1 346 ? -2.676 -15.712 8.950 1.00 84.94 346 GLY A N 1
ATOM 2781 C CA . GLY A 1 346 ? -3.908 -15.183 9.534 1.00 84.94 346 GLY A CA 1
ATOM 2782 C C . GLY A 1 346 ? -3.639 -14.198 10.675 1.00 84.94 346 GLY A C 1
ATOM 2783 O O . GLY A 1 346 ? -2.525 -14.088 11.189 1.00 84.94 346 GLY A O 1
ATOM 2784 N N . PHE A 1 347 ? -4.672 -13.455 11.073 1.00 93.94 347 PHE A N 1
ATOM 2785 C CA . PHE A 1 347 ? -4.564 -12.384 12.069 1.00 93.94 347 PHE A CA 1
ATOM 2786 C C . PHE A 1 347 ? -5.628 -12.552 13.152 1.00 93.94 347 PHE A C 1
ATOM 2788 O O . PHE A 1 347 ? -6.810 -12.723 12.850 1.00 93.94 347 PHE A O 1
ATOM 2795 N N . CYS A 1 348 ? -5.211 -12.484 14.415 1.00 96.50 348 CYS A N 1
ATOM 2796 C CA . CYS A 1 348 ? -6.105 -12.481 15.570 1.00 96.50 348 CYS A CA 1
ATOM 2797 C C . CYS A 1 348 ? -6.207 -11.052 16.099 1.00 96.50 348 CYS A C 1
ATOM 2799 O O . CYS A 1 348 ? -5.192 -10.438 16.422 1.00 96.50 348 CYS A O 1
ATOM 2801 N N . LEU A 1 349 ? -7.419 -10.512 16.173 1.00 98.19 349 LEU A N 1
ATOM 2802 C CA . LEU A 1 349 ? -7.651 -9.103 16.469 1.00 98.19 349 LEU A CA 1
ATOM 2803 C C . LEU A 1 349 ? -8.631 -8.940 17.629 1.00 98.19 349 LEU A C 1
ATOM 2805 O O . LEU A 1 349 ? -9.603 -9.690 17.763 1.00 98.19 349 LEU A O 1
ATOM 2809 N N . VAL A 1 350 ? -8.420 -7.890 18.414 1.00 98.12 350 VAL A N 1
ATOM 2810 C CA . VAL A 1 350 ? -9.427 -7.329 19.317 1.00 98.12 350 VAL A CA 1
ATOM 2811 C C . VAL A 1 350 ? -9.683 -5.879 18.930 1.00 98.12 350 VAL A C 1
ATOM 2813 O O . VAL A 1 350 ? -8.752 -5.122 18.645 1.00 98.12 350 VAL A O 1
ATOM 2816 N N . LEU A 1 351 ? -10.956 -5.499 18.892 1.00 98.50 351 LEU A N 1
ATOM 2817 C CA . LEU A 1 351 ? -11.375 -4.146 18.553 1.00 98.50 351 LEU A CA 1
ATOM 2818 C C . LEU A 1 351 ? -11.630 -3.337 19.826 1.00 98.50 351 LEU A C 1
ATOM 2820 O O . LEU A 1 351 ? -12.143 -3.866 20.811 1.00 98.50 351 LEU A O 1
ATOM 2824 N N . ASP A 1 352 ? -11.324 -2.046 19.814 1.00 98.31 352 ASP A N 1
ATOM 2825 C CA . ASP A 1 352 ? -11.693 -1.106 20.880 1.00 98.31 352 ASP A CA 1
ATOM 2826 C C . ASP A 1 352 ? -12.036 0.274 20.290 1.00 98.31 352 ASP A C 1
ATOM 2828 O O . ASP A 1 352 ? -11.925 0.515 19.091 1.00 98.31 352 ASP A O 1
ATOM 2832 N N . GLU A 1 353 ? -12.542 1.185 21.112 1.00 97.31 353 GLU A N 1
ATOM 2833 C CA . GLU A 1 353 ? -12.832 2.558 20.711 1.00 97.31 353 GLU A CA 1
ATOM 2834 C C . GLU A 1 353 ? -11.646 3.432 21.106 1.00 97.31 353 GLU A C 1
ATOM 2836 O O . GLU A 1 353 ? -11.366 3.608 22.296 1.00 97.31 353 GLU A O 1
ATOM 2841 N N . PHE A 1 354 ? -10.969 4.033 20.128 1.00 97.06 354 PHE A N 1
ATOM 2842 C CA . PHE A 1 354 ? -9.945 5.014 20.450 1.00 97.06 354 PHE A CA 1
ATOM 2843 C C . PHE A 1 354 ? -10.591 6.346 20.847 1.00 97.06 354 PHE A C 1
ATOM 2845 O O . PHE A 1 354 ? -11.351 6.946 20.084 1.00 97.06 354 PHE A O 1
ATOM 2852 N N . LYS A 1 355 ? -10.251 6.837 22.043 1.00 92.88 355 LYS A N 1
ATOM 2853 C CA . LYS A 1 355 ? -10.661 8.154 22.545 1.00 92.88 355 LYS A CA 1
ATOM 2854 C C . LYS A 1 355 ? -9.438 8.989 22.873 1.00 92.88 355 LYS A C 1
ATOM 2856 O O . LYS A 1 355 ? -8.621 8.588 23.695 1.00 92.88 355 LYS A O 1
ATOM 2861 N N . SER A 1 356 ? -9.375 10.186 22.300 1.00 87.12 356 SER A N 1
ATOM 2862 C CA . SER A 1 356 ? -8.493 11.239 22.798 1.00 87.12 356 SER A CA 1
ATOM 2863 C C . SER A 1 356 ? -9.180 11.970 23.946 1.00 87.12 356 SER A C 1
ATOM 2865 O O . SER A 1 356 ? -10.365 12.297 23.864 1.00 87.12 356 SER A O 1
ATOM 2867 N N . GLU A 1 357 ? -8.442 12.293 25.006 1.00 82.75 357 GLU A N 1
ATOM 2868 C CA . GLU A 1 357 ? -8.980 13.131 26.077 1.00 82.75 357 GLU A CA 1
ATOM 2869 C C . GLU A 1 357 ? -9.383 14.512 25.538 1.00 82.75 357 GLU A C 1
ATOM 2871 O O . GLU A 1 357 ? -8.608 15.182 24.858 1.00 82.75 357 GLU A O 1
ATOM 2876 N N . GLY A 1 358 ? -10.615 14.932 25.837 1.00 81.62 358 GLY A N 1
ATOM 2877 C CA . GLY A 1 358 ? -11.112 16.284 25.564 1.00 81.62 358 GLY A CA 1
ATOM 2878 C C . GLY A 1 358 ? -11.426 16.619 24.101 1.00 81.62 358 GLY A C 1
ATOM 2879 O O . GLY A 1 358 ? -11.924 17.714 23.850 1.00 81.62 358 GLY A O 1
ATOM 2880 N N . ASN A 1 359 ? -11.192 15.704 23.158 1.00 89.31 359 ASN A N 1
ATOM 2881 C CA . ASN A 1 359 ? -11.408 15.930 21.730 1.00 89.31 359 ASN A CA 1
ATOM 2882 C C . ASN A 1 359 ? -12.283 14.821 21.128 1.00 89.31 359 ASN A C 1
ATOM 2884 O O . ASN A 1 359 ? -12.129 13.646 21.450 1.00 89.31 359 ASN A O 1
ATOM 2888 N N . GLU A 1 360 ? -13.186 15.198 20.225 1.00 94.00 360 GLU A N 1
ATOM 2889 C CA . GLU A 1 360 ? -14.036 14.268 19.476 1.00 94.00 360 GLU A CA 1
ATOM 2890 C C . GLU A 1 360 ? -13.618 14.246 18.002 1.00 94.00 360 GLU A C 1
ATOM 2892 O O . GLU A 1 360 ? -13.188 15.270 17.465 1.00 94.00 360 GLU A O 1
ATOM 2897 N N . PHE A 1 361 ? -13.772 13.097 17.338 1.00 96.56 361 PHE A N 1
ATOM 2898 C CA . PHE A 1 361 ? -13.587 13.002 15.893 1.00 96.56 361 PHE A CA 1
ATOM 2899 C C . PHE A 1 361 ? -14.827 13.557 15.191 1.00 96.56 361 PHE A C 1
ATOM 2901 O O . PHE A 1 361 ? -15.904 12.957 15.228 1.00 96.56 361 PHE A O 1
ATOM 2908 N N . VAL A 1 362 ? -14.695 14.765 14.639 1.00 95.75 362 VAL A N 1
ATOM 2909 C CA . VAL A 1 362 ? -15.805 15.529 14.073 1.00 95.75 362 VAL A CA 1
ATOM 2910 C C . VAL A 1 362 ? -15.420 16.064 12.703 1.00 95.75 362 VAL A C 1
ATOM 2912 O O . VAL A 1 362 ? -14.562 16.939 12.593 1.00 95.75 362 VAL A O 1
ATOM 2915 N N . ILE A 1 363 ? -16.129 15.615 11.670 1.00 94.19 363 ILE A N 1
ATOM 2916 C CA . ILE A 1 363 ? -15.938 16.060 10.289 1.00 94.19 363 ILE A CA 1
ATOM 2917 C C . ILE A 1 363 ? -17.168 16.873 9.888 1.00 94.19 363 ILE A C 1
ATOM 2919 O O . ILE A 1 363 ? -18.301 16.407 9.999 1.00 94.19 363 ILE A O 1
ATOM 2923 N N . ASN A 1 364 ? -16.973 18.134 9.493 1.00 89.31 364 ASN A N 1
ATOM 2924 C CA . ASN A 1 364 ? -18.058 19.041 9.084 1.00 89.31 364 ASN A CA 1
ATOM 2925 C C . ASN A 1 364 ? -19.259 19.090 10.060 1.00 89.31 364 ASN A C 1
ATOM 2927 O O . ASN A 1 364 ? -20.417 19.188 9.654 1.00 89.31 364 ASN A O 1
ATOM 2931 N N . GLY A 1 365 ? -18.982 19.030 11.368 1.00 90.69 365 GLY A N 1
ATOM 2932 C CA . GLY A 1 365 ? -19.994 19.095 12.429 1.00 90.69 365 GLY A CA 1
ATOM 2933 C C . GLY A 1 365 ? -20.713 17.775 12.728 1.00 90.69 365 GLY A C 1
ATOM 2934 O O . GLY A 1 365 ? -21.616 17.763 13.565 1.00 90.69 365 GLY A O 1
ATOM 2935 N N . ARG A 1 366 ? -20.325 16.671 12.084 1.00 94.25 366 ARG A N 1
ATOM 2936 C CA . ARG A 1 366 ? -20.836 15.323 12.360 1.00 94.25 366 ARG A CA 1
ATOM 2937 C C . ARG A 1 366 ? -19.816 14.533 13.162 1.00 94.25 366 ARG A C 1
ATOM 2939 O O . ARG A 1 366 ? -18.627 14.601 12.876 1.00 94.25 366 ARG A O 1
ATOM 2946 N N . LYS A 1 367 ? -20.288 13.815 14.180 1.00 95.88 367 LYS A N 1
ATOM 2947 C CA . LYS A 1 367 ? -19.444 12.981 15.035 1.00 95.88 367 LYS A CA 1
ATOM 2948 C C . LYS A 1 367 ? -19.248 11.605 14.404 1.00 95.88 367 LYS A C 1
ATOM 2950 O O . LYS A 1 367 ? -20.228 10.986 13.994 1.00 95.88 367 LYS A O 1
ATOM 2955 N N . HIS A 1 368 ? -18.002 11.150 14.405 1.00 97.31 368 HIS A N 1
ATOM 2956 C CA . HIS A 1 368 ? -17.557 9.857 13.897 1.00 97.31 368 HIS A CA 1
ATOM 2957 C C . HIS A 1 368 ? -16.712 9.131 14.957 1.00 97.31 368 HIS A C 1
ATOM 2959 O O . HIS A 1 368 ? -16.352 9.707 15.991 1.00 97.31 368 HIS A O 1
ATOM 2965 N N . GLY A 1 369 ? -16.427 7.854 14.717 1.00 97.31 369 GLY A N 1
ATOM 2966 C CA . GLY A 1 369 ? -15.603 7.008 15.576 1.00 97.31 369 GLY A CA 1
ATOM 2967 C C . GLY A 1 369 ? -14.194 6.779 15.031 1.00 97.31 369 GLY A C 1
ATOM 2968 O O . GLY A 1 369 ? -13.941 6.909 13.837 1.00 97.31 369 GLY A O 1
ATOM 2969 N N . LEU A 1 370 ? -13.288 6.376 15.919 1.00 98.31 370 LEU A N 1
ATOM 2970 C CA . LEU A 1 370 ? -12.022 5.744 15.557 1.00 98.31 370 LEU A CA 1
ATOM 2971 C C . LEU A 1 370 ? -12.037 4.326 16.128 1.00 98.31 370 LEU A C 1
ATOM 2973 O O . LEU A 1 370 ? -12.015 4.145 17.351 1.00 98.31 370 LEU A O 1
ATOM 2977 N N . LEU A 1 371 ? -12.148 3.332 15.250 1.00 98.69 371 LEU A N 1
ATOM 2978 C CA . LEU A 1 371 ? -12.161 1.925 15.636 1.00 98.69 371 LEU A CA 1
ATOM 2979 C C . LEU A 1 371 ? -10.715 1.445 15.753 1.00 98.69 371 LEU A C 1
ATOM 2981 O O . LEU A 1 371 ? -10.015 1.284 14.753 1.00 98.69 371 LEU A O 1
ATOM 2985 N N . LEU A 1 372 ? -10.265 1.264 16.992 1.00 98.69 372 LEU A N 1
ATOM 2986 C CA . LEU A 1 372 ? -8.941 0.752 17.301 1.00 98.69 372 LEU A CA 1
ATOM 2987 C C . LEU A 1 372 ? -8.887 -0.732 16.962 1.00 98.69 372 LEU A C 1
ATOM 2989 O O . LEU A 1 372 ? -9.643 -1.525 17.521 1.00 98.69 372 LEU A O 1
ATOM 2993 N N . VAL A 1 373 ? -7.969 -1.094 16.076 1.00 98.75 373 VAL A N 1
ATOM 2994 C CA . VAL A 1 373 ? -7.670 -2.475 15.713 1.00 98.75 373 VAL A CA 1
ATOM 2995 C C . VAL A 1 373 ? -6.357 -2.857 16.386 1.00 98.75 373 VAL A C 1
ATOM 2997 O O . VAL A 1 373 ? -5.322 -2.243 16.123 1.00 98.75 373 VAL A O 1
ATOM 3000 N N . ILE A 1 374 ? -6.405 -3.849 17.275 1.00 98.62 374 ILE A N 1
ATOM 3001 C CA . ILE A 1 374 ? -5.228 -4.357 17.982 1.00 98.62 374 ILE A CA 1
ATOM 3002 C C . ILE A 1 374 ? -4.996 -5.794 17.551 1.00 98.62 374 ILE A C 1
ATOM 3004 O O . ILE A 1 374 ? -5.833 -6.664 17.804 1.00 98.62 374 ILE A O 1
ATOM 3008 N N . GLU A 1 375 ? -3.851 -6.048 16.932 1.00 98.25 375 GLU A N 1
ATOM 3009 C CA . GLU A 1 375 ? -3.395 -7.412 16.717 1.00 98.25 375 GLU A CA 1
ATOM 3010 C C . GLU A 1 375 ? -2.900 -8.039 18.027 1.00 98.25 375 GLU A C 1
ATOM 3012 O O . GLU A 1 375 ? -2.155 -7.431 18.799 1.00 98.25 375 GLU A O 1
ATOM 3017 N N . VAL A 1 376 ? -3.339 -9.268 18.286 1.00 98.19 376 VAL A N 1
ATOM 3018 C CA . VAL A 1 376 ? -3.064 -10.019 19.513 1.00 98.19 376 VAL A CA 1
ATOM 3019 C C . VAL A 1 376 ? -2.662 -11.453 19.189 1.00 98.19 376 VAL A C 1
ATOM 3021 O O . VAL A 1 376 ? -2.897 -11.956 18.090 1.00 98.19 376 VAL A O 1
ATOM 3024 N N . PHE A 1 377 ? -2.074 -12.152 20.157 1.00 97.69 377 PHE A N 1
ATOM 3025 C CA . PHE A 1 377 ? -1.796 -13.578 19.993 1.00 97.69 377 PHE A CA 1
ATOM 3026 C C . PHE A 1 377 ? -3.090 -14.399 19.961 1.00 97.69 377 PHE A C 1
ATOM 3028 O O . PHE A 1 377 ? -4.103 -14.027 20.557 1.00 97.69 377 PHE A O 1
ATOM 3035 N N . ARG A 1 378 ? -3.042 -15.586 19.344 1.00 95.12 378 ARG A N 1
ATOM 3036 C CA . ARG A 1 378 ? -4.182 -16.518 19.343 1.00 95.12 378 ARG A CA 1
ATOM 3037 C C . ARG A 1 378 ? -4.674 -16.843 20.756 1.00 95.12 378 ARG A C 1
ATOM 3039 O O . ARG A 1 378 ? -5.875 -16.796 20.995 1.00 95.12 378 ARG A O 1
ATOM 3046 N N . SER A 1 379 ? -3.763 -17.096 21.699 1.00 97.62 379 SER A N 1
ATOM 3047 C CA . SER A 1 379 ? -4.114 -17.362 23.103 1.00 97.62 379 SER A CA 1
ATOM 3048 C C . SER A 1 379 ? -4.832 -16.183 23.770 1.00 97.62 379 SER A C 1
ATOM 3050 O O . SER A 1 379 ? -5.736 -16.380 24.579 1.00 97.62 379 SER A O 1
ATOM 3052 N N . GLU A 1 380 ? -4.473 -14.950 23.411 1.00 98.31 380 GLU A N 1
ATOM 3053 C CA . GLU A 1 380 ? -5.118 -13.733 23.906 1.00 98.31 380 GLU A CA 1
ATOM 3054 C C . GLU A 1 380 ? -6.522 -13.571 23.324 1.00 98.31 380 GLU A C 1
ATOM 3056 O O . GLU A 1 380 ? -7.459 -13.288 24.071 1.00 98.31 380 GLU A O 1
ATOM 3061 N N . MET A 1 381 ? -6.696 -13.808 22.021 1.00 96.06 381 MET A N 1
ATOM 3062 C CA . MET A 1 381 ? -8.018 -13.804 21.389 1.00 96.06 381 MET A CA 1
ATOM 3063 C C . MET A 1 381 ? -8.924 -14.887 21.988 1.00 96.06 381 MET A C 1
ATOM 3065 O O . MET A 1 381 ? -10.060 -14.595 22.352 1.00 96.06 381 MET A O 1
ATOM 3069 N N . GLU A 1 382 ? -8.420 -16.110 22.175 1.00 94.88 382 GLU A N 1
ATOM 3070 C CA . GLU A 1 382 ? -9.149 -17.202 22.838 1.00 94.88 382 GLU A CA 1
ATOM 3071 C C . GLU A 1 382 ? -9.551 -16.823 24.272 1.00 94.88 382 GLU A C 1
ATOM 3073 O O . GLU A 1 382 ? -10.696 -17.037 24.683 1.00 94.88 382 GLU A O 1
ATOM 3078 N N . TYR A 1 383 ? -8.650 -16.180 25.021 1.00 97.00 383 TYR A N 1
ATOM 3079 C CA . TYR A 1 383 ? -8.962 -15.641 26.342 1.00 97.00 383 TYR A CA 1
ATOM 3080 C C . TYR A 1 383 ? -10.046 -14.555 26.282 1.00 97.00 383 TYR A C 1
ATOM 3082 O O . TYR A 1 383 ? -10.957 -14.555 27.113 1.00 97.00 383 TYR A O 1
ATOM 3090 N N . ALA A 1 384 ? -9.991 -13.639 25.312 1.00 95.56 384 ALA A N 1
ATOM 3091 C CA . ALA A 1 384 ? -11.016 -12.614 25.115 1.00 95.56 384 ALA A CA 1
ATOM 3092 C C . ALA A 1 384 ? -12.377 -13.226 24.756 1.00 95.56 384 ALA A C 1
ATOM 3094 O O . ALA A 1 384 ? -13.394 -12.796 25.302 1.00 95.56 384 ALA A O 1
ATOM 3095 N N . MET A 1 385 ? -12.407 -14.268 23.924 1.00 90.69 385 MET A N 1
ATOM 3096 C CA . MET A 1 385 ? -13.627 -15.008 23.595 1.00 90.69 385 MET A CA 1
ATOM 3097 C C . MET A 1 385 ? -14.219 -15.718 24.823 1.00 90.69 385 MET A C 1
ATOM 3099 O O . MET A 1 385 ? -15.438 -15.749 24.987 1.00 90.69 385 MET A O 1
ATOM 3103 N N . GLU A 1 386 ? -13.381 -16.264 25.713 1.00 95.25 386 GLU A N 1
ATOM 3104 C CA . GLU A 1 386 ? -13.844 -16.984 26.908 1.00 95.25 386 GLU A CA 1
ATOM 3105 C C . GLU A 1 386 ? -14.225 -16.047 28.070 1.00 95.25 386 GLU A C 1
ATOM 3107 O O . GLU A 1 386 ? -15.204 -16.282 28.786 1.00 95.25 386 GLU A O 1
ATOM 3112 N N . LYS A 1 387 ? -13.427 -15.002 28.315 1.00 95.94 387 LYS A N 1
ATOM 3113 C CA . LYS A 1 387 ? -13.514 -14.145 29.513 1.00 95.94 387 LYS A CA 1
ATOM 3114 C C . LYS A 1 387 ? -14.049 -12.739 29.230 1.00 95.94 387 LYS A C 1
ATOM 3116 O O . LYS A 1 387 ? -14.354 -12.017 30.184 1.00 95.94 387 LYS A O 1
ATOM 3121 N N . GLY A 1 388 ? -14.196 -12.373 27.960 1.00 92.12 388 GLY A N 1
ATOM 3122 C CA . GLY A 1 388 ? -14.610 -11.059 27.476 1.00 92.12 388 GLY A CA 1
ATOM 3123 C C . GLY A 1 388 ? -13.425 -10.141 27.166 1.00 92.12 388 GLY A C 1
ATOM 3124 O O . GLY A 1 388 ? -12.511 -9.992 27.981 1.00 92.12 388 GLY A O 1
ATOM 3125 N N . SER A 1 389 ? -13.486 -9.453 26.025 1.00 96.12 389 SER A N 1
ATOM 3126 C CA . SER A 1 389 ? -12.429 -8.570 25.506 1.00 96.12 389 SER A CA 1
ATOM 3127 C C . SER A 1 389 ? -11.995 -7.475 26.475 1.00 96.12 389 SER A C 1
ATOM 3129 O O . SER A 1 389 ? -10.808 -7.192 26.569 1.00 96.12 389 SER A O 1
ATOM 3131 N N . ASN A 1 390 ? -12.909 -6.921 27.282 1.00 96.31 390 ASN A N 1
ATOM 3132 C CA . ASN A 1 390 ? -12.555 -5.917 28.295 1.00 96.31 390 ASN A CA 1
ATOM 3133 C C . ASN A 1 390 ? -11.482 -6.422 29.270 1.00 96.31 390 ASN A C 1
ATOM 3135 O O . ASN A 1 390 ? -10.592 -5.665 29.640 1.00 96.31 390 ASN A O 1
ATOM 3139 N N . ARG A 1 391 ? -11.525 -7.708 29.649 1.00 96.50 391 ARG A N 1
ATOM 3140 C CA . ARG A 1 391 ? -10.510 -8.282 30.541 1.00 96.50 391 ARG A CA 1
ATOM 3141 C C . ARG A 1 391 ? -9.156 -8.407 29.856 1.00 96.50 391 ARG A C 1
ATOM 3143 O O . ARG A 1 391 ? -8.144 -8.148 30.496 1.00 96.50 391 ARG A O 1
ATOM 3150 N N . LEU A 1 392 ? -9.133 -8.778 28.574 1.00 98.31 392 LEU A N 1
ATOM 3151 C CA . LEU A 1 392 ? -7.893 -8.783 27.800 1.00 98.31 392 LEU A CA 1
ATOM 3152 C C . LEU A 1 392 ? -7.330 -7.362 27.670 1.00 98.31 392 LEU A C 1
ATOM 3154 O O . LEU A 1 392 ? -6.149 -7.151 27.918 1.00 98.31 392 LEU A O 1
ATOM 3158 N N . LEU A 1 393 ? -8.171 -6.382 27.332 1.00 98.06 393 LEU A N 1
ATOM 3159 C CA . LEU A 1 393 ? -7.765 -4.981 27.198 1.00 98.06 393 LEU A CA 1
ATOM 3160 C C . LEU A 1 393 ? -7.198 -4.425 28.515 1.00 98.06 393 LEU A C 1
ATOM 3162 O O . LEU A 1 393 ? -6.208 -3.694 28.489 1.00 98.06 393 LEU A O 1
ATOM 3166 N N . ASP A 1 394 ? -7.773 -4.793 29.662 1.00 98.31 394 ASP A N 1
ATOM 3167 C CA . ASP A 1 394 ? -7.240 -4.434 30.982 1.00 98.31 394 ASP A CA 1
ATOM 3168 C C . ASP A 1 394 ? -5.864 -5.072 31.241 1.00 98.31 394 ASP A C 1
ATOM 3170 O O . ASP A 1 394 ? -4.959 -4.387 31.721 1.00 98.31 394 ASP A O 1
ATOM 3174 N N . LEU A 1 395 ? -5.662 -6.342 30.863 1.00 98.44 395 LEU A N 1
ATOM 3175 C CA . LEU A 1 395 ? -4.355 -7.009 30.960 1.00 98.44 395 LEU A CA 1
ATOM 3176 C C . LEU A 1 395 ? -3.311 -6.357 30.045 1.00 98.44 395 LEU A C 1
ATOM 3178 O O . LEU A 1 395 ? -2.195 -6.080 30.484 1.00 98.44 395 LEU A O 1
ATOM 3182 N N . LEU A 1 396 ? -3.673 -6.046 28.797 1.00 98.31 396 LEU A N 1
ATOM 3183 C CA . LEU A 1 396 ? -2.796 -5.335 27.863 1.00 98.31 396 LEU A CA 1
ATOM 3184 C C . LEU A 1 396 ? -2.394 -3.960 28.420 1.00 98.31 396 LEU A C 1
ATOM 3186 O O . LEU A 1 396 ? -1.230 -3.572 28.307 1.00 98.31 396 LEU A O 1
ATOM 3190 N N . LYS A 1 397 ? -3.317 -3.234 29.065 1.00 97.81 397 LYS A N 1
ATOM 3191 C CA . LYS A 1 397 ? -3.022 -1.961 29.750 1.00 97.81 397 LYS A CA 1
ATOM 3192 C C . LYS A 1 397 ? -2.085 -2.163 30.941 1.00 97.81 397 LYS A C 1
ATOM 3194 O O . LYS A 1 397 ? -1.089 -1.451 31.039 1.00 97.81 397 LYS A O 1
ATOM 3199 N N . GLU A 1 398 ? -2.355 -3.143 31.806 1.00 98.12 398 GLU A N 1
ATOM 3200 C CA . GLU A 1 398 ? -1.517 -3.459 32.975 1.00 98.12 398 GLU A CA 1
ATOM 3201 C C . GLU A 1 398 ? -0.072 -3.788 32.571 1.00 98.12 398 GLU A C 1
ATOM 3203 O O . GLU A 1 398 ? 0.875 -3.361 33.233 1.00 98.12 398 GLU A O 1
ATOM 3208 N N . LYS A 1 399 ? 0.106 -4.522 31.466 1.00 97.81 399 LYS A N 1
ATOM 3209 C CA . LYS A 1 399 ? 1.424 -4.925 30.953 1.00 97.81 399 LYS A CA 1
ATOM 3210 C C . LYS A 1 399 ? 2.086 -3.891 30.033 1.00 97.81 399 LYS A C 1
ATOM 3212 O O . LYS A 1 399 ? 3.215 -4.105 29.607 1.00 97.81 399 LYS A O 1
ATOM 3217 N N . GLY A 1 400 ? 1.432 -2.764 29.739 1.00 96.44 400 GLY A N 1
ATOM 3218 C CA . GLY A 1 400 ? 1.992 -1.718 28.871 1.00 96.44 400 GLY A CA 1
ATOM 3219 C C . GLY A 1 400 ? 2.055 -2.099 27.382 1.00 96.44 400 GLY A C 1
ATOM 3220 O O . GLY A 1 400 ? 2.924 -1.613 26.647 1.00 96.44 400 GLY A O 1
ATOM 3221 N N . HIS A 1 401 ? 1.148 -2.975 26.946 1.00 97.75 401 HIS A N 1
ATOM 3222 C CA . HIS A 1 401 ? 0.981 -3.421 25.559 1.00 97.75 401 HIS A CA 1
ATOM 3223 C C . HIS A 1 401 ? -0.252 -2.818 24.870 1.00 97.75 401 HIS A C 1
ATOM 3225 O O . HIS A 1 401 ? -0.361 -2.892 23.655 1.00 97.75 401 HIS A O 1
ATOM 3231 N N . TYR A 1 402 ? -1.138 -2.138 25.596 1.00 97.69 402 TYR A N 1
ATOM 3232 C CA . TYR A 1 402 ? -2.181 -1.306 24.989 1.00 97.69 402 TYR A CA 1
ATOM 3233 C C . TYR A 1 402 ? -1.621 0.078 24.598 1.00 97.69 402 TYR A C 1
ATOM 3235 O O . TYR A 1 402 ? -0.923 0.672 25.430 1.00 97.69 402 TYR A O 1
ATOM 3243 N N . PRO A 1 403 ? -1.949 0.649 23.418 1.00 97.25 403 PRO A N 1
ATOM 3244 C CA . PRO A 1 403 ? -2.856 0.162 22.361 1.00 97.25 403 PRO A CA 1
ATOM 3245 C C . PRO A 1 403 ? -2.126 -0.476 21.155 1.00 97.25 403 PRO A C 1
ATOM 3247 O O . PRO A 1 403 ? -2.521 -0.265 20.010 1.00 97.25 403 PRO A O 1
ATOM 3250 N N . TYR A 1 404 ? -1.017 -1.179 21.380 1.00 98.12 404 TYR A N 1
ATOM 3251 C CA . TYR A 1 404 ? -0.066 -1.533 20.324 1.00 98.12 404 TYR A CA 1
ATOM 3252 C C . TYR A 1 404 ? -0.384 -2.876 19.663 1.00 98.12 404 TYR A C 1
ATOM 3254 O O . TYR A 1 404 ? -0.723 -3.834 20.353 1.00 98.12 404 TYR A O 1
ATOM 3262 N N . SER A 1 405 ? -0.185 -2.956 18.345 1.00 97.25 405 SER A N 1
ATOM 32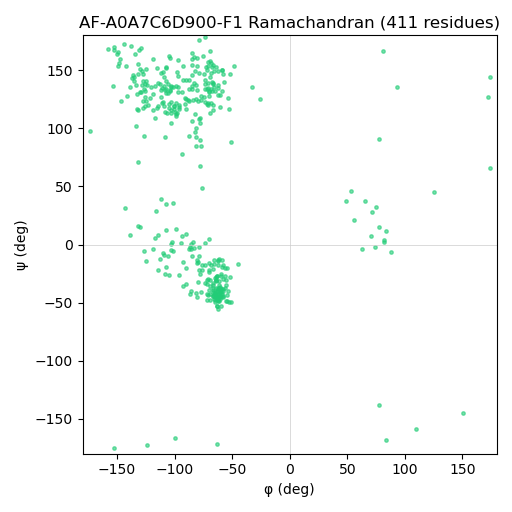63 C CA . SER A 1 405 ? -0.212 -4.225 17.588 1.00 97.25 405 SER A CA 1
ATOM 3264 C C . SER A 1 405 ? 1.166 -4.894 17.490 1.00 97.25 405 SER A C 1
ATOM 3266 O O . SER A 1 405 ? 1.345 -5.855 16.750 1.00 97.25 405 SER A O 1
ATOM 3268 N N . ASP A 1 406 ? 2.161 -4.383 18.219 1.00 96.56 406 ASP A N 1
ATOM 3269 C CA . ASP A 1 406 ? 3.506 -4.950 18.221 1.00 96.56 406 ASP A CA 1
ATOM 3270 C C . ASP A 1 406 ? 3.509 -6.309 18.959 1.00 96.56 406 ASP A C 1
ATOM 3272 O O . ASP A 1 406 ? 3.153 -6.407 20.143 1.00 96.56 406 ASP A O 1
ATOM 3276 N N . LEU A 1 407 ? 3.889 -7.372 18.239 1.00 94.62 407 LEU A N 1
ATOM 3277 C CA . LEU A 1 407 ? 3.962 -8.752 18.744 1.00 94.62 407 LEU A CA 1
ATOM 3278 C C . LEU A 1 407 ? 5.387 -9.175 19.143 1.00 94.62 407 LEU A C 1
ATOM 3280 O O . LEU A 1 407 ? 5.644 -10.349 19.394 1.00 94.62 407 LEU A O 1
ATOM 3284 N N . ASP A 1 408 ? 6.322 -8.233 19.258 1.00 92.56 408 ASP A N 1
ATOM 3285 C CA . ASP A 1 408 ? 7.671 -8.422 19.812 1.00 92.56 408 ASP A CA 1
ATOM 3286 C C . ASP A 1 408 ? 7.648 -8.510 21.355 1.00 92.56 408 ASP A C 1
ATOM 3288 O O . ASP A 1 408 ? 8.401 -7.854 22.078 1.00 92.56 408 ASP A O 1
ATOM 3292 N N . ARG A 1 409 ? 6.740 -9.341 21.875 1.00 94.81 409 ARG A N 1
ATOM 3293 C CA . ARG A 1 409 ? 6.443 -9.537 23.298 1.00 94.81 409 ARG A CA 1
ATOM 3294 C C . ARG A 1 409 ? 5.910 -10.948 23.546 1.00 94.81 409 ARG A C 1
ATOM 3296 O O . ARG A 1 409 ? 5.492 -11.630 22.620 1.00 94.81 409 ARG A O 1
ATOM 3303 N N . GLU A 1 410 ? 5.836 -11.350 24.808 1.00 97.19 410 GLU A N 1
ATOM 3304 C CA . GLU A 1 410 ? 5.085 -12.551 25.188 1.00 97.19 410 GLU A CA 1
ATOM 3305 C C . GLU A 1 410 ? 3.570 -12.252 25.282 1.00 97.19 410 GLU A C 1
ATOM 3307 O O . GLU A 1 410 ? 3.181 -11.102 25.548 1.00 97.19 410 GLU A O 1
ATOM 3312 N N . PRO A 1 411 ? 2.696 -13.261 25.092 1.00 97.50 411 PRO A N 1
ATOM 3313 C CA . PRO A 1 411 ? 1.271 -13.145 25.398 1.00 97.50 411 PRO A CA 1
ATOM 3314 C C . PRO A 1 411 ? 1.028 -12.773 26.871 1.00 97.50 411 PRO A C 1
ATOM 3316 O O . PRO A 1 411 ? 1.773 -13.188 27.759 1.00 97.50 411 PRO A O 1
ATOM 3319 N N . VAL A 1 412 ? -0.031 -12.010 27.158 1.00 97.62 412 VAL A N 1
ATOM 3320 C CA . VAL A 1 412 ? -0.345 -11.544 28.526 1.00 97.62 412 VAL A CA 1
ATOM 3321 C C . VAL A 1 412 ? -1.172 -12.529 29.366 1.00 97.62 412 VAL A C 1
ATOM 3323 O O . VAL A 1 412 ? -1.499 -12.208 30.513 1.00 97.62 412 VAL A O 1
ATOM 3326 N N . VAL A 1 413 ? -1.525 -13.694 28.808 1.00 94.25 413 VAL A N 1
ATOM 3327 C CA . VAL A 1 413 ? -2.437 -14.697 29.395 1.00 94.25 413 VAL A CA 1
ATOM 3328 C C . VAL A 1 413 ? -1.796 -16.059 29.594 1.00 94.25 413 VAL A C 1
ATOM 3330 O O . VAL A 1 413 ? -0.946 -16.445 28.761 1.00 94.25 413 VAL A O 1
#

Secondary structure (DSSP, 8-state):
--EEEEEE--TT-TTBPPBEE-GGG-SS-TTHHHHSPPPTTTS-TT-EEEE-TTT--B--SEEPBTT---EEEHHHHHHHHTTT-SSEEEEEEEEEETTSS-EEEEEEEEE--EE--B-GGGSEEEEEE-SSS-EEEEEEE-EEEHHHHTT-SEEEETTEEEEEEEEHHHHHHHHHTT--SEEEEEEEEE------S--------------TTHHHHHHHHHHHHHHHHHHH-SPPS--B--SS-GGGT-PPPBEEEEEETTEEEEE--SSS-TTS--SPPBTTBSEEEEEEESS---SSS-TTSHHHHHHHHHHHHHHHHHHHHTTS---TT-EEEEPP-SS---EEEEEEE---TT---EETTEE-EEEEEEE--HHHHHHHHHH-HHHHHHHHHHTT-TTB---SS----